Protein AF-A0A239AXX9-F1 (afdb_monomer_lite)

Organism: NCBI:txid134959

Structure (mmCIF, N/CA/C/O backbone):
data_AF-A0A239AXX9-F1
#
_entry.id   AF-A0A239AXX9-F1
#
loop_
_atom_site.group_PDB
_atom_site.id
_atom_site.type_symbol
_atom_site.label_atom_id
_atom_site.label_alt_id
_atom_site.label_comp_id
_atom_site.label_asym_id
_atom_site.label_entity_id
_atom_site.label_seq_id
_atom_site.pdbx_PDB_ins_code
_atom_site.Cartn_x
_atom_site.Cartn_y
_atom_site.Cartn_z
_atom_site.occupancy
_atom_site.B_iso_or_equiv
_atom_site.auth_seq_id
_atom_site.auth_comp_id
_atom_site.auth_asym_id
_atom_site.auth_atom_id
_atom_site.pdbx_PDB_model_num
ATOM 1 N N . MET A 1 1 ? 21.793 -14.935 -49.634 1.00 40.78 1 MET A N 1
ATOM 2 C CA . MET A 1 1 ? 22.753 -13.834 -49.419 1.00 40.78 1 MET A CA 1
ATOM 3 C C . MET A 1 1 ? 22.174 -12.988 -48.304 1.00 40.78 1 MET A C 1
ATOM 5 O O . MET A 1 1 ? 21.166 -12.337 -48.533 1.00 40.78 1 MET A O 1
ATOM 9 N N . SER A 1 2 ? 22.695 -13.122 -47.087 1.00 44.34 2 SER A N 1
ATOM 10 C CA . SER A 1 2 ? 22.228 -12.346 -45.936 1.00 44.34 2 SER A CA 1
ATOM 11 C C . SER A 1 2 ? 22.767 -10.926 -46.081 1.00 44.34 2 SER A C 1
ATOM 13 O O . SER A 1 2 ? 23.982 -10.753 -46.171 1.00 44.34 2 SER A O 1
ATOM 15 N N . HIS A 1 3 ? 21.884 -9.930 -46.175 1.00 43.91 3 HIS A N 1
ATOM 16 C CA . HIS A 1 3 ? 22.293 -8.534 -46.039 1.00 43.91 3 HIS A CA 1
ATOM 17 C C . HIS A 1 3 ? 23.020 -8.372 -44.692 1.00 43.91 3 HIS A C 1
ATOM 19 O O . HIS A 1 3 ? 22.538 -8.924 -43.699 1.00 43.91 3 HIS A O 1
ATOM 25 N N . PRO A 1 4 ? 24.173 -7.681 -44.633 1.00 52.09 4 PRO A N 1
ATOM 26 C CA . PRO A 1 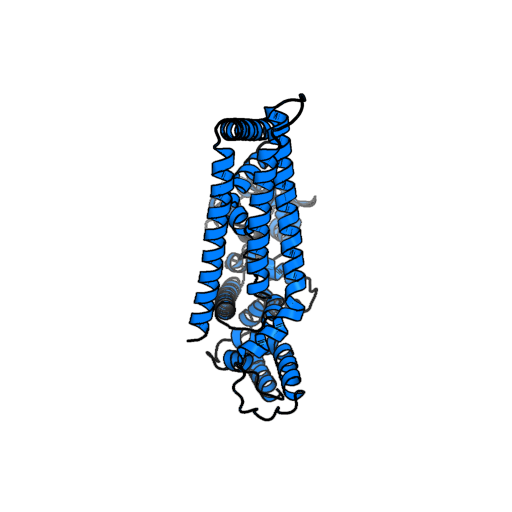4 ? 24.752 -7.308 -43.350 1.00 52.09 4 PRO A CA 1
ATOM 27 C C . PRO A 1 4 ? 23.718 -6.453 -42.615 1.00 52.09 4 PRO A C 1
ATOM 29 O O . PRO A 1 4 ? 23.213 -5.487 -43.186 1.00 52.09 4 PRO A O 1
ATOM 32 N N . ALA A 1 5 ? 23.354 -6.858 -41.398 1.00 64.19 5 ALA A N 1
ATOM 33 C CA . ALA A 1 5 ? 22.474 -6.064 -40.553 1.00 64.19 5 ALA A CA 1
ATOM 34 C C . ALA A 1 5 ? 23.110 -4.681 -40.364 1.00 64.19 5 ALA A C 1
ATOM 36 O O . ALA A 1 5 ? 24.315 -4.591 -40.104 1.00 64.19 5 ALA A O 1
ATOM 37 N N . GLU A 1 6 ? 22.325 -3.621 -40.552 1.00 73.25 6 GLU A N 1
ATOM 38 C CA . GLU A 1 6 ? 22.792 -2.268 -40.266 1.00 73.25 6 GLU A CA 1
ATOM 39 C C . GLU A 1 6 ? 23.240 -2.181 -38.796 1.00 73.25 6 GLU A C 1
ATOM 41 O O . GLU A 1 6 ? 22.622 -2.803 -37.925 1.00 73.25 6 GLU A O 1
ATOM 46 N N . PRO A 1 7 ? 24.350 -1.482 -38.504 1.00 80.69 7 PRO A N 1
ATOM 47 C CA . PRO A 1 7 ? 24.833 -1.342 -37.139 1.00 80.69 7 PRO A CA 1
ATOM 48 C C . PRO A 1 7 ? 23.829 -0.531 -36.309 1.00 80.69 7 PRO A C 1
ATOM 50 O O . PRO A 1 7 ? 23.446 0.566 -36.702 1.00 80.69 7 PRO A O 1
ATOM 53 N N . ILE A 1 8 ? 23.431 -1.074 -35.156 1.00 86.38 8 ILE A N 1
ATOM 54 C CA . ILE A 1 8 ? 22.495 -0.439 -34.216 1.00 86.38 8 ILE A CA 1
ATOM 55 C C . ILE A 1 8 ? 23.146 0.816 -33.621 1.00 86.38 8 ILE A C 1
ATOM 57 O O . ILE A 1 8 ? 24.269 0.754 -33.109 1.00 86.38 8 ILE A O 1
ATOM 61 N N . GLU A 1 9 ? 22.443 1.947 -33.660 1.00 90.06 9 GLU A N 1
ATOM 62 C CA . GLU A 1 9 ? 22.879 3.180 -33.010 1.00 90.06 9 GLU A CA 1
ATOM 63 C C . GLU A 1 9 ? 22.795 3.029 -31.479 1.00 90.06 9 GLU A C 1
ATOM 65 O O . GLU A 1 9 ? 21.802 2.519 -30.954 1.00 90.06 9 GLU A O 1
ATOM 70 N N . PRO A 1 10 ? 23.820 3.450 -30.718 1.00 91.81 10 PRO A N 1
ATOM 71 C CA . PRO A 1 10 ? 23.833 3.251 -29.274 1.00 91.81 10 PRO A CA 1
ATOM 72 C C . PRO A 1 10 ? 22.863 4.189 -28.545 1.00 91.81 10 PRO A C 1
ATOM 74 O O . PRO A 1 10 ? 22.849 5.398 -28.788 1.00 91.81 10 PRO A O 1
ATOM 77 N N . LEU A 1 11 ? 22.136 3.656 -27.560 1.00 92.38 11 LEU A N 1
ATOM 78 C CA . LEU A 1 11 ? 21.430 4.463 -26.564 1.00 92.38 11 LEU A CA 1
ATOM 79 C C . LEU A 1 11 ? 22.397 4.841 -25.446 1.00 92.38 11 LEU A C 1
ATOM 81 O O . LEU A 1 11 ? 23.003 3.970 -24.825 1.00 92.38 11 LEU A O 1
ATOM 85 N N . TRP A 1 12 ? 22.517 6.130 -25.149 1.00 93.00 12 TRP A N 1
ATOM 86 C CA . TRP A 1 12 ? 23.348 6.599 -24.043 1.00 93.00 12 TRP A CA 1
ATOM 87 C C . TRP A 1 12 ? 22.559 6.596 -22.737 1.00 93.00 12 TRP A C 1
ATOM 89 O O . TRP A 1 12 ? 21.556 7.298 -22.608 1.00 93.00 12 TRP A O 1
ATOM 99 N N . PHE A 1 13 ? 23.042 5.853 -21.743 1.00 94.06 13 PHE A N 1
ATOM 100 C CA . PHE A 1 13 ? 22.466 5.828 -20.402 1.00 94.06 13 PHE A CA 1
ATOM 101 C C . PHE A 1 13 ? 23.579 5.940 -19.360 1.00 94.06 13 PHE A C 1
ATOM 103 O O . PHE A 1 13 ? 24.545 5.185 -19.383 1.00 94.06 13 PHE A O 1
ATOM 110 N N . LEU A 1 14 ? 23.468 6.926 -18.462 1.00 94.06 14 LEU A N 1
ATOM 111 C CA . LEU A 1 14 ? 24.484 7.231 -17.439 1.00 94.06 14 LEU A CA 1
ATOM 112 C C . LEU A 1 14 ? 25.905 7.453 -17.993 1.00 94.06 14 LEU A C 1
ATOM 114 O O . LEU A 1 14 ? 26.890 7.176 -17.318 1.00 94.06 14 LEU A O 1
ATOM 118 N N . GLY A 1 15 ? 26.007 7.997 -19.208 1.00 94.25 15 GLY A N 1
ATOM 119 C CA . GLY A 1 15 ? 27.291 8.275 -19.856 1.00 94.25 15 GLY A CA 1
ATOM 120 C C . GLY A 1 15 ? 27.929 7.070 -20.549 1.00 94.25 15 GLY A C 1
ATOM 121 O O . GLY A 1 15 ? 29.006 7.228 -21.110 1.00 94.25 15 GLY A O 1
ATOM 122 N N . GLU A 1 16 ? 27.259 5.916 -20.572 1.00 95.81 16 GLU A N 1
ATOM 123 C CA . GLU A 1 16 ? 27.716 4.710 -21.265 1.00 95.81 16 GLU A CA 1
ATOM 124 C C . GLU A 1 16 ? 26.836 4.424 -22.500 1.00 95.81 16 GLU A C 1
ATOM 126 O O . GLU A 1 16 ? 25.609 4.580 -22.423 1.00 95.81 16 GLU A O 1
ATOM 131 N N . PRO A 1 17 ? 27.423 4.024 -23.644 1.00 95.25 17 PRO A N 1
ATOM 132 C CA . PRO A 1 17 ? 26.675 3.646 -24.837 1.00 95.25 17 PRO A CA 1
ATOM 133 C C . PRO A 1 17 ? 26.225 2.179 -24.779 1.00 95.25 17 PRO A C 1
ATOM 135 O O . PRO A 1 17 ? 27.038 1.272 -24.613 1.00 95.25 17 PRO A O 1
ATOM 138 N N . TYR A 1 18 ? 24.935 1.931 -25.003 1.00 94.19 18 TYR A N 1
ATOM 139 C CA . TYR A 1 18 ? 24.350 0.592 -25.052 1.00 94.19 18 TYR A CA 1
ATOM 140 C C . TYR A 1 18 ? 23.856 0.261 -26.459 1.00 94.19 18 TYR A C 1
ATOM 142 O O . TYR A 1 18 ? 22.971 0.924 -26.998 1.00 94.19 18 TYR A O 1
ATOM 150 N N . THR A 1 19 ? 24.406 -0.802 -27.043 1.00 92.94 19 THR A N 1
ATOM 151 C CA . THR A 1 19 ? 23.962 -1.378 -28.327 1.00 92.94 19 THR A CA 1
ATOM 152 C C . THR A 1 19 ? 23.206 -2.698 -28.148 1.00 92.94 19 THR A C 1
ATOM 154 O O . THR A 1 19 ? 22.541 -3.166 -29.068 1.00 92.94 19 THR A O 1
ATOM 157 N N . GLU A 1 20 ? 23.270 -3.294 -26.954 1.00 92.62 20 GLU A N 1
ATOM 158 C CA . GLU A 1 20 ? 22.653 -4.579 -26.624 1.00 92.62 20 GLU A CA 1
ATOM 159 C C . GLU A 1 20 ? 21.497 -4.413 -25.629 1.00 92.62 20 GLU A C 1
ATOM 161 O O . GLU A 1 20 ? 21.629 -3.740 -24.604 1.00 92.62 20 GLU A O 1
ATOM 166 N N . ARG A 1 21 ? 20.372 -5.093 -25.894 1.00 92.25 21 ARG A N 1
ATOM 167 C CA . ARG A 1 21 ? 19.163 -5.041 -25.048 1.00 92.25 21 ARG A CA 1
ATOM 168 C C . ARG A 1 21 ? 19.394 -5.546 -23.628 1.00 92.25 21 ARG A C 1
ATOM 170 O O . ARG A 1 21 ? 18.974 -4.890 -22.684 1.00 92.25 21 ARG A O 1
ATOM 177 N N . THR A 1 22 ? 20.060 -6.687 -23.477 1.00 93.88 22 THR A N 1
ATOM 178 C CA . THR A 1 22 ? 20.321 -7.326 -22.176 1.00 93.88 22 THR A CA 1
ATOM 179 C C . THR A 1 22 ? 21.221 -6.460 -21.300 1.00 93.88 22 THR A C 1
ATOM 181 O O . THR A 1 22 ? 20.933 -6.245 -20.125 1.00 93.88 22 THR A O 1
ATOM 184 N N . SER A 1 23 ? 22.265 -5.883 -21.896 1.00 94.62 23 SER A N 1
ATOM 185 C CA . SER A 1 23 ? 23.176 -4.954 -21.225 1.00 94.62 23 SER A CA 1
ATOM 186 C C . SER A 1 23 ? 22.442 -3.689 -20.757 1.00 94.62 23 SER A C 1
ATOM 188 O O . SER A 1 23 ? 22.633 -3.256 -19.620 1.00 94.62 23 SER A O 1
ATOM 190 N N . LEU A 1 24 ? 21.533 -3.143 -21.578 1.00 94.62 24 LEU A N 1
ATOM 191 C CA . LEU A 1 24 ? 20.676 -2.028 -21.168 1.00 94.62 24 LEU A CA 1
ATOM 192 C C . LEU A 1 24 ? 19.690 -2.431 -20.059 1.00 94.62 24 LEU A C 1
ATOM 194 O O . LEU A 1 24 ? 19.533 -1.683 -19.098 1.00 94.62 24 LEU A O 1
ATOM 198 N N . ALA A 1 25 ? 19.048 -3.600 -20.152 1.00 94.69 25 ALA A N 1
ATOM 199 C CA . ALA A 1 25 ? 18.109 -4.086 -19.137 1.00 94.69 25 ALA A CA 1
ATOM 200 C C . ALA A 1 25 ? 18.766 -4.154 -17.752 1.00 94.69 25 ALA A C 1
ATOM 202 O O . ALA A 1 25 ? 18.223 -3.626 -16.783 1.00 94.69 25 ALA A O 1
ATOM 203 N N . ALA A 1 26 ? 19.970 -4.729 -17.675 1.00 94.69 26 ALA A N 1
ATOM 204 C CA . ALA A 1 26 ? 20.742 -4.797 -16.439 1.00 94.69 26 ALA A CA 1
ATOM 205 C C . ALA A 1 26 ? 21.080 -3.398 -15.890 1.00 94.69 26 ALA A C 1
ATOM 207 O O . ALA A 1 26 ? 20.943 -3.151 -14.689 1.00 94.69 26 ALA A O 1
ATOM 208 N N . ALA A 1 27 ? 21.469 -2.460 -16.760 1.00 95.25 27 ALA A N 1
ATOM 209 C CA . ALA A 1 27 ? 21.783 -1.090 -16.362 1.00 95.25 27 ALA A CA 1
ATOM 210 C C . ALA A 1 27 ? 20.556 -0.328 -15.833 1.00 95.25 27 ALA A C 1
ATOM 212 O O . ALA A 1 27 ? 20.658 0.357 -14.810 1.00 95.25 27 ALA A O 1
ATOM 213 N N . LEU A 1 28 ? 19.402 -0.469 -16.495 1.00 95.06 28 LEU A N 1
ATOM 214 C CA . LEU A 1 28 ? 18.136 0.143 -16.083 1.00 95.06 28 LEU A CA 1
ATOM 215 C C . LEU A 1 28 ? 17.634 -0.450 -14.758 1.00 95.06 28 LEU A C 1
ATOM 217 O O . LEU A 1 28 ? 17.279 0.303 -13.852 1.00 95.06 28 LEU A O 1
ATOM 221 N N . ALA A 1 29 ? 17.671 -1.778 -14.608 1.00 94.75 29 ALA A N 1
ATOM 222 C CA . ALA A 1 29 ? 17.282 -2.466 -13.375 1.00 94.75 29 ALA A CA 1
ATOM 223 C C . ALA A 1 29 ? 18.153 -2.051 -12.175 1.00 94.75 29 ALA A C 1
ATOM 225 O O . ALA A 1 29 ? 17.642 -1.858 -11.070 1.00 94.75 29 ALA A O 1
ATOM 226 N N . GLY A 1 30 ? 19.459 -1.854 -12.400 1.00 94.69 30 GLY A N 1
ATOM 227 C CA . GLY A 1 30 ? 20.400 -1.376 -11.384 1.00 94.69 30 GLY A CA 1
ATOM 228 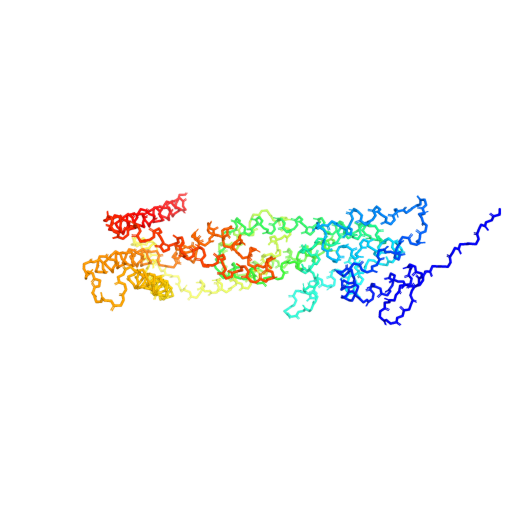C C . GLY A 1 30 ? 20.268 0.112 -11.032 1.00 94.69 30 GLY A C 1
ATOM 229 O O . GLY A 1 30 ? 20.752 0.526 -9.982 1.00 94.69 30 GLY A O 1
ATOM 230 N N . ASN A 1 31 ? 19.610 0.920 -11.872 1.00 95.62 31 ASN A N 1
ATOM 231 C CA . ASN A 1 31 ? 19.488 2.373 -11.702 1.00 95.62 31 ASN A CA 1
ATOM 232 C C . ASN A 1 31 ? 18.034 2.838 -11.872 1.00 95.62 31 ASN A C 1
ATOM 234 O O . ASN A 1 31 ? 17.740 3.711 -12.692 1.00 95.62 31 ASN A O 1
ATOM 238 N N . TRP A 1 32 ? 17.134 2.255 -11.076 1.00 94.81 32 TRP A N 1
ATOM 239 C CA . TRP A 1 32 ? 15.680 2.378 -11.230 1.00 94.81 32 TRP A CA 1
ATOM 240 C C . TRP A 1 32 ? 15.173 3.819 -11.352 1.00 94.81 32 TRP A C 1
ATOM 242 O O . TRP A 1 32 ? 14.466 4.139 -12.302 1.00 94.81 32 TRP A O 1
ATOM 252 N N . ASP A 1 33 ? 15.577 4.713 -10.445 1.00 93.56 33 ASP A N 1
ATOM 253 C CA . ASP A 1 33 ? 15.108 6.106 -10.459 1.00 93.56 33 ASP A CA 1
ATOM 254 C C . ASP A 1 33 ? 15.536 6.835 -11.743 1.00 93.56 33 ASP A C 1
ATOM 256 O O . ASP A 1 33 ? 14.767 7.584 -12.339 1.00 93.56 33 ASP A O 1
ATOM 260 N N . LYS A 1 34 ? 16.753 6.562 -12.230 1.00 95.12 34 LYS A N 1
ATOM 261 C CA . LYS A 1 34 ? 17.265 7.139 -13.481 1.00 95.12 34 LYS A CA 1
ATOM 262 C C . LYS A 1 34 ? 16.607 6.531 -14.712 1.00 95.12 34 LYS A C 1
ATOM 264 O O . LYS A 1 34 ? 16.412 7.233 -15.701 1.00 95.12 34 LYS A O 1
ATOM 269 N N . ALA A 1 35 ? 16.245 5.254 -14.652 1.00 94.38 35 ALA A N 1
ATOM 270 C CA . ALA A 1 35 ? 15.469 4.595 -15.691 1.00 94.38 35 ALA A CA 1
ATOM 271 C C . ALA A 1 35 ? 14.036 5.155 -15.769 1.00 94.38 35 ALA A C 1
ATOM 273 O O . ALA A 1 35 ? 13.537 5.416 -16.863 1.00 94.38 35 ALA A O 1
ATOM 274 N N . ALA A 1 36 ? 13.401 5.411 -14.622 1.00 92.62 36 ALA A N 1
ATOM 275 C CA . ALA A 1 36 ? 12.093 6.056 -14.539 1.00 92.62 36 ALA A CA 1
ATOM 276 C C . ALA A 1 36 ? 12.128 7.501 -15.073 1.00 92.62 36 ALA A C 1
ATOM 278 O O . ALA A 1 36 ? 11.253 7.893 -15.852 1.00 92.62 36 ALA A O 1
ATOM 279 N N . ASP A 1 37 ? 13.170 8.268 -14.729 1.00 91.81 37 ASP A N 1
ATOM 280 C CA . ASP A 1 37 ? 13.411 9.599 -15.297 1.00 91.81 37 ASP A CA 1
ATOM 281 C C . ASP A 1 37 ? 13.551 9.519 -16.827 1.00 91.81 37 ASP A C 1
ATOM 283 O O . ASP A 1 37 ? 12.881 10.260 -17.546 1.00 91.81 37 ASP A O 1
ATOM 287 N N . LEU A 1 38 ? 14.374 8.600 -17.346 1.00 90.12 38 LEU A N 1
ATOM 288 C CA . LEU A 1 38 ? 14.577 8.415 -18.789 1.00 90.12 38 LEU A CA 1
ATOM 289 C C . LEU A 1 38 ? 13.257 8.116 -19.519 1.00 90.12 38 LEU A C 1
ATOM 291 O O . LEU A 1 38 ? 12.967 8.725 -20.552 1.00 90.12 38 LEU A O 1
ATOM 295 N N . LEU A 1 39 ? 12.447 7.209 -18.965 1.00 88.06 39 LEU A N 1
ATOM 296 C CA . LEU A 1 39 ? 11.135 6.844 -19.503 1.00 88.06 39 LEU A CA 1
ATOM 297 C C . LEU A 1 39 ? 10.165 8.024 -19.531 1.00 88.06 39 LEU A C 1
ATOM 299 O O . LEU A 1 39 ? 9.451 8.210 -20.515 1.00 88.06 39 LEU A O 1
ATOM 303 N N . SER A 1 40 ? 10.169 8.841 -18.480 1.00 86.00 40 SER A N 1
ATOM 304 C CA . SER A 1 40 ? 9.283 10.004 -18.363 1.00 86.00 40 SER A CA 1
ATOM 305 C C . SER A 1 40 ? 9.563 11.072 -19.427 1.00 86.00 40 SER A C 1
ATOM 307 O O . SER A 1 40 ? 8.657 11.809 -19.805 1.00 86.00 40 SER A O 1
ATOM 309 N N . HIS A 1 41 ? 10.791 11.130 -19.954 1.00 82.12 41 HIS A N 1
ATOM 310 C CA . HIS A 1 41 ? 11.174 12.049 -21.032 1.00 82.12 41 HIS A CA 1
ATOM 311 C C . HIS A 1 41 ? 10.985 11.456 -22.442 1.00 82.12 41 HIS A C 1
ATOM 313 O O . HIS A 1 41 ? 11.219 12.151 -23.426 1.00 82.12 41 HIS A O 1
ATOM 319 N N . GLY A 1 42 ? 10.552 10.193 -22.562 1.00 75.06 42 GLY A N 1
ATOM 320 C CA . GLY A 1 42 ? 10.205 9.559 -23.841 1.00 75.06 42 GLY A CA 1
ATOM 321 C C . GLY A 1 42 ? 11.387 9.162 -24.739 1.00 75.06 42 GLY A C 1
ATOM 322 O O . GLY A 1 42 ? 11.176 8.862 -25.910 1.00 75.06 42 GLY A O 1
ATOM 323 N N . ILE A 1 43 ? 12.624 9.145 -24.225 1.00 62.50 43 ILE A N 1
ATOM 324 C CA . ILE A 1 43 ? 13.855 9.109 -25.049 1.00 62.50 43 ILE A CA 1
ATOM 325 C C . ILE A 1 43 ? 14.304 7.686 -25.476 1.00 62.50 43 ILE A C 1
ATOM 327 O O . ILE A 1 43 ? 15.313 7.528 -26.151 1.00 62.50 43 ILE A O 1
ATOM 331 N N . ALA A 1 44 ? 13.552 6.620 -25.191 1.00 72.50 44 ALA A N 1
ATOM 332 C CA . ALA A 1 44 ? 13.985 5.252 -25.530 1.00 72.50 44 ALA A CA 1
ATOM 333 C C . ALA A 1 44 ? 13.386 4.667 -26.831 1.00 72.50 44 ALA A C 1
ATOM 335 O O . ALA A 1 44 ? 13.805 3.598 -27.263 1.00 72.50 44 ALA A O 1
ATOM 336 N N . TRP A 1 45 ? 12.406 5.314 -27.468 1.00 79.12 45 TRP A N 1
ATOM 337 C CA . TRP A 1 45 ? 11.536 4.634 -28.446 1.00 79.12 45 TRP A CA 1
ATOM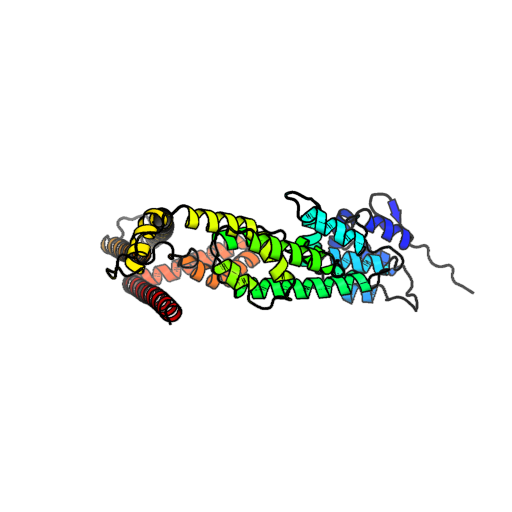 338 C C . TRP A 1 45 ? 12.158 4.392 -29.811 1.00 79.12 45 TRP A C 1
ATOM 340 O O . TRP A 1 45 ? 12.087 3.275 -30.324 1.00 79.12 45 TRP A O 1
ATOM 350 N N . ASP A 1 46 ? 12.810 5.406 -30.372 1.00 83.06 46 ASP A N 1
ATOM 351 C CA . ASP A 1 46 ? 13.471 5.270 -31.671 1.00 83.06 46 ASP A CA 1
ATOM 352 C C . ASP A 1 46 ? 14.630 4.273 -31.607 1.00 83.06 46 ASP A C 1
ATOM 354 O O . ASP A 1 46 ? 14.945 3.622 -32.598 1.00 83.06 46 ASP A O 1
ATOM 358 N N . TRP A 1 47 ? 15.203 4.077 -30.418 1.00 88.56 47 TRP A N 1
ATOM 359 C CA . TRP A 1 47 ? 16.190 3.036 -30.177 1.00 88.56 47 TRP A CA 1
ATOM 360 C C . TRP A 1 47 ? 15.579 1.627 -30.153 1.00 88.56 47 TRP A C 1
ATOM 362 O O . TRP A 1 47 ? 16.102 0.726 -30.807 1.00 88.56 47 TRP A O 1
ATOM 372 N N . LEU A 1 48 ? 14.440 1.415 -29.475 1.00 86.81 48 LEU A N 1
ATOM 373 C CA . LEU A 1 48 ? 13.790 0.092 -29.434 1.00 86.81 48 LEU A CA 1
ATOM 374 C C . LEU A 1 48 ? 13.366 -0.403 -30.827 1.00 86.81 48 LEU A C 1
ATOM 376 O O . LEU A 1 48 ? 13.439 -1.604 -31.090 1.00 86.81 48 LEU A O 1
ATOM 380 N N . ARG A 1 49 ? 12.962 0.505 -31.727 1.00 86.62 49 ARG A N 1
ATOM 381 C CA . ARG A 1 49 ? 12.548 0.175 -33.105 1.00 86.62 49 ARG A CA 1
ATOM 382 C C . ARG A 1 49 ? 13.673 -0.363 -33.990 1.00 86.62 49 ARG A C 1
ATOM 384 O O . ARG A 1 49 ? 13.386 -0.949 -35.028 1.00 86.62 49 ARG A O 1
ATOM 391 N N . GLN A 1 50 ? 14.934 -0.189 -33.594 1.00 88.00 50 GLN A N 1
ATOM 392 C CA . GLN A 1 50 ? 16.084 -0.693 -34.352 1.00 88.00 50 GLN A CA 1
ATOM 393 C C . GLN A 1 50 ? 16.242 -2.215 -34.234 1.00 88.00 50 GLN A C 1
ATOM 395 O O . GLN A 1 50 ? 16.957 -2.828 -35.027 1.00 88.00 50 GLN A O 1
ATOM 400 N N . PHE A 1 51 ? 15.583 -2.844 -33.254 1.00 84.12 51 PHE A N 1
ATOM 401 C CA . PHE A 1 51 ? 15.643 -4.288 -33.071 1.00 84.12 51 PHE A CA 1
ATOM 402 C C . PHE A 1 51 ? 14.577 -4.987 -33.925 1.00 84.12 51 PHE A C 1
ATOM 404 O O . PHE A 1 51 ? 13.399 -4.639 -33.831 1.00 84.12 51 PHE A O 1
ATOM 411 N N . PRO A 1 52 ? 14.960 -5.995 -34.731 1.00 74.50 52 PRO A N 1
ATOM 412 C CA . PRO A 1 52 ? 14.011 -6.725 -35.561 1.00 74.50 52 PRO A CA 1
ATOM 413 C C . PRO A 1 52 ? 12.989 -7.464 -34.695 1.00 74.50 52 PRO A C 1
ATOM 415 O O . PRO A 1 52 ? 13.321 -7.951 -33.608 1.00 74.50 52 PRO A O 1
ATOM 418 N N . SER A 1 53 ? 11.758 -7.585 -35.198 1.00 69.38 53 SER A N 1
ATOM 419 C CA . SER A 1 53 ? 10.748 -8.424 -34.564 1.00 69.38 53 SER A CA 1
ATOM 420 C C . SER A 1 53 ? 11.201 -9.885 -34.580 1.00 69.38 53 SER A C 1
ATOM 422 O O . SER A 1 53 ? 11.589 -10.446 -35.607 1.00 69.38 53 SER A O 1
ATOM 424 N N . ASP A 1 54 ? 11.216 -10.486 -33.395 1.00 72.50 54 ASP A N 1
ATOM 425 C CA . ASP A 1 54 ? 11.537 -11.894 -33.192 1.00 72.50 54 ASP A CA 1
ATOM 426 C C . ASP A 1 54 ? 10.219 -12.670 -33.113 1.00 72.50 54 ASP A C 1
ATOM 428 O O . ASP A 1 54 ? 9.272 -12.194 -32.496 1.00 72.50 54 ASP A O 1
ATOM 432 N N . ARG A 1 55 ? 10.127 -13.854 -33.730 1.00 62.59 55 ARG A N 1
ATOM 433 C CA . ARG A 1 55 ? 8.860 -14.614 -33.807 1.00 62.59 55 ARG A CA 1
ATOM 434 C C . ARG A 1 55 ? 8.286 -14.963 -32.436 1.00 62.59 55 ARG A C 1
ATOM 436 O O . ARG A 1 55 ? 7.073 -15.105 -32.312 1.00 62.59 55 ARG A O 1
ATOM 443 N N . ASP A 1 56 ? 9.155 -15.087 -31.440 1.00 68.56 56 ASP A N 1
ATOM 444 C CA . ASP A 1 56 ? 8.789 -15.444 -30.072 1.00 68.56 56 ASP A CA 1
ATOM 445 C C . ASP A 1 56 ? 8.613 -14.212 -29.166 1.00 68.56 56 ASP A C 1
ATOM 447 O O . ASP A 1 56 ? 8.407 -14.354 -27.959 1.00 68.56 56 ASP A O 1
ATOM 451 N N . ARG A 1 57 ? 8.705 -12.990 -29.715 1.00 70.19 57 ARG A N 1
ATOM 452 C CA . ARG A 1 57 ? 8.594 -11.744 -28.948 1.00 70.19 57 ARG A CA 1
ATOM 453 C C . ARG A 1 57 ? 7.623 -10.760 -29.580 1.00 70.19 57 ARG A C 1
ATOM 455 O O . ARG A 1 57 ? 7.424 -10.696 -30.784 1.00 70.19 57 ARG A O 1
ATOM 462 N N . GLU A 1 58 ? 7.040 -9.955 -28.710 1.00 78.81 58 GLU A N 1
ATOM 463 C CA . GLU A 1 58 ? 6.199 -8.832 -29.092 1.00 78.81 58 GLU A CA 1
ATOM 464 C C . GLU A 1 58 ? 6.983 -7.771 -29.881 1.00 78.81 58 GLU A C 1
ATOM 466 O O . GLU A 1 58 ? 8.133 -7.462 -29.544 1.00 78.81 58 GLU A O 1
ATOM 471 N N . GLU A 1 59 ? 6.347 -7.187 -30.901 1.00 83.94 59 GLU A N 1
ATOM 472 C CA . GLU A 1 59 ? 6.935 -6.094 -31.676 1.00 83.94 59 GLU A CA 1
ATOM 473 C C . GLU A 1 59 ? 7.078 -4.817 -30.820 1.00 83.94 59 GLU A C 1
ATOM 475 O O . GLU A 1 59 ? 6.218 -4.534 -29.981 1.00 83.94 59 GLU A O 1
ATOM 480 N N . PRO A 1 60 ? 8.137 -4.006 -31.012 1.00 82.00 60 PRO A N 1
ATOM 481 C CA . PRO A 1 60 ? 8.341 -2.777 -30.238 1.00 82.00 60 PRO A CA 1
ATOM 482 C C . PRO A 1 60 ? 7.135 -1.823 -30.246 1.00 82.00 60 PRO A C 1
ATOM 484 O O . PRO A 1 60 ? 6.820 -1.218 -29.220 1.00 82.00 60 PRO A O 1
ATOM 487 N N . ASP A 1 61 ? 6.451 -1.697 -31.387 1.00 82.56 61 ASP A N 1
ATOM 488 C CA . ASP A 1 61 ? 5.290 -0.812 -31.526 1.00 82.56 61 ASP A CA 1
ATOM 489 C C . ASP A 1 61 ? 4.061 -1.337 -30.761 1.00 82.56 61 ASP A C 1
ATOM 491 O O . ASP A 1 61 ? 3.309 -0.538 -30.199 1.00 82.56 61 ASP A O 1
ATOM 495 N N . ASP A 1 62 ? 3.898 -2.659 -30.647 1.00 83.69 62 ASP A N 1
ATOM 496 C CA . ASP A 1 62 ? 2.847 -3.268 -29.825 1.00 83.69 62 ASP A CA 1
ATOM 497 C C . ASP A 1 62 ? 3.106 -3.023 -28.332 1.00 83.69 62 ASP A C 1
ATOM 499 O O . ASP A 1 62 ? 2.198 -2.596 -27.612 1.00 83.69 62 ASP A O 1
ATOM 503 N N . LEU A 1 63 ? 4.357 -3.184 -27.873 1.00 84.56 63 LEU A N 1
ATOM 504 C CA . LEU A 1 63 ? 4.742 -2.873 -26.490 1.00 84.56 63 LEU A CA 1
ATOM 505 C C . LEU A 1 63 ? 4.469 -1.397 -26.173 1.00 84.56 63 LEU A C 1
ATOM 507 O O . LEU A 1 63 ? 3.926 -1.064 -25.110 1.00 84.56 63 LEU A O 1
ATOM 511 N N . LEU A 1 64 ? 4.838 -0.513 -27.107 1.00 83.31 64 LEU A N 1
ATOM 512 C CA . LEU A 1 64 ? 4.608 0.919 -26.992 1.00 83.31 64 LEU A CA 1
ATOM 513 C C . LEU A 1 64 ? 3.114 1.212 -26.848 1.00 83.31 64 LEU A C 1
ATOM 515 O O . LEU A 1 64 ? 2.710 1.841 -25.872 1.00 83.31 64 LEU A O 1
ATOM 519 N N . ALA A 1 65 ? 2.293 0.724 -27.777 1.00 82.69 65 ALA A N 1
ATOM 520 C CA . ALA A 1 65 ? 0.858 0.975 -27.788 1.00 82.69 65 ALA A CA 1
ATOM 521 C C . ALA A 1 65 ? 0.145 0.384 -26.562 1.00 82.69 65 ALA A C 1
ATOM 523 O O . ALA A 1 65 ? -0.758 1.011 -26.003 1.00 82.69 65 ALA A O 1
ATOM 524 N N . ARG A 1 66 ? 0.541 -0.816 -26.128 1.00 82.44 66 ARG A N 1
ATOM 525 C CA . ARG A 1 66 ? -0.174 -1.564 -25.090 1.00 82.44 66 ARG A CA 1
ATOM 526 C C . ARG A 1 66 ? 0.210 -1.144 -23.673 1.00 82.44 66 ARG A C 1
ATOM 528 O O . ARG A 1 66 ? -0.667 -1.085 -22.811 1.00 82.44 66 ARG A O 1
ATOM 535 N N . CYS A 1 67 ? 1.488 -0.853 -23.432 1.00 79.44 67 CYS A N 1
ATOM 536 C CA . CYS A 1 67 ? 2.018 -0.624 -22.085 1.00 79.44 67 CYS A CA 1
ATOM 537 C C . CYS A 1 67 ? 2.593 0.786 -21.898 1.00 79.44 67 CYS A C 1
ATOM 539 O O . CYS A 1 67 ? 2.305 1.451 -20.906 1.00 79.44 67 CYS A O 1
ATOM 541 N N . LEU A 1 68 ? 3.395 1.279 -22.838 1.00 77.69 68 LEU A N 1
ATOM 542 C CA . LEU A 1 68 ? 4.221 2.464 -22.579 1.00 77.69 68 LEU A CA 1
ATOM 543 C C . LEU A 1 68 ? 3.488 3.785 -22.875 1.00 77.69 68 LEU A C 1
ATOM 545 O O . LEU A 1 68 ? 3.668 4.765 -22.150 1.00 77.69 68 LEU A O 1
ATOM 549 N N . ALA A 1 69 ? 2.613 3.802 -23.882 1.00 79.50 69 ALA A N 1
ATOM 550 C CA . ALA A 1 69 ? 1.816 4.962 -24.286 1.00 79.50 69 ALA A CA 1
ATOM 551 C C . ALA A 1 69 ? 0.484 5.093 -23.528 1.00 79.50 69 ALA A C 1
ATOM 553 O O . ALA A 1 69 ? -0.197 6.104 -23.659 1.00 79.50 69 ALA A O 1
ATOM 554 N N . THR A 1 70 ? 0.092 4.089 -22.739 1.00 81.25 70 THR A N 1
ATOM 555 C CA . THR A 1 70 ? -1.150 4.151 -21.959 1.00 81.25 70 THR A CA 1
ATOM 556 C C . THR A 1 70 ? -0.934 4.875 -20.633 1.00 81.25 70 THR A C 1
ATOM 558 O O . THR A 1 70 ? 0.055 4.648 -19.932 1.00 81.25 70 THR A O 1
ATOM 561 N N . ASP A 1 71 ? -1.892 5.713 -20.247 1.00 83.56 71 ASP A N 1
ATOM 562 C CA . ASP A 1 71 ? -1.894 6.406 -18.950 1.00 83.56 71 ASP A CA 1
ATOM 563 C C . ASP A 1 71 ? -2.341 5.500 -17.794 1.00 83.56 71 ASP A C 1
ATOM 565 O O . ASP A 1 71 ? -2.362 5.905 -16.635 1.00 83.56 71 ASP A O 1
ATOM 569 N N . ARG A 1 72 ? -2.717 4.252 -18.097 1.00 83.25 72 ARG A N 1
ATOM 570 C CA . ARG A 1 72 ? -3.167 3.281 -17.091 1.00 83.25 72 ARG A CA 1
ATOM 571 C C . ARG A 1 72 ? -2.035 2.741 -16.224 1.00 83.25 72 ARG A C 1
ATOM 573 O O . ARG A 1 72 ? -2.299 2.350 -15.091 1.00 83.25 72 ARG A O 1
ATOM 580 N N . PHE A 1 73 ? -0.816 2.687 -16.756 1.00 86.62 73 PHE A N 1
ATOM 581 C CA . PHE A 1 73 ? 0.343 2.160 -16.043 1.00 86.62 73 PHE A CA 1
ATOM 582 C C . PHE A 1 73 ? 1.149 3.286 -15.407 1.00 86.62 73 PHE A C 1
ATOM 584 O O . PHE A 1 73 ? 1.385 4.324 -16.030 1.00 86.62 73 PHE A O 1
ATOM 591 N N . SER A 1 74 ? 1.617 3.055 -14.178 1.00 91.50 74 SER A N 1
ATOM 592 C CA . SER A 1 74 ? 2.623 3.921 -13.569 1.00 91.50 74 SER A CA 1
ATOM 593 C C . SER A 1 74 ? 3.947 3.820 -14.332 1.00 91.50 74 SER A C 1
ATOM 595 O O . SER A 1 74 ? 4.177 2.879 -15.095 1.00 91.50 74 SER A O 1
ATOM 597 N N . VAL A 1 75 ? 4.842 4.789 -14.127 1.00 92.06 75 VAL A N 1
ATOM 598 C CA . VAL A 1 75 ? 6.191 4.753 -14.718 1.00 92.06 75 VAL A CA 1
ATOM 599 C C . VAL A 1 75 ? 6.941 3.484 -14.297 1.00 92.06 75 VAL A C 1
ATOM 601 O O . VAL A 1 75 ? 7.602 2.868 -15.129 1.00 92.06 75 VAL A O 1
ATOM 604 N N . ASP A 1 76 ? 6.767 3.042 -13.048 1.00 94.25 76 ASP A N 1
ATOM 605 C CA . ASP A 1 76 ? 7.370 1.809 -12.537 1.00 94.25 76 ASP A CA 1
ATOM 606 C C . ASP A 1 76 ? 6.821 0.569 -13.266 1.00 94.25 76 ASP A C 1
ATOM 608 O O . ASP A 1 76 ? 7.601 -0.271 -13.709 1.00 94.25 76 ASP A O 1
ATOM 612 N N . ALA A 1 77 ? 5.505 0.478 -13.488 1.00 93.62 77 ALA A N 1
ATOM 613 C CA . ALA A 1 77 ? 4.909 -0.612 -14.270 1.00 93.62 77 ALA A CA 1
ATOM 614 C C . ALA A 1 77 ? 5.382 -0.608 -15.738 1.00 93.62 77 ALA A C 1
ATOM 616 O O . ALA A 1 77 ? 5.726 -1.652 -16.296 1.00 93.62 77 ALA A O 1
ATOM 617 N N . LYS A 1 78 ? 5.485 0.577 -16.358 1.00 93.19 78 LYS A N 1
ATOM 618 C CA . LYS A 1 78 ? 6.053 0.738 -17.709 1.00 93.19 78 LYS A CA 1
ATOM 619 C C . LYS A 1 78 ? 7.497 0.242 -17.775 1.00 93.19 78 LYS A C 1
ATOM 621 O O . LYS A 1 78 ? 7.860 -0.443 -18.731 1.00 93.19 78 LYS A O 1
ATOM 626 N N . LEU A 1 79 ? 8.301 0.549 -16.757 1.00 94.12 79 LEU A N 1
ATOM 627 C CA . LEU A 1 79 ? 9.681 0.084 -16.664 1.00 94.12 79 LEU A CA 1
ATOM 628 C C . LEU A 1 79 ? 9.759 -1.438 -16.509 1.00 94.12 79 LEU A C 1
ATOM 630 O O . LEU A 1 79 ? 10.561 -2.059 -17.197 1.00 94.12 79 LEU A O 1
ATOM 634 N N . ILE A 1 80 ? 8.899 -2.053 -15.694 1.00 94.81 80 ILE A N 1
ATOM 635 C CA . ILE A 1 80 ? 8.825 -3.519 -15.561 1.00 94.81 80 ILE A CA 1
ATOM 636 C C . ILE A 1 80 ? 8.537 -4.173 -16.919 1.00 94.81 80 ILE A C 1
ATOM 638 O O . ILE A 1 80 ? 9.259 -5.078 -17.338 1.00 94.81 80 ILE A O 1
ATOM 642 N N . HIS A 1 81 ? 7.538 -3.682 -17.657 1.00 92.38 81 HIS A N 1
ATOM 643 C CA . HIS A 1 81 ? 7.236 -4.204 -18.992 1.00 92.38 81 HIS A CA 1
ATOM 644 C C . HIS A 1 81 ? 8.393 -4.019 -19.979 1.00 92.38 81 HIS A C 1
ATOM 646 O O . HIS A 1 81 ? 8.679 -4.929 -20.761 1.00 92.38 81 HIS A O 1
ATOM 652 N N . LEU A 1 82 ? 9.075 -2.869 -19.933 1.00 92.81 82 LEU A N 1
ATOM 653 C CA . LEU A 1 82 ? 10.254 -2.615 -20.757 1.00 92.81 82 LEU A CA 1
ATOM 654 C C . LEU A 1 82 ? 11.393 -3.586 -20.418 1.00 92.81 82 LEU A C 1
ATOM 656 O O . LEU A 1 82 ? 11.974 -4.172 -21.327 1.00 92.81 82 LEU A O 1
ATOM 660 N N . LEU A 1 83 ? 11.692 -3.791 -19.133 1.00 94.00 83 LEU A N 1
ATOM 661 C CA . LEU A 1 83 ? 12.731 -4.721 -18.682 1.00 94.00 83 LEU A CA 1
ATOM 662 C C . LEU A 1 83 ? 12.443 -6.145 -19.160 1.00 94.00 83 LEU A C 1
ATOM 664 O O . LEU A 1 83 ? 13.324 -6.773 -19.739 1.00 94.00 83 LEU A O 1
ATOM 668 N N . ASN A 1 84 ? 11.198 -6.609 -19.016 1.00 92.31 84 ASN A N 1
ATOM 669 C CA . ASN A 1 84 ? 10.780 -7.921 -19.507 1.00 92.31 84 ASN A CA 1
ATOM 670 C C . ASN A 1 84 ? 10.939 -8.063 -21.028 1.00 92.31 84 ASN A C 1
ATOM 672 O O . ASN A 1 84 ? 11.256 -9.139 -21.526 1.00 92.31 84 ASN A O 1
ATOM 676 N N . TRP A 1 85 ? 10.684 -6.996 -21.790 1.00 92.00 85 TRP A N 1
ATOM 677 C CA . TRP A 1 85 ? 10.851 -7.018 -23.243 1.00 92.00 85 TRP A CA 1
ATOM 678 C C . TRP A 1 85 ? 12.330 -7.033 -23.659 1.00 92.00 85 TRP A C 1
ATOM 680 O O . TRP A 1 85 ? 12.718 -7.780 -24.566 1.00 92.00 85 TRP A O 1
ATOM 690 N N . LEU A 1 86 ? 13.160 -6.225 -22.988 1.00 91.94 86 LEU A N 1
ATOM 691 C CA . LEU A 1 86 ? 14.598 -6.144 -23.245 1.00 91.94 86 LEU A CA 1
ATOM 692 C C . LEU A 1 86 ? 15.290 -7.472 -22.924 1.00 91.94 86 LEU A C 1
ATOM 694 O O . LEU A 1 86 ? 16.036 -7.999 -23.756 1.00 91.94 86 LEU A O 1
ATOM 698 N N . ASP A 1 87 ? 15.003 -8.024 -21.747 1.00 93.00 87 ASP A N 1
ATOM 699 C CA . ASP A 1 87 ? 15.560 -9.279 -21.262 1.00 93.00 87 ASP A CA 1
ATOM 700 C C . ASP A 1 87 ? 14.522 -10.075 -20.447 1.00 93.00 87 ASP A C 1
ATOM 702 O O . ASP A 1 87 ? 14.399 -9.874 -19.240 1.00 93.00 87 ASP A O 1
ATOM 706 N N . PRO A 1 88 ? 13.805 -11.030 -21.069 1.00 91.00 88 PRO A N 1
ATOM 707 C CA . PRO A 1 88 ? 12.867 -11.902 -20.357 1.00 91.00 88 PRO A CA 1
ATOM 708 C C . PRO A 1 88 ? 13.529 -12.805 -19.303 1.00 91.00 88 PRO A C 1
ATOM 710 O O . PRO A 1 88 ? 12.839 -13.403 -18.482 1.00 91.00 88 PRO A O 1
ATOM 713 N N . GLY A 1 89 ? 14.856 -12.975 -19.361 1.00 92.38 89 GLY A N 1
ATOM 714 C CA . GLY A 1 89 ? 15.616 -13.804 -18.429 1.00 92.38 89 GLY A CA 1
ATOM 715 C C . GLY A 1 89 ? 16.094 -13.057 -17.185 1.00 92.38 89 GLY A C 1
ATOM 716 O O . GLY A 1 89 ? 16.613 -13.701 -16.269 1.00 92.38 89 GLY A O 1
ATOM 717 N N . ILE A 1 90 ? 15.936 -11.729 -17.132 1.00 93.75 90 ILE A N 1
ATOM 718 C CA . ILE A 1 90 ? 16.358 -10.937 -15.976 1.00 93.75 90 ILE A CA 1
ATOM 719 C C . ILE A 1 90 ? 15.526 -11.328 -14.741 1.00 93.75 90 ILE A C 1
ATOM 721 O O . ILE A 1 90 ? 14.326 -11.584 -14.863 1.00 93.75 90 ILE A O 1
ATOM 725 N N . PRO A 1 91 ? 16.116 -11.399 -13.535 1.00 94.38 91 PRO A N 1
ATOM 726 C CA . PRO A 1 91 ? 15.336 -11.614 -12.322 1.00 94.38 91 PRO A CA 1
ATOM 727 C C . PRO A 1 91 ? 14.289 -10.511 -12.115 1.00 94.38 91 PRO A C 1
ATOM 729 O O . PRO A 1 91 ? 14.509 -9.358 -12.486 1.00 94.38 91 PRO A O 1
ATOM 732 N N . ALA A 1 92 ? 13.166 -10.842 -11.473 1.00 94.75 92 ALA A N 1
ATOM 733 C CA . ALA A 1 92 ? 12.173 -9.853 -11.064 1.00 94.75 92 ALA A CA 1
ATOM 734 C C . ALA A 1 92 ? 12.792 -8.901 -10.027 1.00 94.75 92 ALA A C 1
ATOM 736 O O . ALA A 1 92 ? 12.900 -9.245 -8.854 1.00 94.75 92 ALA A O 1
ATOM 737 N N . THR A 1 93 ? 13.239 -7.720 -10.447 1.00 94.19 93 THR A N 1
ATOM 738 C CA . THR A 1 93 ? 13.855 -6.719 -9.564 1.00 94.19 93 THR A CA 1
ATOM 739 C C . THR A 1 93 ? 13.025 -5.448 -9.510 1.00 94.19 93 THR A C 1
ATOM 741 O O . THR A 1 93 ? 12.557 -4.981 -10.546 1.00 94.19 93 THR A O 1
ATOM 744 N N . TYR A 1 94 ? 12.911 -4.843 -8.330 1.00 94.69 94 TYR A N 1
ATOM 745 C CA . TYR A 1 94 ? 12.284 -3.539 -8.138 1.00 94.69 94 TYR A CA 1
ATOM 746 C C . TYR A 1 94 ? 13.150 -2.670 -7.227 1.00 94.69 94 TYR A C 1
ATOM 748 O O . TYR A 1 94 ? 13.429 -3.045 -6.090 1.00 94.69 94 TYR A O 1
ATOM 756 N N . ARG A 1 95 ? 13.596 -1.511 -7.733 1.00 92.12 95 ARG A N 1
ATOM 757 C CA . ARG A 1 95 ? 14.445 -0.548 -6.997 1.00 92.12 95 ARG A CA 1
ATOM 758 C C . ARG A 1 95 ? 15.685 -1.179 -6.344 1.00 92.12 95 ARG A C 1
ATOM 760 O O . ARG A 1 95 ? 16.034 -0.862 -5.212 1.00 92.12 95 ARG A O 1
ATOM 767 N N . GLY A 1 96 ? 16.342 -2.081 -7.073 1.00 89.12 96 GLY A N 1
ATOM 768 C CA . GLY A 1 96 ? 17.544 -2.787 -6.618 1.00 89.12 96 GLY A CA 1
ATOM 769 C C . GLY A 1 96 ? 17.285 -4.010 -5.731 1.00 89.12 96 GLY A C 1
ATOM 770 O O . GLY A 1 96 ? 18.232 -4.719 -5.405 1.00 89.12 96 GLY A O 1
ATOM 771 N N . GLU A 1 97 ? 16.031 -4.299 -5.377 1.00 91.38 97 GLU A N 1
ATOM 772 C CA . GLU A 1 97 ? 15.661 -5.491 -4.612 1.00 91.38 97 GLU A CA 1
ATOM 773 C C . GLU A 1 97 ? 15.152 -6.595 -5.540 1.00 91.38 97 GLU A C 1
ATOM 775 O O . GLU A 1 97 ? 14.227 -6.389 -6.326 1.00 91.38 97 GLU A O 1
ATOM 780 N N . GLU A 1 98 ? 15.736 -7.789 -5.438 1.00 93.38 98 GLU A N 1
ATOM 781 C CA . GLU A 1 98 ? 15.233 -8.973 -6.135 1.00 93.38 98 GLU A CA 1
ATOM 782 C C . GLU A 1 98 ? 13.977 -9.505 -5.425 1.00 93.38 98 GLU A C 1
ATOM 784 O O . GLU A 1 98 ? 14.007 -9.921 -4.264 1.00 93.38 98 GLU A O 1
ATOM 789 N N . LEU A 1 99 ? 12.855 -9.512 -6.135 1.00 94.38 99 LEU A N 1
ATOM 790 C CA . LEU A 1 99 ? 11.554 -9.930 -5.640 1.00 94.38 99 LEU A CA 1
ATOM 791 C C . LEU A 1 99 ? 11.422 -11.452 -5.728 1.00 94.38 99 LEU A C 1
ATOM 793 O O . LEU A 1 99 ? 10.914 -12.014 -6.693 1.00 94.38 99 LEU A O 1
ATOM 797 N N . LYS A 1 100 ? 11.873 -12.130 -4.676 1.00 93.88 100 LYS A N 1
ATOM 798 C CA . LYS A 1 100 ? 11.584 -13.549 -4.420 1.00 93.88 100 LYS A CA 1
ATOM 799 C C . LYS A 1 100 ? 10.573 -13.674 -3.282 1.00 93.88 100 LYS A C 1
ATOM 801 O O . LYS A 1 100 ? 10.630 -12.848 -2.372 1.00 93.88 100 LYS A O 1
ATOM 806 N N . PRO A 1 101 ? 9.737 -14.728 -3.226 1.00 93.38 101 PRO A N 1
ATOM 807 C CA . PRO A 1 101 ? 8.789 -14.933 -2.125 1.00 93.38 101 PRO A CA 1
ATOM 808 C C . PRO A 1 101 ? 9.422 -14.803 -0.736 1.00 93.38 101 PRO A C 1
ATOM 810 O O . PRO A 1 101 ? 8.937 -14.056 0.108 1.00 93.38 101 PRO A O 1
ATOM 813 N N . ARG A 1 102 ? 10.570 -15.461 -0.526 1.00 92.94 102 ARG A N 1
ATOM 814 C CA . ARG A 1 102 ? 11.318 -15.378 0.735 1.00 92.94 102 ARG A CA 1
ATOM 815 C C . ARG A 1 102 ? 11.821 -13.962 1.020 1.00 92.94 102 ARG A C 1
ATOM 817 O O . ARG A 1 102 ? 11.718 -13.497 2.146 1.00 92.94 102 ARG A O 1
ATOM 824 N N . ARG A 1 103 ? 12.321 -13.257 0.001 1.00 93.94 103 ARG A N 1
ATOM 825 C CA . ARG A 1 103 ? 12.797 -11.877 0.156 1.00 93.94 103 ARG A CA 1
ATOM 826 C C . ARG A 1 103 ? 11.647 -10.920 0.468 1.00 93.94 103 ARG A C 1
ATOM 828 O O . ARG A 1 103 ? 11.813 -10.048 1.311 1.00 93.94 103 ARG A O 1
ATOM 835 N N . LEU A 1 104 ? 10.481 -11.112 -0.151 1.00 95.31 104 LEU A N 1
ATOM 836 C CA . LEU A 1 104 ? 9.261 -10.372 0.172 1.00 95.31 104 LEU A CA 1
ATOM 837 C C . LEU A 1 104 ? 8.811 -10.629 1.612 1.00 95.31 104 LEU A C 1
ATOM 839 O O . LEU A 1 104 ? 8.434 -9.680 2.291 1.00 95.31 104 LEU A O 1
ATOM 843 N N . HIS A 1 105 ? 8.896 -11.871 2.095 1.00 94.56 105 HIS A N 1
ATOM 844 C CA . HIS A 1 105 ? 8.619 -12.191 3.496 1.00 94.56 105 HIS A CA 1
ATOM 845 C C . HIS A 1 105 ? 9.582 -11.471 4.453 1.00 94.56 105 HIS A C 1
ATOM 847 O O . HIS A 1 105 ? 9.146 -10.867 5.436 1.00 94.56 105 HIS A O 1
ATOM 853 N N . ASP A 1 106 ? 10.883 -11.489 4.153 1.00 92.88 106 ASP A N 1
ATOM 854 C CA . ASP A 1 106 ? 11.907 -10.820 4.962 1.00 92.88 106 ASP A CA 1
ATOM 855 C C . ASP A 1 106 ? 11.693 -9.293 4.985 1.00 92.88 106 ASP A C 1
ATOM 857 O O . ASP A 1 106 ? 11.711 -8.684 6.055 1.00 92.88 106 ASP A O 1
ATOM 861 N N . LEU A 1 107 ? 11.415 -8.686 3.822 1.00 94.25 107 LEU A N 1
ATOM 862 C CA . LEU A 1 107 ? 11.086 -7.260 3.687 1.00 94.25 107 LEU A CA 1
ATOM 863 C C . LEU A 1 107 ? 9.803 -6.900 4.442 1.00 94.25 107 LEU A C 1
ATOM 865 O O . LEU A 1 107 ? 9.756 -5.896 5.147 1.00 94.25 107 LEU A O 1
ATOM 869 N N . ALA A 1 108 ? 8.759 -7.721 4.327 1.00 95.44 108 ALA A N 1
ATOM 870 C CA . ALA A 1 108 ? 7.508 -7.519 5.047 1.00 95.44 108 ALA A CA 1
ATOM 871 C C . ALA A 1 108 ? 7.713 -7.599 6.563 1.00 95.44 108 ALA A C 1
ATOM 873 O O . ALA A 1 108 ? 7.151 -6.799 7.308 1.00 95.44 108 ALA A O 1
ATOM 874 N N . THR A 1 109 ? 8.563 -8.520 7.017 1.00 92.06 109 THR A N 1
ATOM 875 C CA . THR A 1 109 ? 8.915 -8.674 8.429 1.00 92.06 109 THR A CA 1
ATOM 876 C C . THR A 1 109 ? 9.694 -7.463 8.949 1.00 92.06 109 THR A C 1
ATOM 878 O O . THR A 1 109 ? 9.343 -6.937 10.007 1.00 92.06 109 THR A O 1
ATOM 881 N N . SER A 1 110 ? 10.703 -6.972 8.216 1.00 92.12 110 SER A N 1
ATOM 882 C CA . SER A 1 110 ? 11.475 -5.788 8.631 1.00 92.12 110 SER A CA 1
ATOM 883 C C . SER A 1 110 ? 10.624 -4.516 8.621 1.00 92.12 110 SER A C 1
ATOM 885 O O . SER A 1 110 ? 10.651 -3.745 9.581 1.00 92.12 110 SER A O 1
ATOM 887 N N . ALA A 1 111 ? 9.768 -4.352 7.608 1.00 93.69 111 ALA A N 1
ATOM 888 C CA . ALA A 1 111 ? 8.903 -3.188 7.429 1.00 93.69 111 ALA A CA 1
ATOM 889 C C . ALA A 1 111 ? 7.812 -3.026 8.503 1.00 93.69 111 ALA A C 1
ATOM 891 O O . ALA A 1 111 ? 7.132 -1.994 8.552 1.00 93.69 111 ALA A O 1
ATOM 892 N N . ARG A 1 112 ? 7.639 -4.019 9.388 1.00 88.25 112 ARG A N 1
ATOM 893 C CA . ARG A 1 112 ? 6.797 -3.885 10.585 1.00 88.25 112 ARG A CA 1
ATOM 894 C C . ARG A 1 112 ? 7.442 -3.030 11.674 1.00 88.25 112 ARG A C 1
ATOM 896 O O . ARG A 1 112 ? 6.720 -2.468 12.497 1.00 88.25 112 ARG A O 1
ATOM 903 N N . ALA A 1 113 ? 8.769 -2.899 11.684 1.00 85.88 113 ALA A N 1
ATOM 904 C CA . ALA A 1 113 ? 9.466 -2.010 12.603 1.00 85.88 113 ALA A CA 1
ATOM 905 C C . ALA A 1 113 ? 9.245 -0.531 12.229 1.00 85.88 113 ALA A C 1
ATOM 907 O O . ALA A 1 113 ? 9.118 -0.161 11.060 1.00 85.88 113 ALA A O 1
ATOM 908 N N . GLN A 1 114 ? 9.196 0.351 13.232 1.00 79.00 114 GLN A N 1
ATOM 909 C CA . GLN A 1 114 ? 9.067 1.789 12.983 1.00 79.00 114 GLN A CA 1
ATOM 910 C C . GLN A 1 114 ? 10.317 2.339 12.283 1.00 79.00 114 GLN A C 1
ATOM 912 O O . GLN A 1 114 ? 11.432 2.128 12.751 1.00 79.00 114 GLN A O 1
ATOM 917 N N . GLY A 1 115 ? 10.114 3.097 11.201 1.00 77.62 115 GLY A N 1
ATOM 918 C CA . GLY A 1 115 ? 11.190 3.776 10.468 1.00 77.62 115 GLY A CA 1
ATOM 919 C C . GLY A 1 115 ? 11.944 2.906 9.459 1.00 77.62 115 GLY A C 1
ATOM 920 O O . GLY A 1 115 ? 12.941 3.369 8.912 1.00 77.62 115 GLY A O 1
ATOM 921 N N . ASP A 1 116 ? 11.487 1.679 9.199 1.00 86.31 116 ASP A N 1
ATOM 922 C CA . ASP A 1 116 ? 12.127 0.800 8.221 1.00 86.31 116 ASP A CA 1
ATOM 923 C C . ASP A 1 116 ? 11.962 1.341 6.781 1.00 86.31 116 ASP A C 1
ATOM 925 O O . ASP A 1 116 ? 10.841 1.667 6.365 1.00 86.31 116 ASP A O 1
ATOM 929 N N . PRO A 1 117 ? 13.055 1.448 6.002 1.00 81.44 117 PRO A N 1
ATOM 930 C CA . PRO A 1 117 ? 13.014 1.987 4.643 1.00 81.44 117 PRO A CA 1
ATOM 931 C C . PRO A 1 117 ? 12.237 1.093 3.662 1.00 81.44 117 PRO A C 1
ATOM 933 O O . PRO A 1 117 ? 11.666 1.599 2.695 1.00 81.44 117 PRO A O 1
ATOM 936 N N . GLY A 1 118 ? 12.145 -0.215 3.925 1.00 88.25 118 GLY A N 1
ATOM 937 C CA . GLY A 1 118 ? 11.393 -1.177 3.118 1.00 88.25 118 GLY A CA 1
ATOM 938 C C . GLY A 1 118 ? 9.886 -0.925 3.128 1.00 88.25 118 GLY A C 1
ATOM 939 O O . GLY A 1 118 ? 9.186 -1.328 2.199 1.00 88.25 118 GLY A O 1
ATOM 940 N N . ARG A 1 119 ? 9.374 -0.170 4.110 1.00 90.94 119 ARG A N 1
ATOM 941 C CA . ARG A 1 119 ? 7.960 0.218 4.159 1.00 90.94 119 ARG A CA 1
ATOM 942 C C . ARG A 1 119 ? 7.531 1.014 2.926 1.00 90.94 119 ARG A C 1
ATOM 944 O O . ARG A 1 119 ? 6.486 0.719 2.355 1.00 90.94 119 ARG A O 1
ATOM 951 N N . GLY A 1 120 ? 8.351 1.967 2.479 1.00 91.50 120 GLY A N 1
ATOM 952 C CA . GLY A 1 120 ? 8.047 2.765 1.287 1.00 91.50 120 GLY A CA 1
ATOM 953 C C . GLY A 1 120 ? 7.992 1.921 0.010 1.00 91.50 120 GLY A C 1
ATOM 954 O O . GLY A 1 120 ? 7.146 2.158 -0.851 1.00 91.50 120 GLY A O 1
ATOM 955 N N . LEU A 1 121 ? 8.847 0.898 -0.081 1.00 94.12 121 LEU A N 1
ATOM 956 C CA . LEU A 1 121 ? 8.856 -0.052 -1.192 1.00 94.12 121 LEU A CA 1
ATOM 957 C C . LEU A 1 121 ? 7.578 -0.899 -1.203 1.00 94.12 121 LEU A C 1
ATOM 959 O O . LEU A 1 121 ? 6.923 -0.994 -2.237 1.00 94.12 121 LEU A O 1
ATOM 963 N N . ILE A 1 122 ? 7.181 -1.468 -0.061 1.00 96.69 122 ILE A N 1
ATOM 964 C CA . ILE A 1 122 ? 5.957 -2.280 0.048 1.00 96.69 122 ILE A CA 1
ATOM 965 C C . ILE A 1 122 ? 4.709 -1.441 -0.249 1.00 96.69 122 ILE A C 1
ATOM 967 O O . ILE A 1 122 ? 3.815 -1.890 -0.969 1.00 96.69 122 ILE A O 1
ATOM 971 N N . ASP A 1 123 ? 4.656 -0.209 0.257 1.00 94.25 123 ASP A N 1
ATOM 972 C CA . ASP A 1 123 ? 3.554 0.710 -0.022 1.00 94.25 123 ASP A CA 1
ATOM 973 C C . ASP A 1 123 ? 3.460 1.043 -1.520 1.00 94.25 123 ASP A C 1
ATOM 975 O O . ASP A 1 123 ? 2.354 1.142 -2.058 1.00 94.25 123 ASP A O 1
ATOM 979 N N . ALA A 1 124 ? 4.595 1.176 -2.215 1.00 93.69 124 ALA A N 1
ATOM 980 C CA . ALA A 1 124 ? 4.628 1.357 -3.665 1.00 93.69 124 ALA A CA 1
ATOM 981 C C . ALA A 1 124 ? 4.153 0.102 -4.415 1.00 93.69 124 ALA A C 1
ATOM 983 O O . ALA A 1 124 ? 3.261 0.217 -5.256 1.00 93.69 124 ALA A O 1
ATOM 984 N N . LEU A 1 125 ? 4.652 -1.089 -4.048 1.00 96.25 125 LEU A N 1
ATOM 985 C CA . LEU A 1 125 ? 4.223 -2.368 -4.632 1.00 96.25 125 LEU A CA 1
ATOM 986 C C . LEU A 1 125 ? 2.702 -2.556 -4.550 1.00 96.25 125 LEU A C 1
ATOM 988 O O . LEU A 1 125 ? 2.081 -2.983 -5.525 1.00 96.25 125 LEU A O 1
ATOM 992 N N . TRP A 1 126 ? 2.103 -2.220 -3.402 1.00 96.56 126 TRP A N 1
ATOM 993 C CA . TRP A 1 126 ? 0.657 -2.308 -3.198 1.00 96.56 126 TRP A CA 1
ATOM 994 C C . TRP A 1 126 ? -0.108 -1.264 -4.013 1.00 96.56 126 TRP A C 1
ATOM 996 O O . TRP A 1 126 ? -1.013 -1.593 -4.781 1.00 96.56 126 TRP A O 1
ATOM 1006 N N . ARG A 1 127 ? 0.252 0.013 -3.842 1.00 94.94 127 ARG A N 1
ATOM 1007 C CA . ARG A 1 127 ? -0.462 1.157 -4.427 1.00 94.94 127 ARG A CA 1
ATOM 1008 C C . ARG A 1 127 ? -0.464 1.115 -5.951 1.00 94.94 127 ARG A C 1
ATOM 1010 O O . ARG A 1 127 ? -1.471 1.465 -6.558 1.00 94.94 127 ARG A O 1
ATOM 1017 N N . GLU A 1 128 ? 0.648 0.699 -6.542 1.00 94.06 128 GLU A N 1
ATOM 1018 C CA . GLU A 1 128 ? 0.841 0.659 -7.993 1.00 94.06 128 GLU A CA 1
ATOM 1019 C C . GLU A 1 128 ? 0.572 -0.727 -8.589 1.00 94.06 128 GLU A C 1
ATOM 1021 O O . GLU A 1 128 ? 0.656 -0.885 -9.800 1.00 94.06 128 GLU A O 1
ATOM 1026 N N . ARG A 1 129 ? 0.191 -1.709 -7.756 1.00 94.50 129 ARG A N 1
ATOM 1027 C CA . ARG A 1 129 ? -0.137 -3.085 -8.166 1.00 94.50 129 ARG A CA 1
A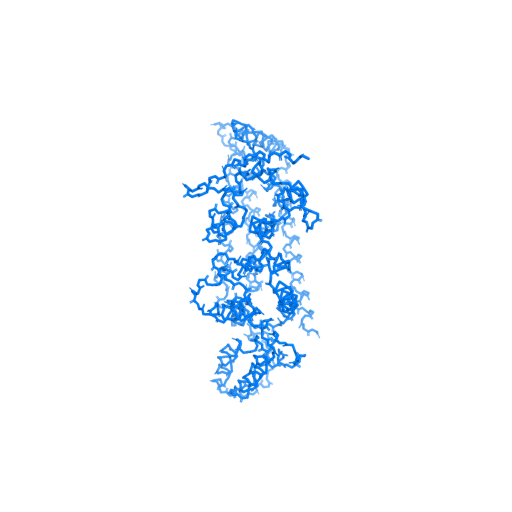TOM 1028 C C . ARG A 1 129 ? 0.962 -3.718 -9.023 1.00 94.50 129 ARG A C 1
ATOM 1030 O O . ARG A 1 129 ? 0.688 -4.287 -10.068 1.00 94.50 129 ARG A O 1
ATOM 1037 N N . LEU A 1 130 ? 2.208 -3.626 -8.562 1.00 95.38 130 LEU A N 1
ATOM 1038 C CA . LEU A 1 130 ? 3.371 -4.001 -9.375 1.00 95.38 130 LEU A CA 1
ATOM 1039 C C . LEU A 1 130 ? 3.648 -5.508 -9.406 1.00 95.38 130 LEU A C 1
ATOM 1041 O O . LEU A 1 130 ? 4.235 -5.986 -10.367 1.00 95.38 130 LEU A O 1
ATOM 1045 N N . LEU A 1 131 ? 3.252 -6.268 -8.376 1.00 95.94 131 LEU A N 1
ATOM 1046 C CA . LEU A 1 131 ? 3.540 -7.710 -8.308 1.00 95.94 131 LEU A CA 1
ATOM 1047 C C . LEU A 1 131 ? 2.976 -8.507 -9.505 1.00 95.94 131 LEU A C 1
ATOM 1049 O O . LEU A 1 131 ? 3.729 -9.315 -10.049 1.00 95.94 131 LEU A O 1
ATOM 1053 N N . PRO A 1 132 ? 1.730 -8.268 -9.962 1.00 94.69 132 PRO A N 1
ATOM 1054 C CA . PRO A 1 132 ? 1.208 -8.870 -11.187 1.00 94.69 132 PRO A CA 1
ATOM 1055 C C . PRO A 1 132 ? 2.029 -8.603 -12.444 1.00 94.69 132 PRO A C 1
ATOM 1057 O O . PRO A 1 132 ? 2.152 -9.471 -13.303 1.00 94.69 132 PRO A O 1
ATOM 1060 N N . GLU A 1 133 ? 2.652 -7.429 -12.546 1.00 94.00 133 GLU A N 1
ATOM 1061 C CA . GLU A 1 133 ? 3.412 -7.049 -13.742 1.00 94.00 133 GLU A CA 1
ATOM 1062 C C . GLU A 1 133 ? 4.691 -7.883 -13.917 1.00 94.00 133 GLU A C 1
ATOM 1064 O O . GLU A 1 133 ? 5.264 -7.938 -15.008 1.00 94.00 133 GLU A O 1
ATOM 1069 N N . PHE A 1 134 ? 5.111 -8.594 -12.864 1.00 94.00 134 PHE A N 1
ATOM 1070 C CA . PHE A 1 134 ? 6.225 -9.533 -12.910 1.00 94.00 134 PHE A CA 1
ATOM 1071 C C . PHE A 1 134 ? 5.839 -10.943 -13.380 1.00 94.00 134 PHE A C 1
ATOM 1073 O O . PHE A 1 134 ? 6.721 -11.793 -13.439 1.00 94.00 134 PHE A O 1
ATOM 1080 N N . GLU A 1 135 ? 4.582 -11.228 -13.750 1.00 93.00 135 GLU A N 1
ATOM 1081 C CA . GLU A 1 135 ? 4.121 -12.581 -14.128 1.00 93.00 135 GLU A CA 1
ATOM 1082 C C . GLU A 1 135 ? 5.015 -13.259 -15.186 1.00 93.00 135 GLU A C 1
ATOM 1084 O O . GLU A 1 135 ? 5.275 -14.460 -15.109 1.00 93.00 135 GLU A O 1
ATOM 1089 N N . ARG A 1 136 ? 5.519 -12.482 -16.155 1.00 89.12 136 ARG A N 1
ATOM 1090 C CA . ARG A 1 136 ? 6.345 -12.975 -17.272 1.00 89.12 136 ARG A CA 1
ATOM 1091 C C . ARG A 1 136 ? 7.828 -13.167 -16.935 1.00 89.12 136 ARG A C 1
ATOM 1093 O O . ARG A 1 136 ? 8.552 -13.728 -17.753 1.00 89.12 136 ARG A O 1
ATOM 1100 N N . PHE A 1 137 ? 8.267 -12.735 -15.754 1.00 92.75 137 PHE A N 1
ATOM 1101 C CA . PHE A 1 137 ? 9.641 -12.907 -15.286 1.00 92.75 137 PHE A CA 1
ATOM 1102 C C . PHE A 1 137 ? 9.850 -14.314 -14.705 1.00 92.75 137 PHE A C 1
ATOM 1104 O O . PHE A 1 137 ? 8.888 -14.997 -14.331 1.00 92.75 137 PHE A O 1
ATOM 1111 N N . PRO A 1 138 ? 11.106 -14.761 -14.539 1.00 90.56 138 PRO A N 1
ATOM 1112 C CA . PRO A 1 138 ? 11.408 -15.981 -13.801 1.00 90.56 138 PRO A CA 1
ATOM 1113 C C . PRO A 1 138 ? 10.800 -15.949 -12.386 1.00 90.56 138 PRO A C 1
ATOM 1115 O O . PRO A 1 138 ? 11.078 -15.044 -11.601 1.00 90.56 138 PRO A O 1
ATOM 1118 N N . ASN A 1 139 ? 10.000 -16.967 -12.050 1.00 85.06 139 ASN A N 1
ATOM 1119 C CA . ASN A 1 139 ? 9.214 -17.086 -10.805 1.00 85.06 139 ASN A CA 1
ATOM 1120 C C . ASN A 1 139 ? 8.054 -16.074 -10.652 1.00 85.06 139 ASN A C 1
ATOM 1122 O O . ASN A 1 139 ? 7.472 -15.958 -9.573 1.00 85.06 139 ASN A O 1
ATOM 1126 N N . GLY A 1 140 ? 7.668 -15.376 -11.725 1.00 89.56 140 GLY A N 1
ATOM 1127 C CA . GLY A 1 140 ? 6.594 -14.379 -11.721 1.00 89.56 140 GLY A CA 1
ATOM 1128 C C . GLY A 1 140 ? 5.225 -14.908 -11.287 1.00 89.56 140 GLY A C 1
ATOM 1129 O O . GLY A 1 140 ? 4.477 -14.216 -10.599 1.00 89.56 140 GLY A O 1
ATOM 1130 N N . SER A 1 141 ? 4.913 -16.168 -11.604 1.00 92.38 141 SER A N 1
ATOM 1131 C CA . SER A 1 141 ? 3.646 -16.800 -11.213 1.00 92.38 141 SER A CA 1
ATOM 1132 C C . SER A 1 141 ? 3.455 -16.884 -9.696 1.00 92.38 141 SER A C 1
ATOM 1134 O O . SER A 1 141 ? 2.332 -16.792 -9.207 1.00 92.38 141 SER A O 1
ATOM 1136 N N . GLU A 1 142 ? 4.538 -17.050 -8.931 1.00 94.31 142 GLU A N 1
ATOM 1137 C CA . GLU A 1 142 ? 4.469 -17.067 -7.465 1.00 94.31 142 GLU A CA 1
ATOM 1138 C C . GLU A 1 142 ? 4.191 -15.664 -6.912 1.00 94.31 142 GLU A C 1
ATOM 1140 O O . GLU A 1 142 ? 3.426 -15.517 -5.957 1.00 94.31 142 GLU A O 1
ATOM 1145 N N . LEU A 1 143 ? 4.747 -14.622 -7.543 1.00 95.94 143 LEU A N 1
ATOM 1146 C CA . LEU A 1 143 ? 4.487 -13.224 -7.187 1.00 95.94 143 LEU A CA 1
ATOM 1147 C C . LEU A 1 143 ? 3.025 -12.840 -7.438 1.00 95.94 143 LEU A C 1
ATOM 1149 O O . LEU A 1 143 ? 2.420 -12.185 -6.587 1.00 95.94 143 LEU A O 1
ATOM 1153 N N . GLN A 1 144 ? 2.436 -13.312 -8.541 1.00 94.88 144 GLN A N 1
ATOM 1154 C CA . GLN A 1 144 ? 1.004 -13.160 -8.813 1.00 94.88 144 GLN A CA 1
ATOM 1155 C C . GLN A 1 144 ? 0.154 -13.817 -7.714 1.00 94.88 144 GLN A C 1
ATOM 1157 O O . GLN A 1 144 ? -0.712 -13.170 -7.131 1.00 94.88 144 GLN A O 1
ATOM 1162 N N . GLN A 1 145 ? 0.448 -15.068 -7.345 1.00 95.31 145 GLN A N 1
ATOM 1163 C CA . GLN A 1 145 ? -0.287 -15.764 -6.277 1.00 95.31 145 GLN A CA 1
ATOM 1164 C C . GLN A 1 145 ? -0.144 -15.078 -4.909 1.00 95.31 145 GLN A C 1
ATOM 1166 O O . GLN A 1 145 ? -1.060 -15.113 -4.086 1.00 95.31 145 GLN A O 1
ATOM 1171 N N . ILE A 1 146 ? 1.014 -14.475 -4.621 1.00 96.94 146 ILE A N 1
ATOM 1172 C CA . ILE A 1 146 ? 1.204 -13.649 -3.420 1.00 96.94 146 ILE A CA 1
ATOM 1173 C C . ILE A 1 146 ? 0.335 -12.392 -3.504 1.00 96.94 146 ILE A C 1
ATOM 1175 O O . ILE A 1 146 ? -0.309 -12.045 -2.517 1.00 96.94 146 ILE A O 1
ATOM 1179 N N . HIS A 1 147 ? 0.274 -11.728 -4.661 1.00 96.75 147 HIS A N 1
ATOM 1180 C CA . HIS A 1 147 ? -0.570 -10.550 -4.854 1.00 96.75 147 HIS A CA 1
ATOM 1181 C C . HIS A 1 147 ? -2.058 -10.850 -4.657 1.00 96.75 147 HIS A C 1
ATOM 1183 O O . HIS A 1 147 ? -2.751 -10.073 -3.996 1.00 96.75 147 HIS A O 1
ATOM 1189 N N . ASP A 1 148 ? -2.540 -11.971 -5.189 1.00 96.56 148 ASP A N 1
ATOM 1190 C CA . ASP A 1 148 ? -3.939 -12.377 -5.057 1.00 96.56 148 ASP A CA 1
ATOM 1191 C C . ASP A 1 148 ? -4.296 -12.601 -3.582 1.00 96.56 148 ASP A C 1
ATOM 1193 O O . ASP A 1 148 ? -5.223 -11.974 -3.062 1.00 96.56 148 ASP A O 1
ATOM 1197 N N . ARG A 1 149 ? -3.471 -13.375 -2.858 1.00 97.12 149 ARG A N 1
ATOM 1198 C CA . ARG A 1 149 ? -3.612 -13.574 -1.403 1.00 97.12 149 ARG A CA 1
ATOM 1199 C C . ARG A 1 149 ? -3.552 -12.257 -0.634 1.00 97.12 149 ARG A C 1
ATOM 1201 O O . ARG A 1 149 ? -4.376 -12.003 0.243 1.00 97.12 149 ARG A O 1
ATOM 1208 N N . TRP A 1 150 ? -2.598 -11.390 -0.965 1.00 97.75 150 TRP A N 1
ATOM 1209 C CA . TRP A 1 150 ? -2.451 -10.084 -0.324 1.00 97.75 150 TRP A CA 1
ATOM 1210 C C . TRP A 1 150 ? -3.691 -9.206 -0.540 1.00 97.75 150 TRP A C 1
ATOM 1212 O O . TRP A 1 150 ? -4.165 -8.552 0.393 1.00 97.75 150 TRP A O 1
ATOM 1222 N N . SER A 1 151 ? -4.276 -9.258 -1.736 1.00 97.81 151 SER A N 1
ATOM 1223 C CA . SER A 1 151 ? -5.495 -8.530 -2.082 1.00 97.81 151 SER A CA 1
ATOM 1224 C C . SER A 1 151 ? -6.728 -9.045 -1.346 1.00 97.81 151 SER A C 1
ATOM 1226 O O . SER A 1 151 ? -7.527 -8.246 -0.846 1.00 97.81 151 SER A O 1
ATOM 1228 N N . GLU A 1 152 ? -6.869 -10.362 -1.212 1.00 96.69 152 GLU A N 1
ATOM 1229 C CA . GLU A 1 152 ? -7.932 -10.985 -0.418 1.00 96.69 152 GLU A CA 1
ATOM 1230 C C . GLU A 1 152 ? -7.840 -10.600 1.063 1.00 96.69 152 GLU A C 1
ATOM 1232 O O . GLU A 1 152 ? -8.847 -10.226 1.678 1.00 96.69 152 GLU A O 1
ATOM 1237 N N . LEU A 1 153 ? -6.626 -10.607 1.621 1.00 97.12 153 LEU A N 1
ATOM 1238 C CA . LEU A 1 153 ? -6.355 -10.163 2.988 1.00 97.12 153 LEU A CA 1
ATOM 1239 C C . LEU A 1 153 ? -6.697 -8.679 3.172 1.00 97.12 153 LEU A C 1
ATOM 1241 O O . LEU A 1 153 ? -7.364 -8.319 4.142 1.00 97.12 153 LEU A O 1
ATOM 1245 N N . HIS A 1 154 ? -6.337 -7.813 2.222 1.00 97.44 154 HIS A N 1
ATOM 1246 C CA . HIS A 1 154 ? -6.734 -6.401 2.247 1.00 97.44 154 HIS A CA 1
ATOM 1247 C C . HIS A 1 154 ? -8.253 -6.222 2.212 1.00 97.44 154 HIS A C 1
ATOM 1249 O O . HIS A 1 154 ? -8.804 -5.399 2.950 1.00 97.44 154 HIS A O 1
ATOM 1255 N N . ALA A 1 155 ? -8.953 -7.000 1.386 1.00 96.50 155 ALA A N 1
ATOM 1256 C CA . ALA A 1 155 ? -10.408 -6.979 1.349 1.00 96.50 155 ALA A CA 1
ATOM 1257 C C . ALA A 1 155 ? -11.009 -7.427 2.693 1.00 96.50 155 ALA A C 1
ATOM 1259 O O . ALA A 1 155 ? -11.973 -6.815 3.157 1.00 96.50 155 ALA A O 1
ATOM 1260 N N . SER A 1 156 ? -10.426 -8.440 3.347 1.00 95.38 156 SER A N 1
ATOM 1261 C CA . SER A 1 156 ? -10.838 -8.870 4.690 1.00 95.38 156 SER A CA 1
ATOM 1262 C C . SER A 1 156 ? -10.603 -7.781 5.738 1.00 95.38 156 SER A C 1
ATOM 1264 O O . SER A 1 156 ? -11.524 -7.429 6.475 1.00 95.38 156 SER A O 1
ATOM 1266 N N . PHE A 1 157 ? -9.425 -7.153 5.729 1.00 95.94 157 PHE A N 1
ATOM 1267 C CA . PHE A 1 157 ? -9.081 -6.044 6.620 1.00 95.94 157 PHE A CA 1
ATOM 1268 C C . PHE A 1 157 ? -10.046 -4.865 6.489 1.00 95.94 157 PHE A C 1
ATOM 1270 O O . PHE A 1 157 ? -10.530 -4.340 7.493 1.00 95.94 157 PHE A O 1
ATOM 1277 N N . ASN A 1 158 ? -10.364 -4.469 5.257 1.00 94.69 158 ASN A N 1
ATOM 1278 C CA . ASN A 1 158 ? -11.284 -3.367 4.994 1.00 94.69 158 ASN A CA 1
ATOM 1279 C C . ASN A 1 158 ? -12.711 -3.693 5.448 1.00 94.69 158 ASN A C 1
ATOM 1281 O O . ASN A 1 158 ? -13.373 -2.830 6.022 1.00 94.69 158 ASN A O 1
ATOM 1285 N N . ARG A 1 159 ? -13.181 -4.933 5.236 1.00 93.19 159 ARG A N 1
ATOM 1286 C CA . ARG A 1 159 ? -14.488 -5.378 5.746 1.00 93.19 159 ARG A CA 1
ATOM 1287 C C . ARG A 1 159 ? -14.527 -5.322 7.268 1.00 93.19 159 ARG A C 1
ATOM 1289 O O . ARG A 1 159 ? -15.429 -4.696 7.814 1.00 93.19 159 ARG A O 1
ATOM 1296 N N . LEU A 1 160 ? -13.532 -5.908 7.934 1.00 91.25 160 LEU A N 1
ATOM 1297 C CA . LEU A 1 160 ? -13.462 -5.946 9.394 1.00 91.25 160 LEU A CA 1
ATOM 1298 C C . LEU A 1 160 ? -13.381 -4.534 9.981 1.00 91.25 160 LEU A C 1
ATOM 1300 O O . LEU A 1 160 ? -14.113 -4.218 10.911 1.00 91.25 160 LEU A O 1
ATOM 1304 N N . SER A 1 161 ? -12.567 -3.655 9.397 1.00 89.38 161 SER A N 1
ATOM 1305 C CA . SER A 1 161 ? -12.439 -2.261 9.842 1.00 89.38 161 SER A CA 1
ATOM 1306 C C . SER A 1 161 ? -13.731 -1.456 9.670 1.00 89.38 161 SER A C 1
ATOM 1308 O O . SER A 1 161 ? -13.975 -0.522 10.429 1.00 89.38 161 SER A O 1
ATOM 1310 N N . ALA A 1 162 ? -14.562 -1.805 8.683 1.00 87.19 162 ALA A N 1
ATOM 1311 C CA . ALA A 1 162 ? -15.844 -1.152 8.435 1.00 87.19 162 ALA A CA 1
ATOM 1312 C C . ALA A 1 162 ? -16.973 -1.654 9.352 1.00 87.19 162 ALA A C 1
ATOM 1314 O O . ALA A 1 162 ? -17.899 -0.895 9.633 1.00 87.19 162 ALA A O 1
ATOM 1315 N N . THR A 1 163 ? -16.927 -2.914 9.800 1.00 87.31 163 THR A N 1
ATOM 1316 C CA . THR A 1 163 ? -17.993 -3.528 10.614 1.00 87.31 163 THR A CA 1
ATOM 1317 C C . THR A 1 163 ? -17.680 -3.575 12.107 1.00 87.31 163 THR A C 1
ATOM 1319 O O . THR A 1 163 ? -18.603 -3.605 12.921 1.00 87.31 163 THR A O 1
ATOM 1322 N N . ALA A 1 164 ? -16.403 -3.597 12.491 1.00 85.69 164 ALA A N 1
ATOM 1323 C CA . ALA A 1 164 ? -16.008 -3.744 13.884 1.00 85.69 164 ALA A CA 1
ATOM 1324 C C . ALA A 1 164 ? -16.322 -2.475 14.690 1.00 85.69 164 ALA A C 1
ATOM 1326 O O . ALA A 1 164 ? -15.833 -1.380 14.404 1.00 85.69 164 ALA A O 1
ATOM 1327 N N . THR A 1 165 ? -17.097 -2.634 15.763 1.00 88.50 165 THR A N 1
ATOM 1328 C CA . THR A 1 165 ? -17.350 -1.554 16.722 1.00 88.50 165 THR A CA 1
ATOM 1329 C C . THR A 1 165 ? -16.214 -1.519 17.738 1.00 88.50 165 THR A C 1
ATOM 1331 O O . THR A 1 165 ? -16.227 -2.237 18.735 1.00 88.50 165 THR A O 1
ATOM 1334 N N . LEU A 1 166 ? -15.198 -0.700 17.463 1.00 91.69 166 LEU A N 1
ATOM 1335 C CA . LEU A 1 166 ? -13.991 -0.603 18.285 1.00 91.69 166 LEU A CA 1
ATOM 1336 C C . LEU A 1 166 ? -13.939 0.717 19.067 1.00 91.69 166 LEU A C 1
ATOM 1338 O O . LEU A 1 166 ? -14.312 1.758 18.520 1.00 91.69 166 LEU A O 1
ATOM 1342 N N . PRO A 1 167 ? -13.417 0.734 20.308 1.00 93.31 167 PRO A N 1
ATOM 1343 C CA . PRO A 1 167 ? -13.114 1.978 21.012 1.00 93.31 167 PRO A CA 1
ATOM 1344 C C . PRO A 1 167 ? -12.088 2.839 20.260 1.00 93.31 167 PRO A C 1
ATOM 1346 O O . PRO A 1 167 ? -11.238 2.326 19.532 1.00 93.31 167 PRO A O 1
ATOM 1349 N N . SER A 1 168 ? -12.093 4.155 20.494 1.00 91.69 168 SER A N 1
ATOM 1350 C CA . SER A 1 168 ? -11.210 5.114 19.800 1.00 91.69 168 SER A CA 1
ATOM 1351 C C . SER A 1 168 ? -9.714 4.789 19.922 1.00 91.69 168 SER A C 1
ATOM 1353 O O . SER A 1 168 ? -8.957 4.965 18.965 1.00 91.69 168 SER A O 1
ATOM 1355 N N . ALA A 1 169 ? -9.281 4.273 21.076 1.00 92.19 169 ALA A N 1
ATOM 1356 C CA . ALA A 1 169 ? -7.903 3.838 21.293 1.00 92.19 169 ALA A CA 1
ATOM 1357 C C . ALA A 1 169 ? -7.521 2.650 20.393 1.00 92.19 169 ALA A C 1
ATOM 1359 O O . ALA A 1 169 ? -6.431 2.643 19.825 1.00 92.19 169 ALA A O 1
ATOM 1360 N N . ALA A 1 170 ? -8.429 1.686 20.214 1.00 93.50 170 ALA A N 1
ATOM 1361 C CA . ALA A 1 170 ? -8.223 0.550 19.322 1.00 93.50 170 ALA A CA 1
ATOM 1362 C C . ALA A 1 170 ? -8.242 0.985 17.848 1.00 93.50 170 ALA A C 1
ATOM 1364 O O . ALA A 1 170 ? -7.368 0.588 17.085 1.00 93.50 170 ALA A O 1
ATOM 1365 N N . GLN A 1 171 ? -9.155 1.883 17.457 1.00 92.50 171 GLN A N 1
ATOM 1366 C CA . GLN A 1 171 ? -9.174 2.452 16.100 1.00 92.50 171 GLN A CA 1
ATOM 1367 C C . GLN A 1 171 ? -7.868 3.189 15.765 1.00 92.50 171 GLN A C 1
ATOM 1369 O O . GLN A 1 171 ? -7.337 3.062 14.661 1.00 92.50 171 GLN A O 1
ATOM 1374 N N . THR A 1 172 ? -7.326 3.936 16.731 1.00 92.69 172 THR A N 1
ATOM 1375 C CA . THR A 1 172 ? -6.045 4.641 16.583 1.00 92.69 172 THR A CA 1
ATOM 1376 C C . THR A 1 172 ? -4.888 3.654 16.443 1.00 92.69 172 THR A C 1
ATOM 1378 O O . THR A 1 172 ? -4.032 3.846 15.584 1.00 92.69 172 THR A O 1
ATOM 1381 N N . ALA A 1 173 ? -4.879 2.583 17.244 1.00 91.50 173 ALA A N 1
ATOM 1382 C CA . ALA A 1 173 ? -3.874 1.530 17.147 1.00 91.50 173 ALA A CA 1
ATOM 1383 C C . ALA A 1 173 ? -3.906 0.845 15.771 1.00 91.50 173 ALA A C 1
ATOM 1385 O O . ALA A 1 173 ? -2.866 0.778 15.126 1.00 91.50 173 ALA A O 1
ATOM 1386 N N . ILE A 1 174 ? -5.087 0.446 15.275 1.00 91.81 174 ILE A N 1
ATOM 1387 C CA . ILE A 1 174 ? -5.240 -0.129 13.926 1.00 91.81 174 ILE A CA 1
ATOM 1388 C C . ILE A 1 174 ? -4.739 0.838 12.851 1.00 91.81 174 ILE A C 1
ATOM 1390 O O . ILE A 1 174 ? -4.001 0.438 11.956 1.00 91.81 174 ILE A O 1
ATOM 1394 N N . SER A 1 175 ? -5.111 2.116 12.942 1.00 89.50 175 SER A N 1
ATOM 1395 C CA . SER A 1 175 ? -4.733 3.124 11.941 1.00 89.50 175 SER A CA 1
ATOM 1396 C C . SER A 1 175 ? -3.222 3.380 11.887 1.00 89.50 175 SER A C 1
ATOM 1398 O O . SER A 1 175 ? -2.717 3.858 10.875 1.00 89.50 175 SER A O 1
ATOM 1400 N N . ALA A 1 176 ? -2.497 3.083 12.969 1.00 89.94 176 ALA A N 1
ATOM 1401 C CA . ALA A 1 176 ? -1.045 3.211 13.036 1.00 89.94 176 ALA A CA 1
ATOM 1402 C C . ALA A 1 176 ? -0.300 1.976 12.496 1.00 89.94 176 ALA A C 1
ATOM 1404 O O . ALA A 1 176 ? 0.919 2.041 12.301 1.00 89.94 176 ALA A O 1
ATOM 1405 N N . LEU A 1 177 ? -1.002 0.863 12.248 1.00 89.94 177 LEU A N 1
ATOM 1406 C CA . LEU A 1 177 ? -0.380 -0.371 11.784 1.00 89.94 177 LEU A CA 1
ATOM 1407 C C . LEU A 1 177 ? 0.231 -0.193 10.387 1.00 89.94 177 LEU A C 1
ATOM 1409 O O . LEU A 1 177 ? -0.379 0.421 9.506 1.00 89.94 177 LEU A O 1
ATOM 1413 N N . PRO A 1 178 ? 1.416 -0.769 10.128 1.00 93.62 178 PRO A N 1
ATOM 1414 C CA . PRO A 1 178 ? 1.932 -0.936 8.776 1.00 93.62 178 PRO A CA 1
ATOM 1415 C C . PRO A 1 178 ? 1.144 -2.048 8.061 1.00 93.62 178 PRO A C 1
ATOM 1417 O O . PRO A 1 178 ? 1.662 -3.137 7.832 1.00 93.62 178 PRO A O 1
ATOM 1420 N N . VAL A 1 179 ? -0.130 -1.778 7.741 1.00 95.12 179 VAL A N 1
ATOM 1421 C CA . VAL A 1 179 ? -1.097 -2.769 7.227 1.00 95.12 179 VAL A CA 1
ATOM 1422 C C . VAL A 1 179 ? -0.550 -3.499 6.003 1.00 95.12 179 VAL A C 1
ATOM 1424 O O . VAL A 1 179 ? -0.566 -4.723 5.976 1.00 95.12 179 VAL A O 1
ATOM 1427 N N . ASN A 1 180 ? 0.007 -2.771 5.035 1.00 96.94 180 ASN A N 1
ATOM 1428 C CA . ASN A 1 180 ? 0.562 -3.356 3.814 1.00 96.94 180 ASN A CA 1
ATOM 1429 C C . ASN A 1 180 ? 1.668 -4.381 4.123 1.00 96.94 180 ASN A C 1
ATOM 1431 O O . ASN A 1 180 ? 1.628 -5.495 3.612 1.00 96.94 180 ASN A O 1
ATOM 1435 N N . ALA A 1 181 ? 2.607 -4.046 5.015 1.00 96.88 181 ALA A N 1
ATOM 1436 C CA . ALA A 1 181 ? 3.678 -4.955 5.418 1.00 96.88 181 ALA A CA 1
ATOM 1437 C C . ALA A 1 181 ? 3.145 -6.162 6.202 1.00 96.88 181 ALA A C 1
ATOM 1439 O O . ALA A 1 181 ? 3.514 -7.295 5.915 1.00 96.88 181 ALA A O 1
ATOM 1440 N N . ALA A 1 182 ? 2.235 -5.946 7.154 1.00 95.94 182 ALA A N 1
ATOM 1441 C CA . ALA A 1 182 ? 1.675 -7.033 7.954 1.00 95.94 182 ALA A CA 1
ATOM 1442 C C . ALA A 1 182 ? 0.853 -8.021 7.104 1.00 95.94 182 ALA A C 1
ATOM 1444 O O . ALA A 1 182 ? 0.969 -9.234 7.276 1.00 95.94 182 ALA A O 1
ATOM 1445 N N . LEU A 1 183 ? 0.062 -7.518 6.152 1.00 97.44 183 LEU A N 1
ATOM 1446 C CA . LEU A 1 183 ? -0.719 -8.361 5.248 1.00 97.44 183 LEU A CA 1
ATOM 1447 C C . LEU A 1 183 ? 0.156 -9.040 4.186 1.00 97.44 183 LEU A C 1
ATOM 1449 O O . LEU A 1 183 ? -0.107 -10.192 3.854 1.00 97.44 183 LEU A O 1
ATOM 1453 N N . LEU A 1 184 ? 1.226 -8.396 3.707 1.00 97.81 184 LEU A N 1
ATOM 1454 C CA . LEU A 1 184 ? 2.202 -9.046 2.826 1.00 97.81 184 LEU A CA 1
ATOM 1455 C C . LEU A 1 184 ? 2.962 -10.167 3.554 1.00 97.81 184 LEU A C 1
ATOM 1457 O O . LEU A 1 184 ? 3.225 -11.218 2.970 1.00 97.81 184 LEU A O 1
ATOM 1461 N N . GLN A 1 185 ? 3.275 -9.981 4.839 1.00 96.25 185 GLN A N 1
ATOM 1462 C CA . GLN A 1 185 ? 3.899 -11.021 5.659 1.00 96.25 185 GLN A CA 1
ATOM 1463 C C . GLN A 1 185 ? 2.998 -12.263 5.742 1.00 96.25 185 GLN A C 1
ATOM 1465 O O . GLN A 1 185 ? 3.478 -13.376 5.556 1.00 96.25 185 GLN A O 1
ATOM 1470 N N . LEU A 1 186 ? 1.688 -12.071 5.942 1.00 96.25 186 LEU A N 1
ATOM 1471 C CA . LEU A 1 186 ? 0.699 -13.154 5.895 1.00 96.25 186 LEU A CA 1
ATOM 1472 C C . LEU A 1 186 ? 0.562 -13.770 4.496 1.00 96.25 186 LEU A C 1
ATOM 1474 O O . LEU A 1 186 ? 0.440 -14.983 4.377 1.00 96.25 186 LEU A O 1
ATOM 1478 N N . ALA A 1 187 ? 0.591 -12.960 3.435 1.00 96.88 187 ALA A N 1
ATOM 1479 C CA . ALA A 1 187 ? 0.442 -13.438 2.058 1.00 96.88 187 ALA A CA 1
ATOM 1480 C C . ALA A 1 187 ? 1.638 -14.271 1.568 1.00 96.88 187 ALA A C 1
ATOM 1482 O O . ALA A 1 187 ? 1.487 -15.113 0.685 1.00 96.88 187 ALA A O 1
ATOM 1483 N N . THR A 1 188 ? 2.829 -14.016 2.112 1.00 95.94 188 THR A N 1
ATOM 1484 C CA . THR A 1 188 ? 4.072 -14.730 1.773 1.00 95.94 188 THR A CA 1
ATOM 1485 C C . THR A 1 188 ? 4.304 -15.968 2.636 1.00 95.94 188 THR A C 1
ATOM 1487 O O . THR A 1 188 ? 5.100 -16.833 2.267 1.00 95.94 188 THR A O 1
ATOM 1490 N N . ASP A 1 189 ? 3.608 -16.071 3.766 1.00 90.62 189 ASP A N 1
ATOM 1491 C CA . ASP A 1 189 ? 3.699 -17.194 4.686 1.00 90.62 189 ASP A CA 1
ATOM 1492 C C . ASP A 1 189 ? 2.826 -18.384 4.239 1.00 90.62 189 ASP A C 1
ATOM 1494 O O . ASP A 1 189 ? 1.780 -18.218 3.609 1.00 90.62 189 ASP A O 1
ATOM 1498 N N . HIS A 1 190 ? 3.268 -19.604 4.551 1.00 77.44 190 HIS A N 1
ATOM 1499 C CA . HIS A 1 190 ? 2.595 -20.850 4.154 1.00 77.44 190 HIS A CA 1
ATOM 1500 C C . HIS A 1 190 ? 1.725 -21.455 5.273 1.00 77.44 190 HIS A C 1
ATOM 1502 O O . HIS A 1 190 ? 1.387 -22.634 5.219 1.00 77.44 190 HIS A O 1
ATOM 1508 N N . GLY A 1 191 ? 1.352 -20.661 6.280 1.00 82.06 191 GLY A N 1
ATOM 1509 C CA . GLY A 1 191 ? 0.465 -21.046 7.381 1.00 82.06 191 GLY A CA 1
ATOM 1510 C C . GLY A 1 191 ? 1.144 -21.055 8.752 1.00 82.06 191 GLY A C 1
ATOM 1511 O O . GLY A 1 191 ? 0.457 -20.913 9.763 1.00 82.06 191 GLY A O 1
ATOM 1512 N N . GLU A 1 192 ? 2.476 -21.137 8.809 1.00 89.12 192 GLU A N 1
ATOM 1513 C CA . GLU A 1 192 ? 3.244 -21.150 10.062 1.00 89.12 192 GLU A CA 1
ATOM 1514 C C . GLU A 1 192 ? 3.018 -19.881 10.898 1.00 89.12 192 GLU A C 1
ATOM 1516 O O . GLU A 1 192 ? 2.824 -19.949 12.118 1.00 89.12 192 GLU A O 1
ATOM 1521 N N . LEU A 1 193 ? 2.987 -18.714 10.250 1.00 88.81 193 LEU A N 1
ATOM 1522 C CA . LEU A 1 193 ? 2.716 -17.438 10.902 1.00 88.81 193 LEU A CA 1
ATOM 1523 C C . LEU A 1 193 ? 1.280 -17.380 11.417 1.00 88.81 193 LEU A C 1
ATOM 1525 O O . LEU A 1 193 ? 1.058 -16.904 12.527 1.00 88.81 193 LEU A O 1
ATOM 1529 N N . ILE A 1 194 ? 0.307 -17.877 10.653 1.00 90.12 194 ILE A N 1
ATOM 1530 C CA . ILE A 1 194 ? -1.102 -17.886 11.071 1.00 90.12 194 ILE A CA 1
ATOM 1531 C C . ILE A 1 194 ? -1.279 -18.784 12.300 1.00 90.12 194 ILE A C 1
ATOM 1533 O O . ILE A 1 194 ? -1.900 -18.367 13.280 1.00 90.12 194 ILE A O 1
ATOM 1537 N N . GLU A 1 195 ? -0.685 -19.977 12.305 1.00 91.69 195 GLU A N 1
ATOM 1538 C CA . GLU A 1 195 ? -0.701 -20.878 13.463 1.00 91.69 195 GLU A CA 1
ATOM 1539 C C . GLU A 1 195 ? -0.005 -20.263 14.683 1.00 91.69 195 GLU A C 1
ATOM 1541 O O . GLU A 1 195 ? -0.472 -20.388 15.821 1.00 91.69 195 GLU A O 1
ATOM 1546 N N . HIS A 1 196 ? 1.126 -19.586 14.471 1.00 91.75 196 HIS A N 1
ATOM 1547 C CA . HIS A 1 196 ? 1.826 -18.876 15.533 1.00 91.75 196 HIS A CA 1
ATOM 1548 C C . HIS A 1 196 ? 0.975 -17.738 16.110 1.00 91.75 196 HIS A C 1
ATOM 1550 O O . HIS A 1 196 ? 0.775 -17.690 17.324 1.00 91.75 196 HIS A O 1
ATOM 1556 N N . LEU A 1 197 ? 0.429 -16.865 15.261 1.00 92.19 197 LEU A N 1
ATOM 1557 C CA . LEU A 1 197 ? -0.428 -15.754 15.674 1.00 92.19 197 LEU A CA 1
ATOM 1558 C C . LEU A 1 197 ? -1.690 -16.255 16.375 1.00 92.19 197 LEU A C 1
ATOM 1560 O O . LEU A 1 197 ? -2.097 -15.669 17.372 1.00 92.19 197 LEU A O 1
ATOM 1564 N N . THR A 1 198 ? -2.266 -17.371 15.928 1.00 92.81 198 THR A N 1
ATOM 1565 C CA . THR A 1 198 ? -3.434 -17.983 16.574 1.00 92.81 198 THR A CA 1
ATOM 1566 C C . THR A 1 198 ? -3.094 -18.378 18.008 1.00 92.81 198 THR A C 1
ATOM 1568 O O . THR A 1 198 ? -3.742 -17.896 18.939 1.00 92.81 198 THR A O 1
ATOM 1571 N N . ARG A 1 199 ? -2.003 -19.132 18.213 1.00 93.00 199 ARG A N 1
ATOM 1572 C CA . ARG A 1 199 ? -1.528 -19.510 19.557 1.00 93.00 199 ARG A CA 1
ATOM 1573 C C . ARG A 1 199 ? -1.215 -18.298 20.434 1.00 93.00 199 ARG A C 1
ATOM 1575 O O . ARG A 1 199 ? -1.573 -18.285 21.610 1.00 93.00 199 ARG A O 1
ATOM 1582 N N . VAL A 1 200 ? -0.559 -17.278 19.876 1.00 92.25 200 VAL A N 1
ATOM 1583 C CA . VAL A 1 200 ? -0.253 -16.034 20.600 1.00 92.25 200 VAL A CA 1
ATOM 1584 C C . VAL A 1 200 ? -1.539 -15.308 20.984 1.00 92.25 200 VAL A C 1
ATOM 1586 O O . VAL A 1 200 ? -1.672 -14.893 22.130 1.00 92.25 200 VAL A O 1
ATOM 1589 N N . SER A 1 201 ? -2.509 -15.193 20.076 1.00 92.56 201 SER A N 1
ATOM 1590 C CA . SER A 1 201 ? -3.783 -14.520 20.337 1.00 92.56 201 SER A CA 1
ATOM 1591 C C . SER A 1 201 ? -4.580 -15.208 21.452 1.00 92.56 201 SER A C 1
ATOM 1593 O O . SER A 1 201 ? -5.121 -14.532 22.327 1.00 92.56 201 SER A O 1
ATOM 1595 N N . GLU A 1 202 ? -4.596 -16.544 21.483 1.00 91.88 202 GLU A N 1
ATOM 1596 C CA . GLU A 1 202 ? -5.253 -17.331 22.529 1.00 91.88 202 GLU A CA 1
ATOM 1597 C C . GLU A 1 202 ? -4.556 -17.167 23.882 1.00 91.88 202 GLU A C 1
ATOM 1599 O O . GLU A 1 202 ? -5.219 -16.912 24.890 1.00 91.88 202 GLU A O 1
ATOM 1604 N N . ALA A 1 203 ? -3.221 -17.239 23.906 1.00 91.12 203 ALA A N 1
ATOM 1605 C CA . ALA A 1 203 ? -2.434 -17.018 25.116 1.00 91.12 203 ALA A CA 1
ATOM 1606 C C . ALA A 1 203 ? -2.614 -15.591 25.662 1.00 91.12 203 ALA A C 1
ATOM 1608 O O . ALA A 1 203 ? -2.839 -15.404 26.858 1.00 91.12 203 ALA A O 1
ATOM 1609 N N . CYS A 1 204 ? -2.585 -14.586 24.783 1.00 90.94 204 CYS A N 1
ATOM 1610 C CA . CYS A 1 204 ? -2.851 -13.190 25.112 1.00 90.94 204 CYS A CA 1
ATOM 1611 C C . CYS A 1 204 ? -4.242 -13.024 25.735 1.00 90.94 204 CYS A C 1
ATOM 1613 O O . CYS A 1 204 ? -4.361 -12.464 26.823 1.00 90.94 204 CYS A O 1
ATOM 1615 N N . ARG A 1 205 ? -5.288 -13.575 25.113 1.00 91.44 205 ARG A N 1
ATOM 1616 C CA . ARG A 1 205 ? -6.656 -13.530 25.657 1.00 91.44 205 ARG A CA 1
ATOM 1617 C C . ARG A 1 205 ? -6.764 -14.178 27.033 1.00 91.44 205 ARG A C 1
ATOM 1619 O O . ARG A 1 205 ? -7.352 -13.587 27.932 1.00 91.44 205 ARG A O 1
ATOM 1626 N N . ALA A 1 206 ? -6.159 -15.351 27.219 1.00 91.56 206 ALA A N 1
ATOM 1627 C CA . ALA A 1 206 ? -6.153 -16.048 28.505 1.00 91.56 206 ALA A CA 1
ATOM 1628 C C . ALA A 1 206 ? -5.384 -15.291 29.606 1.00 91.56 206 ALA A C 1
ATOM 1630 O O . ALA A 1 206 ? -5.634 -15.519 30.788 1.00 91.56 206 ALA A O 1
ATOM 1631 N N . SER A 1 207 ? -4.461 -14.399 29.229 1.00 92.19 207 SER A N 1
ATOM 1632 C CA . SER A 1 207 ? -3.656 -13.600 30.161 1.00 92.19 207 SER A CA 1
ATOM 1633 C C . SER A 1 207 ? -4.315 -12.296 30.626 1.00 92.19 207 SER A C 1
ATOM 1635 O O . SER A 1 207 ? -3.788 -11.646 31.530 1.00 92.19 207 SER A O 1
ATOM 1637 N N . LEU A 1 208 ? -5.442 -11.889 30.026 1.00 91.88 208 LEU A N 1
ATOM 1638 C CA . LEU A 1 208 ? -6.129 -10.662 30.428 1.00 91.88 208 LEU A CA 1
ATOM 1639 C C . LEU A 1 208 ? -6.677 -10.793 31.862 1.00 91.88 208 LEU A C 1
ATOM 1641 O O . LEU A 1 208 ? -7.332 -11.789 32.173 1.00 91.88 208 LEU A O 1
ATOM 1645 N N . PRO A 1 209 ? -6.457 -9.791 32.737 1.00 88.25 209 PRO A N 1
ATOM 1646 C CA . PRO A 1 209 ? -6.904 -9.854 34.129 1.00 88.25 209 PRO A CA 1
ATOM 1647 C C . PRO A 1 209 ? -8.433 -9.823 34.264 1.00 88.25 209 PRO A C 1
ATOM 1649 O O . PRO A 1 209 ? -8.982 -10.408 35.193 1.00 88.25 209 PRO A O 1
ATOM 1652 N N . GLU A 1 210 ? -9.118 -9.170 33.324 1.00 89.25 210 GLU A N 1
ATOM 1653 C CA . GLU A 1 210 ? -10.575 -9.125 33.215 1.00 89.25 210 GLU A CA 1
ATOM 1654 C C . GLU A 1 210 ? -10.996 -9.263 31.749 1.00 89.25 210 GLU A C 1
ATOM 1656 O O . GLU A 1 210 ? -10.231 -8.947 30.833 1.00 89.25 210 GLU A O 1
ATOM 1661 N N . ARG A 1 211 ? -12.228 -9.735 31.521 1.00 89.25 211 ARG A N 1
ATOM 1662 C CA . ARG A 1 211 ? -12.793 -9.841 30.171 1.00 89.25 211 ARG A CA 1
ATOM 1663 C C . ARG A 1 211 ? -13.108 -8.452 29.623 1.00 89.25 211 ARG A C 1
ATOM 1665 O O . ARG A 1 211 ? -13.720 -7.640 30.306 1.00 89.25 211 ARG A O 1
ATOM 1672 N N . VAL A 1 212 ? -12.721 -8.217 28.373 1.00 92.75 212 VAL A N 1
ATOM 1673 C CA . VAL A 1 212 ? -12.954 -6.958 27.661 1.00 92.75 212 VAL A CA 1
ATOM 1674 C C . VAL A 1 212 ? -13.939 -7.217 26.525 1.00 92.75 212 VAL A C 1
ATOM 1676 O O . VAL A 1 212 ? -13.577 -7.827 25.520 1.00 92.75 212 VAL A O 1
ATOM 1679 N N . ASP A 1 213 ? -15.183 -6.759 26.679 1.00 91.50 213 ASP A N 1
ATOM 1680 C CA . ASP A 1 213 ? -16.310 -7.154 25.816 1.00 91.50 213 ASP A CA 1
ATOM 1681 C C . ASP A 1 213 ? -16.068 -6.896 24.323 1.00 91.50 213 ASP A C 1
ATOM 1683 O O . ASP A 1 213 ? -16.327 -7.765 23.493 1.00 91.50 213 ASP A O 1
ATOM 1687 N N . TRP A 1 214 ? -15.522 -5.730 23.961 1.00 92.88 214 TRP A N 1
ATOM 1688 C CA . TRP A 1 214 ? -15.249 -5.400 22.556 1.00 92.88 214 TRP A CA 1
ATOM 1689 C C . TRP A 1 214 ? -14.149 -6.288 21.952 1.00 92.88 214 TRP A C 1
ATOM 1691 O O . TRP A 1 214 ? -14.198 -6.616 20.766 1.00 92.88 214 TRP A O 1
ATOM 1701 N N . PHE A 1 215 ? -13.170 -6.702 22.761 1.00 94.12 215 PHE A N 1
ATOM 1702 C CA . PHE A 1 215 ? -12.064 -7.559 22.333 1.00 94.12 215 PHE A CA 1
ATOM 1703 C C . PHE A 1 215 ? -12.524 -9.014 22.191 1.00 94.12 215 PHE A C 1
ATOM 1705 O O . PHE A 1 215 ? -12.188 -9.685 21.217 1.00 94.12 215 PHE A O 1
ATOM 1712 N N . GLU A 1 216 ? -13.369 -9.481 23.112 1.00 92.25 216 GLU A N 1
ATOM 1713 C CA . GLU A 1 216 ? -13.993 -10.804 23.042 1.00 92.25 216 GLU A CA 1
ATOM 1714 C C . GLU A 1 216 ? -14.999 -10.909 21.891 1.00 92.25 216 GLU A C 1
ATOM 1716 O O . GLU A 1 216 ? -15.005 -11.916 21.182 1.00 92.25 216 GLU A O 1
ATOM 1721 N N . SER A 1 217 ? -15.790 -9.860 21.641 1.00 91.62 217 SER A N 1
ATOM 1722 C CA . SER A 1 217 ? -16.678 -9.787 20.475 1.00 91.62 217 SER A CA 1
ATOM 1723 C C . SER A 1 217 ? -15.877 -9.942 19.186 1.00 91.62 217 SER A C 1
ATOM 1725 O O . SER A 1 217 ? -16.196 -10.811 18.373 1.00 91.62 217 SER A O 1
ATOM 1727 N N . LEU A 1 218 ? -14.785 -9.177 19.045 1.00 92.00 218 LEU A N 1
ATOM 1728 C CA . LEU A 1 218 ? -13.888 -9.263 17.895 1.00 92.00 218 LEU A CA 1
ATOM 1729 C C . LEU A 1 218 ? -13.303 -10.672 17.726 1.00 92.00 218 LEU A C 1
ATOM 1731 O O . LEU A 1 218 ? -13.170 -11.131 16.597 1.00 92.00 218 LEU A O 1
ATOM 1735 N N . ALA A 1 219 ? -12.986 -11.361 18.825 1.00 91.12 219 ALA A N 1
ATOM 1736 C CA . ALA A 1 219 ? -12.407 -12.702 18.807 1.00 91.12 219 ALA A CA 1
ATOM 1737 C C . ALA A 1 219 ? -13.418 -13.846 18.615 1.00 91.12 219 ALA A C 1
ATOM 1739 O O . ALA A 1 219 ? -13.025 -14.972 18.304 1.00 91.12 219 ALA A O 1
ATOM 1740 N N . SER A 1 220 ? -14.706 -13.598 18.854 1.00 85.25 220 SER A N 1
ATOM 1741 C CA . SER A 1 220 ? -15.756 -14.620 18.781 1.00 85.25 220 SER A CA 1
ATOM 1742 C C . SER A 1 220 ? -16.272 -14.867 17.361 1.00 85.25 220 SER A C 1
ATOM 1744 O O . SER A 1 220 ? -16.690 -15.983 17.045 1.00 85.25 220 SER A O 1
ATOM 1746 N N . GLU A 1 221 ? -16.208 -13.856 16.496 1.00 78.19 221 GLU A N 1
ATOM 1747 C CA . GLU A 1 221 ? -16.658 -13.931 15.108 1.00 78.19 221 GLU A CA 1
ATOM 1748 C C . GLU A 1 221 ? -15.609 -14.609 14.219 1.00 78.19 221 GLU A C 1
ATOM 1750 O O . GLU A 1 221 ? -14.441 -14.253 14.285 1.00 78.19 221 GLU A O 1
ATOM 1755 N N . ASN A 1 222 ? -16.027 -15.557 13.368 1.00 80.81 222 ASN A N 1
ATOM 1756 C CA . ASN A 1 222 ? -15.227 -16.196 12.308 1.00 80.81 222 ASN A CA 1
ATOM 1757 C C . ASN A 1 222 ? -13.723 -16.371 12.648 1.00 80.81 222 ASN A C 1
ATOM 1759 O O . ASN A 1 222 ? -12.866 -15.604 12.194 1.00 80.81 222 ASN A O 1
ATOM 1763 N N . ARG A 1 223 ? -13.431 -17.378 13.485 1.00 75.69 223 ARG A N 1
ATOM 1764 C CA . ARG A 1 223 ? -12.108 -17.627 14.093 1.00 75.69 223 ARG A CA 1
ATOM 1765 C C . ARG A 1 223 ? -10.997 -17.942 13.093 1.00 75.69 223 ARG A C 1
ATOM 1767 O O . ARG A 1 223 ? -9.838 -17.720 13.419 1.00 75.69 223 ARG A O 1
ATOM 1774 N N . ASP A 1 224 ? -11.354 -18.400 11.898 1.00 83.25 224 ASP A N 1
ATOM 1775 C CA . ASP A 1 224 ? -10.395 -18.845 10.883 1.00 83.25 224 ASP A CA 1
ATOM 1776 C C . ASP A 1 224 ? -9.904 -17.696 9.981 1.00 83.25 224 ASP A C 1
ATOM 1778 O O . ASP A 1 224 ? -9.141 -17.914 9.045 1.00 83.25 224 ASP A O 1
ATOM 1782 N N . ASP A 1 225 ? -10.339 -16.456 10.236 1.00 91.88 225 ASP A N 1
ATOM 1783 C CA . ASP A 1 225 ? -9.923 -15.276 9.476 1.00 91.88 225 ASP A CA 1
ATOM 1784 C C . ASP A 1 225 ? -8.527 -14.789 9.921 1.00 91.88 225 ASP A C 1
ATOM 1786 O O . ASP A 1 225 ? -8.392 -14.219 11.013 1.00 91.88 225 ASP A O 1
ATOM 1790 N N . PRO A 1 226 ? -7.478 -14.941 9.089 1.00 94.12 226 PRO A N 1
ATOM 1791 C CA . PRO A 1 226 ? -6.103 -14.623 9.480 1.00 94.12 226 PRO A CA 1
ATOM 1792 C C . PRO A 1 226 ? -5.907 -13.138 9.804 1.00 94.12 226 PRO A C 1
ATOM 1794 O O . PRO A 1 226 ? -5.094 -12.783 10.659 1.00 94.12 226 PRO A O 1
ATOM 1797 N N . VAL A 1 227 ? -6.684 -12.253 9.172 1.00 95.62 227 VAL A N 1
ATOM 1798 C CA . VAL A 1 227 ? -6.613 -10.812 9.435 1.00 95.62 227 VAL A CA 1
ATOM 1799 C C . VAL A 1 227 ? -7.157 -10.481 10.817 1.00 95.62 227 VAL A C 1
ATOM 1801 O O . VAL A 1 227 ? -6.602 -9.635 11.518 1.00 95.62 227 VAL A O 1
ATOM 1804 N N . ARG A 1 228 ? -8.216 -11.170 11.245 1.00 94.31 228 ARG A N 1
ATOM 1805 C CA . ARG A 1 228 ? -8.774 -11.002 12.587 1.00 94.31 228 ARG A CA 1
ATOM 1806 C C . ARG A 1 228 ? -7.768 -11.435 13.648 1.00 94.31 228 ARG A C 1
ATOM 1808 O O . ARG A 1 228 ? -7.562 -10.695 14.606 1.00 94.31 228 ARG A O 1
ATOM 1815 N N . VAL A 1 229 ? -7.110 -12.580 13.458 1.00 94.25 229 VAL A N 1
ATOM 1816 C CA . VAL A 1 229 ? -6.067 -13.068 14.377 1.00 94.25 229 VAL A CA 1
ATOM 1817 C C . VAL A 1 229 ? -4.914 -12.063 14.481 1.00 94.25 229 VAL A C 1
ATOM 1819 O O . VAL A 1 229 ? -4.514 -11.706 15.589 1.00 94.25 229 VAL A O 1
ATOM 1822 N N . LEU A 1 230 ? -4.441 -11.531 13.348 1.00 94.81 230 LEU A N 1
ATOM 1823 C CA . LEU A 1 230 ? -3.434 -10.466 13.325 1.00 94.81 230 LEU A CA 1
ATOM 1824 C C . LEU A 1 230 ? -3.887 -9.238 14.133 1.00 94.81 230 LEU A C 1
ATOM 1826 O O . LEU A 1 230 ? -3.153 -8.769 15.001 1.00 94.81 230 LEU A O 1
ATOM 1830 N N . ILE A 1 231 ? -5.100 -8.732 13.887 1.00 95.38 231 ILE A N 1
ATOM 1831 C CA . ILE A 1 231 ? -5.631 -7.554 14.588 1.00 95.38 231 ILE A CA 1
ATOM 1832 C C . ILE A 1 231 ? -5.770 -7.814 16.093 1.00 95.38 231 ILE A C 1
ATOM 1834 O O . ILE A 1 231 ? -5.486 -6.920 16.886 1.00 95.38 231 ILE A O 1
ATOM 1838 N N . LEU A 1 232 ? -6.165 -9.019 16.513 1.00 94.69 232 LEU A N 1
ATOM 1839 C CA . LEU A 1 232 ? -6.241 -9.378 17.932 1.00 94.69 232 LEU A CA 1
ATOM 1840 C C . LEU A 1 232 ? -4.872 -9.303 18.612 1.00 94.69 232 LEU A C 1
ATOM 1842 O O . LEU A 1 232 ? -4.768 -8.736 19.701 1.00 94.69 232 LEU A O 1
ATOM 1846 N N . CYS A 1 233 ? -3.825 -9.824 17.970 1.00 94.31 233 CYS A N 1
ATOM 1847 C CA . CYS A 1 233 ? -2.458 -9.704 18.475 1.00 94.31 233 CYS A CA 1
ATOM 1848 C C . CYS A 1 233 ? -2.030 -8.233 18.599 1.00 94.31 233 CYS A C 1
ATOM 1850 O O . CYS A 1 233 ? -1.485 -7.837 19.627 1.00 94.31 233 CYS A O 1
ATOM 1852 N N . GLU A 1 234 ? -2.327 -7.411 17.590 1.00 93.69 234 GLU A N 1
ATOM 1853 C CA . GLU A 1 234 ? -1.965 -5.987 17.576 1.00 93.69 234 GLU A CA 1
ATOM 1854 C C . GLU A 1 234 ? -2.753 -5.147 18.594 1.00 93.69 234 GLU A C 1
ATOM 1856 O O . GLU A 1 234 ? -2.238 -4.184 19.164 1.00 93.69 234 GLU A O 1
ATOM 1861 N N . LEU A 1 235 ? -4.009 -5.507 18.860 1.00 95.81 235 LEU A N 1
ATOM 1862 C CA . LEU A 1 235 ? -4.873 -4.802 19.807 1.00 95.81 235 LEU A CA 1
ATOM 1863 C C . LEU A 1 235 ? -4.725 -5.273 21.250 1.00 95.81 235 LEU A C 1
ATOM 1865 O O . LEU A 1 235 ? -5.224 -4.598 22.156 1.00 95.81 235 LEU A O 1
ATOM 1869 N N . PHE A 1 236 ? -4.020 -6.377 21.494 1.00 95.75 236 PHE A N 1
ATOM 1870 C CA . PHE A 1 236 ? -3.817 -6.903 22.838 1.00 95.75 236 PHE A CA 1
ATOM 1871 C C . PHE A 1 236 ? -3.270 -5.859 23.836 1.00 95.75 236 PHE A C 1
ATOM 1873 O O . PHE A 1 236 ? -3.846 -5.734 24.919 1.00 95.75 236 PHE A O 1
ATOM 1880 N N . PRO A 1 237 ? -2.258 -5.023 23.511 1.00 94.88 237 PRO A N 1
ATOM 1881 C CA . PRO A 1 237 ? -1.783 -3.989 24.435 1.00 94.88 237 PRO A CA 1
ATOM 1882 C C . PRO A 1 237 ? -2.853 -2.949 24.801 1.00 94.88 237 PRO A C 1
ATOM 1884 O O . PRO A 1 237 ? -2.817 -2.377 25.893 1.00 94.88 237 PRO A O 1
ATOM 1887 N N . VAL A 1 238 ? -3.802 -2.682 23.898 1.00 95.81 238 VAL A N 1
ATOM 1888 C CA . VAL A 1 238 ? -4.931 -1.776 24.154 1.00 95.81 238 VAL A CA 1
ATOM 1889 C C . VAL A 1 238 ? -5.950 -2.456 25.063 1.00 95.81 238 VAL A C 1
ATOM 1891 O O . VAL A 1 238 ? -6.363 -1.854 26.053 1.00 95.81 238 VAL A O 1
ATOM 1894 N N . ALA A 1 239 ? -6.297 -3.714 24.778 1.00 95.44 239 ALA A N 1
ATOM 1895 C CA . ALA A 1 239 ? -7.207 -4.512 25.599 1.00 95.44 239 ALA A CA 1
ATOM 1896 C C . ALA A 1 239 ? -6.669 -4.719 27.024 1.00 95.44 239 ALA A C 1
ATOM 1898 O O . ALA A 1 239 ? -7.404 -4.527 27.987 1.00 95.44 239 ALA A O 1
ATOM 1899 N N . SER A 1 240 ? -5.373 -5.002 27.184 1.00 95.12 240 SER A N 1
ATOM 1900 C CA . SER A 1 240 ? -4.734 -5.150 28.499 1.00 95.12 240 SER A CA 1
ATOM 1901 C C . SER A 1 240 ? -4.839 -3.872 29.335 1.00 95.12 240 SER A C 1
ATOM 1903 O O . SER A 1 240 ? -5.204 -3.922 30.508 1.00 95.12 240 SER A O 1
ATOM 1905 N N . LYS A 1 241 ? -4.580 -2.703 28.730 1.00 93.56 241 LYS A N 1
ATOM 1906 C CA . LYS A 1 241 ? -4.733 -1.406 29.412 1.00 93.56 241 LYS A CA 1
ATOM 1907 C C . LYS A 1 241 ? -6.183 -1.120 29.798 1.00 93.56 241 LYS A C 1
ATOM 1909 O O . LYS A 1 241 ? -6.413 -0.445 30.799 1.00 93.56 241 LYS A O 1
ATOM 1914 N N . ASP A 1 242 ? -7.140 -1.579 28.999 1.00 92.12 242 ASP A N 1
ATOM 1915 C CA . ASP A 1 242 ? -8.567 -1.425 29.279 1.00 92.12 242 ASP A CA 1
ATOM 1916 C C . ASP A 1 242 ? -9.013 -2.345 30.426 1.00 92.12 242 ASP A C 1
ATOM 1918 O O . ASP A 1 242 ? -9.662 -1.889 31.366 1.00 92.12 242 ASP A O 1
ATOM 1922 N N . ALA A 1 243 ? -8.568 -3.605 30.429 1.00 91.94 243 ALA A N 1
ATOM 1923 C CA . ALA A 1 243 ? -8.814 -4.558 31.512 1.00 91.94 243 ALA A CA 1
ATOM 1924 C C . ALA A 1 243 ? -8.246 -4.064 32.858 1.00 91.94 243 ALA A C 1
ATOM 1926 O O . ALA A 1 243 ? -8.922 -4.108 33.883 1.00 91.94 243 ALA A O 1
ATOM 1927 N N . GLU A 1 244 ? -7.031 -3.503 32.864 1.00 90.12 244 GLU A N 1
ATOM 1928 C CA . GLU A 1 244 ? -6.435 -2.917 34.073 1.00 90.12 244 GLU A CA 1
ATOM 1929 C C . GLU A 1 244 ? -7.219 -1.719 34.629 1.00 90.12 244 GLU A C 1
ATOM 1931 O O . GLU A 1 244 ? -7.207 -1.476 35.839 1.00 90.12 244 GLU A O 1
ATOM 1936 N N . ARG A 1 245 ? -7.862 -0.926 33.763 1.00 86.81 245 ARG A N 1
ATOM 1937 C CA . ARG A 1 245 ? -8.666 0.226 34.196 1.00 86.81 245 ARG A CA 1
ATOM 1938 C C . ARG A 1 245 ? -9.937 -0.221 34.906 1.00 86.81 245 ARG A C 1
ATOM 1940 O O . ARG A 1 245 ? -10.303 0.413 35.892 1.00 86.81 245 ARG A O 1
ATOM 1947 N N . HIS A 1 246 ? -10.561 -1.298 34.437 1.00 75.88 246 HIS A N 1
ATOM 1948 C CA . HIS A 1 246 ? -11.769 -1.853 35.044 1.00 75.88 246 HIS A CA 1
ATOM 1949 C C . HIS A 1 246 ? -11.469 -2.544 36.384 1.00 75.88 246 HIS A C 1
ATOM 1951 O O . HIS A 1 246 ? -12.122 -2.222 37.376 1.00 75.88 246 HIS A O 1
ATOM 1957 N N . GLY A 1 247 ? -10.380 -3.316 36.483 1.00 68.69 247 GLY A N 1
ATOM 1958 C CA . GLY A 1 247 ? -9.993 -3.986 37.735 1.00 68.69 247 GLY A CA 1
ATOM 1959 C C . GLY A 1 247 ? -9.509 -3.066 38.870 1.00 68.69 247 GLY A C 1
ATOM 1960 O O . GLY A 1 247 ? -9.416 -3.492 40.021 1.00 68.69 247 GLY A O 1
ATOM 1961 N N . ARG A 1 248 ? -9.197 -1.789 38.590 1.00 64.75 248 ARG A N 1
ATOM 1962 C CA . ARG A 1 248 ? -8.823 -0.786 39.615 1.00 64.75 248 ARG A CA 1
ATOM 1963 C C . ARG A 1 248 ? -10.020 -0.065 40.237 1.00 64.75 248 ARG A C 1
ATOM 1965 O O . ARG A 1 248 ? -9.838 0.662 41.214 1.00 64.75 248 ARG A O 1
ATOM 1972 N N . VAL A 1 249 ? -11.226 -0.249 39.702 1.00 57.91 249 VAL A N 1
ATOM 1973 C CA . VAL A 1 249 ? -12.449 0.272 40.315 1.00 57.91 249 VAL A CA 1
ATOM 1974 C C . VAL A 1 249 ? -12.955 -0.798 41.290 1.00 57.91 249 VAL A C 1
ATOM 1976 O O . VAL A 1 249 ? -13.360 -1.866 40.837 1.00 57.91 249 VAL A O 1
ATOM 1979 N N . PRO A 1 250 ? -12.925 -0.581 42.623 1.00 55.97 250 PRO A N 1
ATOM 1980 C CA . PRO A 1 250 ? -13.514 -1.542 43.552 1.00 55.97 250 PRO A CA 1
ATOM 1981 C C . PRO A 1 250 ? -14.984 -1.747 43.172 1.00 55.97 250 PRO A C 1
ATOM 1983 O O . PRO A 1 250 ? -15.626 -0.759 42.805 1.00 55.97 250 PRO A O 1
ATOM 1986 N N . PRO A 1 251 ? -15.525 -2.979 43.255 1.00 50.03 251 PRO A N 1
ATOM 1987 C CA . PRO A 1 251 ? -16.886 -3.272 42.829 1.00 50.03 251 PRO A CA 1
ATOM 1988 C C . PRO A 1 251 ? -17.835 -2.327 43.558 1.00 50.03 251 PRO A C 1
ATOM 1990 O O . PRO A 1 251 ? -18.074 -2.452 44.764 1.00 50.03 251 PRO A O 1
ATOM 1993 N N . SER A 1 252 ? -18.333 -1.325 42.838 1.00 47.53 252 SER A N 1
ATOM 1994 C CA . SER A 1 252 ? -19.354 -0.436 43.350 1.00 47.53 252 SER A CA 1
ATOM 1995 C C . SER A 1 252 ? -20.559 -1.319 43.626 1.00 47.53 252 SER A C 1
ATOM 1997 O O . SER A 1 252 ? -21.066 -2.008 42.740 1.00 47.53 252 SER A O 1
ATOM 1999 N N . LYS A 1 253 ? -20.978 -1.361 44.899 1.00 44.78 253 LYS A N 1
ATOM 2000 C CA . LYS A 1 253 ? -22.238 -1.998 45.289 1.00 44.78 253 LYS A CA 1
ATOM 2001 C C . LYS A 1 253 ? -23.300 -1.552 44.282 1.00 44.78 253 LYS A C 1
ATOM 2003 O O . LYS A 1 253 ? -23.384 -0.344 44.055 1.00 44.78 253 LYS A O 1
ATOM 2008 N N . PRO A 1 254 ? -24.089 -2.471 43.701 1.00 44.22 254 PRO A N 1
ATOM 2009 C CA . PRO A 1 254 ? -25.162 -2.093 42.802 1.00 44.22 254 PRO A CA 1
ATOM 2010 C C . PRO A 1 254 ? -26.133 -1.233 43.608 1.00 44.22 254 PRO A C 1
ATOM 2012 O O . PRO A 1 254 ? -26.912 -1.731 44.420 1.00 44.22 254 PRO A O 1
ATOM 2015 N N . THR A 1 255 ? -26.031 0.085 43.459 1.00 47.72 255 THR A N 1
ATOM 2016 C CA . THR A 1 255 ? -27.021 1.012 43.978 1.00 47.72 255 THR A CA 1
ATOM 2017 C C . THR A 1 255 ? -28.266 0.764 43.154 1.00 47.72 255 THR A C 1
ATOM 2019 O O . THR A 1 255 ? -28.353 1.161 41.997 1.00 47.72 255 THR A O 1
ATOM 2022 N N . ALA A 1 256 ? -29.212 0.045 43.754 1.00 47.91 256 ALA A N 1
ATOM 2023 C CA . ALA A 1 256 ? -30.533 -0.268 43.223 1.00 47.91 256 ALA A CA 1
ATOM 2024 C C . ALA A 1 256 ? -31.444 0.976 43.137 1.00 47.91 256 ALA A C 1
ATOM 2026 O O . ALA A 1 256 ? -32.641 0.908 43.401 1.00 47.91 256 ALA A O 1
ATOM 2027 N N . GLN A 1 257 ? -30.875 2.123 42.778 1.00 48.09 257 GLN A N 1
ATOM 2028 C CA . GLN A 1 257 ? -31.589 3.346 42.474 1.00 48.09 257 GLN A CA 1
ATOM 2029 C C . GLN A 1 257 ? -31.270 3.644 41.014 1.00 48.09 257 GLN A C 1
ATOM 2031 O O . GLN A 1 257 ? -30.106 3.830 40.670 1.00 48.09 257 GLN A O 1
ATOM 2036 N N . GLY A 1 258 ? -32.294 3.562 40.163 1.00 48.34 258 GLY A N 1
ATOM 2037 C CA . GLY A 1 258 ? -32.204 3.703 38.713 1.00 48.34 258 GLY A CA 1
ATOM 2038 C C . GLY A 1 258 ? -31.769 5.095 38.275 1.00 48.34 258 GLY A C 1
ATOM 2039 O O . GLY A 1 258 ? -32.563 5.843 37.711 1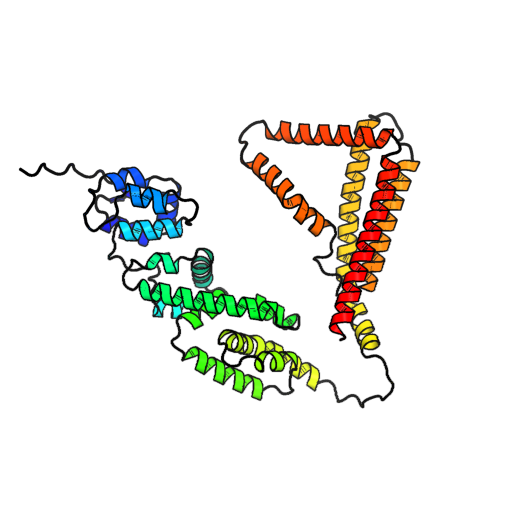.00 48.34 258 GLY A O 1
ATOM 2040 N N . ASP A 1 259 ? -30.503 5.416 38.497 1.00 47.75 259 ASP A N 1
ATOM 2041 C CA . ASP A 1 259 ? -29.829 6.442 37.732 1.00 47.75 259 ASP A CA 1
ATOM 2042 C C . ASP A 1 259 ? -29.571 5.835 36.362 1.00 47.75 259 ASP A C 1
ATOM 2044 O O . ASP A 1 259 ? -28.725 4.955 36.188 1.00 47.75 259 ASP A O 1
ATOM 2048 N N . ASP A 1 260 ? -30.392 6.268 35.405 1.00 53.16 260 ASP A N 1
ATOM 2049 C CA . ASP A 1 260 ? -30.227 5.987 33.988 1.00 53.16 260 ASP A CA 1
ATOM 2050 C C . ASP A 1 260 ? -28.725 6.077 33.652 1.00 53.16 260 ASP A C 1
ATOM 2052 O O . ASP A 1 260 ? -28.138 7.155 33.830 1.00 53.16 260 ASP A O 1
ATOM 2056 N N . PRO A 1 261 ? -28.078 4.982 33.200 1.00 55.03 261 PRO A N 1
ATOM 2057 C CA . PRO A 1 261 ? -26.656 4.957 32.850 1.00 55.03 261 PRO A CA 1
ATOM 2058 C C . PRO A 1 261 ? -26.244 6.127 31.938 1.00 55.03 261 PRO A C 1
ATOM 2060 O O . PRO A 1 261 ? -25.085 6.555 31.919 1.00 55.03 261 PRO A O 1
ATOM 2063 N N . TRP A 1 262 ? -27.212 6.708 31.221 1.00 52.59 262 TRP A N 1
ATOM 2064 C CA . TRP A 1 262 ? -27.060 7.914 30.419 1.00 52.59 262 TRP A CA 1
ATOM 2065 C C . TRP A 1 262 ? -26.828 9.218 31.181 1.00 52.59 262 TRP A C 1
ATOM 2067 O O . TRP A 1 262 ? -26.120 10.082 30.659 1.00 52.59 262 TRP A O 1
ATOM 2077 N N . GLN A 1 263 ? -27.392 9.407 32.374 1.00 55.38 263 GLN A N 1
ATOM 2078 C CA . GLN A 1 263 ? -27.160 10.610 33.184 1.00 55.38 263 GLN A CA 1
ATOM 2079 C C . GLN A 1 263 ? -25.697 10.662 33.632 1.00 55.38 263 GLN A C 1
ATOM 2081 O O . GLN A 1 263 ? -25.026 11.681 33.455 1.00 55.38 263 GLN A O 1
ATOM 2086 N N . VAL A 1 264 ? -25.168 9.523 34.084 1.00 55.81 264 VAL A N 1
ATOM 2087 C CA . VAL A 1 264 ? -23.772 9.390 34.514 1.00 55.81 264 VAL A CA 1
ATOM 2088 C C . VAL A 1 264 ? -22.819 9.588 33.328 1.00 55.81 264 VAL A C 1
ATOM 2090 O O . VAL A 1 264 ? -21.896 10.393 33.419 1.00 55.81 264 VAL A O 1
ATOM 2093 N N . LYS A 1 265 ? -23.091 8.980 32.161 1.00 57.59 265 LYS A N 1
ATOM 2094 C CA . LYS A 1 265 ? -22.264 9.155 30.948 1.00 57.59 265 LYS A CA 1
ATOM 2095 C C . LYS A 1 265 ? -22.316 10.586 30.379 1.00 57.59 265 LYS A C 1
ATOM 2097 O O . LYS A 1 265 ? -21.306 11.087 29.881 1.00 57.59 265 LYS A O 1
ATOM 2102 N N . ARG A 1 266 ? -23.453 11.291 30.500 1.00 53.84 266 ARG A N 1
ATOM 2103 C CA . ARG A 1 266 ? -23.593 12.705 30.087 1.00 53.84 266 ARG A CA 1
ATOM 2104 C C . ARG A 1 266 ? -22.741 13.662 30.910 1.00 53.84 266 ARG A C 1
ATOM 2106 O O . ARG A 1 266 ? -22.225 14.626 30.343 1.00 53.84 266 ARG A O 1
ATOM 2113 N N . HIS A 1 267 ? -22.620 13.441 32.216 1.00 53.41 267 HIS A N 1
ATOM 2114 C CA . HIS A 1 267 ? -21.867 14.346 33.083 1.00 53.41 267 HIS A CA 1
ATOM 2115 C C . HIS A 1 267 ? -20.352 14.206 32.894 1.00 53.41 267 HIS A C 1
ATOM 2117 O O . HIS A 1 267 ? -19.653 15.219 32.888 1.00 53.41 267 HIS A O 1
ATOM 2123 N N . THR A 1 268 ? -19.850 12.999 32.623 1.00 54.38 268 THR A N 1
ATOM 2124 C CA . THR A 1 268 ? -18.408 12.764 32.437 1.00 54.38 268 THR A CA 1
ATOM 2125 C C . THR A 1 268 ? -17.895 13.244 31.074 1.00 54.38 268 THR A C 1
ATOM 2127 O O . THR A 1 268 ? -16.794 13.781 30.987 1.00 54.38 268 THR A O 1
ATOM 2130 N N . ILE A 1 269 ? -18.692 13.119 30.004 1.00 54.44 269 ILE A N 1
ATOM 2131 C CA . ILE A 1 269 ? -18.270 13.504 28.641 1.00 54.44 269 ILE A CA 1
ATOM 2132 C C . ILE A 1 269 ? -18.356 15.026 28.417 1.00 54.44 269 ILE A C 1
ATOM 2134 O O . ILE A 1 269 ? -17.521 15.602 27.716 1.00 54.44 269 ILE A O 1
ATOM 2138 N N . ARG A 1 270 ? -19.314 15.718 29.051 1.00 52.38 270 ARG A N 1
ATOM 2139 C CA . ARG A 1 270 ? -19.493 17.174 28.884 1.00 52.38 270 ARG A CA 1
ATOM 2140 C C . ARG A 1 270 ? -18.351 18.020 29.450 1.00 52.38 270 ARG A C 1
ATOM 2142 O O . ARG A 1 270 ? -18.137 19.121 28.950 1.00 52.38 270 ARG A O 1
ATOM 2149 N N . GLY A 1 271 ? -17.627 17.526 30.456 1.00 50.31 271 GLY A N 1
ATOM 2150 C CA . GLY A 1 271 ? -16.596 18.304 31.152 1.00 50.31 271 GLY A CA 1
ATOM 2151 C C . GLY A 1 271 ? -15.289 18.483 30.373 1.00 50.31 271 GLY A C 1
ATOM 2152 O O . GLY A 1 271 ? -14.661 19.528 30.492 1.00 50.31 271 GLY A O 1
ATOM 2153 N N . PHE A 1 272 ? -14.892 17.498 29.557 1.00 48.94 272 PHE A N 1
ATOM 2154 C CA . PHE A 1 272 ? -13.582 17.499 28.881 1.00 48.94 272 PHE A CA 1
ATOM 2155 C C . PHE A 1 272 ? -13.651 17.591 27.350 1.00 48.94 272 PHE A C 1
ATOM 2157 O O . PHE A 1 272 ? -12.715 18.099 26.735 1.00 48.94 272 PHE A O 1
ATOM 2164 N N . ALA A 1 273 ? -14.746 17.159 26.715 1.00 53.25 273 ALA A N 1
ATOM 2165 C CA . ALA A 1 273 ? -14.854 17.155 25.250 1.00 53.25 273 ALA A CA 1
ATOM 2166 C C . ALA A 1 273 ? -15.419 18.456 24.647 1.00 53.25 273 ALA A C 1
ATOM 2168 O O . ALA A 1 273 ? -15.382 18.646 23.434 1.00 53.25 273 ALA A O 1
ATOM 2169 N N . THR A 1 274 ? -15.938 19.366 25.471 1.00 59.06 274 THR A N 1
ATOM 2170 C CA . THR A 1 274 ? -16.571 20.613 25.011 1.00 59.06 274 THR A CA 1
ATOM 2171 C C . THR A 1 274 ? -15.560 21.685 24.614 1.00 59.06 274 THR A C 1
ATOM 2173 O O . THR A 1 274 ? -15.819 22.437 23.683 1.00 59.06 274 THR A O 1
ATOM 2176 N N . LEU A 1 275 ? -14.384 21.735 25.245 1.00 65.69 275 LEU A N 1
ATOM 2177 C CA . LEU A 1 275 ? -13.364 22.755 24.967 1.00 65.69 275 LEU A CA 1
ATOM 2178 C C . LEU A 1 275 ? -12.846 22.724 23.516 1.00 65.69 275 LEU A C 1
ATOM 2180 O O . LEU A 1 275 ? -12.901 23.762 22.857 1.00 65.69 275 LEU A O 1
ATOM 2184 N N . PRO A 1 276 ? -12.409 21.575 22.961 1.00 66.56 276 PRO A N 1
ATOM 2185 C CA . PRO A 1 276 ? -11.988 21.510 21.563 1.00 66.56 276 PRO A CA 1
ATOM 2186 C C . PRO A 1 276 ? -13.124 21.844 20.591 1.00 66.56 276 PRO A C 1
ATOM 2188 O O . PRO A 1 276 ? -12.908 22.565 19.622 1.00 66.56 276 PRO A O 1
ATOM 2191 N N . ALA A 1 277 ? -14.344 21.370 20.861 1.00 66.31 277 ALA A N 1
ATOM 2192 C CA . ALA A 1 277 ? -15.503 21.631 20.009 1.00 66.31 277 ALA A CA 1
ATOM 2193 C C . ALA A 1 277 ? -15.904 23.120 20.011 1.00 66.31 277 ALA A C 1
ATOM 2195 O O . ALA A 1 277 ? -16.225 23.678 18.962 1.00 66.31 277 ALA A O 1
ATOM 2196 N N . LEU A 1 278 ? -15.812 23.791 21.164 1.00 71.62 278 LEU A N 1
ATOM 2197 C CA . LEU A 1 278 ? -16.019 25.235 21.291 1.00 71.62 278 LEU A CA 1
ATOM 2198 C C . LEU A 1 278 ? -14.911 26.040 20.601 1.00 71.62 278 LEU A C 1
ATOM 2200 O O . LEU A 1 278 ? -15.212 27.047 19.965 1.00 71.62 278 LEU A O 1
ATOM 2204 N N . LEU A 1 279 ? -13.652 25.590 20.665 1.00 75.19 279 LEU A N 1
ATOM 2205 C CA . LEU A 1 279 ? -12.542 26.214 19.934 1.00 75.19 279 LEU A CA 1
ATOM 2206 C C . LEU A 1 279 ? -12.730 26.102 18.417 1.00 75.19 279 LEU A C 1
ATOM 2208 O O . LEU A 1 279 ? -12.549 27.086 17.703 1.00 75.19 279 LEU A O 1
ATOM 2212 N N . TRP A 1 280 ? -13.147 24.936 17.920 1.00 68.81 280 TRP A N 1
ATOM 2213 C CA . TRP A 1 280 ? -13.445 24.743 16.499 1.00 68.81 280 TRP A CA 1
ATOM 2214 C C . TRP A 1 280 ? -14.653 25.554 16.035 1.00 68.81 280 TRP A C 1
ATOM 2216 O O . TRP A 1 280 ? -14.613 26.129 14.948 1.00 68.81 280 TRP A O 1
ATOM 2226 N N . LEU A 1 281 ? -15.701 25.648 16.858 1.00 76.56 281 LEU A N 1
ATOM 2227 C CA . LEU A 1 281 ? -16.838 26.527 16.596 1.00 76.56 281 LEU A CA 1
ATOM 2228 C C . LEU A 1 281 ? -16.395 27.991 16.526 1.00 76.56 281 LEU A C 1
ATOM 2230 O O . LEU A 1 281 ? -16.752 28.679 15.576 1.00 76.56 281 LEU A O 1
ATOM 2234 N N . ALA A 1 282 ? -15.599 28.455 17.492 1.00 76.19 282 ALA A N 1
ATOM 2235 C CA . ALA A 1 282 ? -15.091 29.823 17.523 1.00 76.19 282 ALA A CA 1
ATOM 2236 C C . ALA A 1 282 ? -14.213 30.131 16.301 1.00 76.19 282 ALA A C 1
ATOM 2238 O O . ALA A 1 282 ? -14.368 31.186 15.689 1.00 76.19 282 ALA A O 1
ATOM 2239 N N . LEU A 1 283 ? -13.346 29.197 15.898 1.00 75.81 283 LEU A N 1
ATOM 2240 C CA . LEU A 1 283 ? -12.506 29.339 14.709 1.00 75.81 283 LEU A CA 1
ATOM 2241 C C . LEU A 1 283 ? -13.342 29.367 13.422 1.00 75.81 283 LEU A C 1
ATOM 2243 O O . LEU A 1 283 ? -13.154 30.245 12.584 1.00 75.81 283 LEU A O 1
ATOM 2247 N N . GLY A 1 284 ? -14.280 28.428 13.268 1.00 70.69 284 GLY A N 1
ATOM 2248 C CA . GLY A 1 284 ? -15.152 28.351 12.096 1.00 70.69 284 GLY A CA 1
ATOM 2249 C C . GLY A 1 284 ? -16.066 29.568 11.971 1.00 70.69 284 GLY A C 1
ATOM 2250 O O . GLY A 1 284 ? -16.195 30.131 10.885 1.00 70.69 284 GLY A O 1
ATOM 2251 N N . ALA A 1 285 ? -16.637 30.017 13.091 1.00 76.69 285 ALA A N 1
ATOM 2252 C CA . ALA A 1 285 ? -17.411 31.247 13.160 1.00 76.69 285 ALA A CA 1
ATOM 2253 C C . ALA A 1 285 ? -16.536 32.466 12.827 1.00 76.69 285 ALA A C 1
ATOM 2255 O O . ALA A 1 285 ? -16.910 33.278 11.989 1.00 76.69 285 ALA A O 1
ATOM 2256 N N . GLY A 1 286 ? -15.338 32.576 13.401 1.00 75.44 286 GLY A N 1
ATOM 2257 C CA . GLY A 1 286 ? -14.425 33.684 13.116 1.00 75.44 286 GLY A CA 1
ATOM 2258 C C . GLY A 1 286 ? -14.039 33.775 11.637 1.00 75.44 286 GLY A C 1
ATOM 2259 O O . GLY A 1 286 ? -14.115 34.851 11.048 1.00 75.44 286 GLY A O 1
ATOM 2260 N N . LEU A 1 287 ? -13.685 32.648 11.012 1.00 72.56 287 LEU A N 1
ATOM 2261 C CA . LEU A 1 287 ? -13.311 32.597 9.595 1.00 72.56 287 LEU A CA 1
ATOM 2262 C C . LEU A 1 287 ? -14.476 32.950 8.672 1.00 72.56 287 LEU A C 1
ATOM 2264 O O . LEU A 1 287 ? -14.301 33.706 7.718 1.00 72.56 287 LEU A O 1
ATOM 2268 N N . LEU A 1 288 ? -15.664 32.415 8.949 1.00 70.88 288 LEU A N 1
ATOM 2269 C CA . LEU A 1 288 ? -16.833 32.669 8.119 1.00 70.88 288 LEU A CA 1
ATOM 2270 C C . LEU A 1 288 ? -17.354 34.103 8.316 1.00 70.88 288 LEU A C 1
ATOM 2272 O O . LEU A 1 288 ? -17.720 34.733 7.328 1.00 70.88 288 LEU A O 1
ATOM 2276 N N . HIS A 1 289 ? -17.267 34.664 9.529 1.00 77.06 289 HIS A N 1
ATOM 2277 C CA . HIS A 1 289 ? -17.504 36.089 9.769 1.00 77.06 289 HIS A CA 1
ATOM 2278 C C . HIS A 1 289 ? -16.504 36.957 9.000 1.00 77.06 289 HIS A C 1
ATOM 2280 O O . HIS A 1 289 ? -16.913 37.863 8.289 1.00 77.06 289 HIS A O 1
ATOM 2286 N N . ALA A 1 290 ? -15.203 36.658 9.070 1.00 72.56 290 ALA A N 1
ATOM 2287 C CA . ALA A 1 290 ? -14.180 37.421 8.355 1.00 72.56 290 ALA A CA 1
ATOM 2288 C C . ALA A 1 290 ? -14.388 37.381 6.832 1.00 72.56 290 ALA A C 1
ATOM 2290 O O . ALA A 1 290 ? -14.319 38.420 6.175 1.00 72.56 290 ALA A O 1
ATOM 2291 N N . ALA A 1 291 ? -14.695 36.205 6.274 1.00 70.88 291 ALA A N 1
ATOM 2292 C CA . ALA A 1 291 ? -15.007 36.051 4.856 1.00 70.88 291 ALA A CA 1
ATOM 2293 C C . ALA A 1 291 ? -16.270 36.834 4.463 1.00 70.88 291 ALA A C 1
ATOM 2295 O O . ALA A 1 291 ? -16.294 37.505 3.428 1.00 70.88 291 ALA A O 1
ATOM 2296 N N . TRP A 1 292 ? -17.308 36.786 5.301 1.00 69.75 292 TRP A N 1
ATOM 2297 C CA . TRP A 1 292 ? -18.560 37.493 5.057 1.00 69.75 292 TRP A CA 1
ATOM 2298 C C . TRP A 1 292 ? -18.394 39.010 5.156 1.00 69.75 292 TRP A C 1
ATOM 2300 O O . TRP A 1 292 ? -18.820 39.724 4.252 1.00 69.75 292 TRP A O 1
ATOM 2310 N N . SER A 1 293 ? -17.703 39.505 6.183 1.00 73.25 293 SER A N 1
ATOM 2311 C CA . SER A 1 293 ? -17.395 40.924 6.377 1.00 73.25 293 SER A CA 1
ATOM 2312 C C . SER A 1 293 ? -16.519 41.468 5.252 1.00 73.25 293 SER A C 1
ATOM 2314 O O . SER A 1 293 ? -16.818 42.530 4.713 1.00 73.25 293 SER A O 1
ATOM 2316 N N . ALA A 1 294 ? -15.501 40.717 4.814 1.00 71.75 294 ALA A N 1
ATOM 2317 C CA . ALA A 1 294 ? -14.684 41.088 3.659 1.00 71.75 294 ALA A CA 1
ATOM 2318 C C . ALA A 1 294 ? -15.522 41.175 2.374 1.00 71.75 294 ALA A C 1
ATOM 2320 O O . ALA A 1 294 ? -15.402 42.144 1.624 1.00 71.75 294 ALA A O 1
ATOM 2321 N N . THR A 1 295 ? -16.412 40.204 2.147 1.00 70.75 295 THR A N 1
ATOM 2322 C CA . THR A 1 295 ? -17.317 40.202 0.987 1.00 70.75 295 THR A CA 1
ATOM 2323 C C . THR A 1 295 ? -18.296 41.374 1.057 1.00 70.75 295 THR A C 1
ATOM 2325 O O . THR A 1 295 ? -18.442 42.109 0.087 1.00 70.75 295 THR A O 1
ATOM 2328 N N . GLY A 1 296 ? -18.916 41.612 2.214 1.00 70.62 296 GLY A N 1
ATOM 2329 C CA . GLY A 1 296 ? -19.829 42.729 2.437 1.00 70.62 296 GLY A CA 1
ATOM 2330 C C . GLY A 1 296 ? -19.154 44.086 2.235 1.00 70.62 296 GLY A C 1
ATOM 2331 O O . GLY A 1 296 ? -19.673 44.920 1.498 1.00 70.62 296 GLY A O 1
ATOM 2332 N N . SER A 1 297 ? -17.965 44.294 2.813 1.00 69.12 297 SER A N 1
ATOM 2333 C CA . SER A 1 297 ? -17.183 45.525 2.632 1.00 69.12 297 SER A CA 1
ATOM 2334 C C . SER A 1 297 ? -16.756 45.740 1.180 1.00 69.12 297 SER A C 1
ATOM 2336 O O . SER A 1 297 ? -16.844 46.862 0.683 1.00 69.12 297 SER A O 1
ATOM 2338 N N . LEU A 1 298 ? -16.342 44.680 0.478 1.00 69.06 298 LEU A N 1
ATOM 2339 C CA . LEU A 1 298 ? -15.999 44.750 -0.942 1.00 69.06 298 LEU A CA 1
ATOM 2340 C C . LEU A 1 298 ? -17.219 45.143 -1.785 1.00 69.06 298 LEU A C 1
ATOM 2342 O O . LEU A 1 298 ? -17.128 46.037 -2.622 1.00 69.06 298 LEU A O 1
ATOM 2346 N N . LEU A 1 299 ? -18.371 44.518 -1.535 1.00 65.62 299 LEU A N 1
ATOM 2347 C CA . LEU A 1 299 ? -19.611 44.806 -2.253 1.00 65.62 299 LEU A CA 1
ATOM 2348 C C . LEU A 1 299 ? -20.116 46.227 -1.995 1.00 65.62 299 LEU A C 1
ATOM 2350 O O . LEU A 1 299 ? -20.500 46.917 -2.937 1.00 65.62 299 LEU A O 1
ATOM 2354 N N . VAL A 1 300 ? -20.058 46.696 -0.748 1.00 66.19 300 VAL A N 1
ATOM 2355 C CA . VAL A 1 300 ? -20.393 48.081 -0.393 1.00 66.19 300 VAL A CA 1
ATOM 2356 C C . VAL A 1 300 ? -19.442 49.066 -1.081 1.00 66.19 300 VAL A C 1
ATOM 2358 O O . VAL A 1 300 ? -19.902 50.032 -1.689 1.00 66.19 300 VAL A O 1
ATOM 2361 N N . GLY A 1 301 ? -18.131 48.811 -1.041 1.00 66.69 301 GLY A N 1
ATOM 2362 C CA . GLY A 1 301 ? -17.125 49.681 -1.656 1.00 66.69 301 GLY A CA 1
ATOM 2363 C C . GLY A 1 301 ? -17.258 49.780 -3.178 1.00 66.69 301 GLY A C 1
ATOM 2364 O O . GLY A 1 301 ? -17.116 50.865 -3.742 1.00 66.69 301 GLY A O 1
ATOM 2365 N N . LEU A 1 302 ? -17.589 48.668 -3.839 1.00 65.81 302 LEU A N 1
ATOM 2366 C CA . LEU A 1 302 ? -17.822 48.622 -5.283 1.00 65.81 302 LEU A CA 1
ATOM 2367 C C . LEU A 1 302 ? -19.131 49.300 -5.699 1.00 65.81 302 LEU A C 1
ATOM 2369 O O . LEU A 1 302 ? -19.203 49.845 -6.798 1.00 65.81 302 LEU A O 1
ATOM 2373 N N . HIS A 1 303 ? -20.156 49.272 -4.844 1.00 63.28 303 HIS A N 1
ATOM 2374 C CA . HIS A 1 303 ? -21.487 49.759 -5.200 1.00 63.28 303 HIS A CA 1
ATOM 2375 C C . HIS A 1 303 ? -21.699 51.250 -4.899 1.00 63.28 303 HIS A C 1
ATOM 2377 O O . HIS A 1 303 ? -22.346 51.945 -5.680 1.00 63.28 303 HIS A O 1
ATOM 2383 N N . PHE A 1 304 ? -21.132 51.763 -3.804 1.00 63.94 304 PHE A N 1
ATOM 2384 C CA . PHE A 1 304 ? -21.362 53.146 -3.363 1.00 63.94 304 PHE A CA 1
ATOM 2385 C C . PHE A 1 304 ? -20.204 54.107 -3.684 1.00 63.94 304 PHE A C 1
ATOM 2387 O O . PHE A 1 304 ? -20.361 55.325 -3.574 1.00 63.94 304 PHE A O 1
ATOM 2394 N N . GLY A 1 305 ? -19.049 53.596 -4.131 1.00 61.41 305 GLY A N 1
ATOM 2395 C CA . GLY A 1 305 ? -17.842 54.405 -4.325 1.00 61.41 305 GLY A CA 1
ATOM 2396 C C . GLY A 1 305 ? -17.369 55.070 -3.022 1.00 61.41 305 GLY A C 1
ATOM 2397 O O . GLY A 1 305 ? -17.948 54.888 -1.955 1.00 61.41 305 GLY A O 1
ATOM 2398 N N . SER A 1 306 ? -16.310 55.885 -3.076 1.00 56.62 306 SER A N 1
ATOM 2399 C CA . SER A 1 306 ? -15.726 56.543 -1.888 1.00 56.62 306 SER A CA 1
ATOM 2400 C C . SER A 1 306 ? -16.626 57.596 -1.213 1.00 56.62 306 SER A C 1
ATOM 2402 O O . SER A 1 306 ? -16.178 58.310 -0.315 1.00 56.62 306 SER A O 1
ATOM 2404 N N . ARG A 1 307 ? -17.895 57.719 -1.620 1.00 47.72 307 ARG A N 1
ATOM 2405 C CA . ARG A 1 307 ? -18.853 58.672 -1.058 1.00 47.72 307 ARG A CA 1
ATOM 2406 C C . ARG A 1 307 ? -19.798 57.973 -0.081 1.00 47.72 307 ARG A C 1
ATOM 2408 O O . ARG A 1 307 ? -20.898 57.579 -0.431 1.00 47.72 307 ARG A O 1
ATOM 2415 N N . SER A 1 308 ? -19.309 57.897 1.158 1.00 52.94 308 SER A N 1
ATOM 2416 C CA . SER A 1 308 ? -20.036 58.052 2.430 1.00 52.94 308 SER A CA 1
ATOM 2417 C C . SER A 1 308 ? -21.363 57.298 2.640 1.00 52.94 308 SER A C 1
ATOM 2419 O O . SER A 1 308 ? -22.401 57.689 2.119 1.00 52.94 308 SER A O 1
ATOM 2421 N N . VAL A 1 309 ? -21.289 56.365 3.602 1.00 55.41 309 VAL A N 1
ATOM 2422 C CA . VAL A 1 309 ? -22.362 55.738 4.400 1.00 55.41 309 VAL A CA 1
ATOM 2423 C C . VAL A 1 309 ? -23.229 54.741 3.626 1.00 55.41 309 VAL A C 1
ATOM 2425 O O . VAL A 1 309 ? -24.248 55.085 3.036 1.00 55.41 309 VAL A O 1
ATOM 2428 N N . ALA A 1 310 ? -22.845 53.461 3.689 1.00 53.84 310 ALA A N 1
ATOM 2429 C CA . ALA A 1 310 ? -23.807 52.384 3.478 1.00 53.84 310 ALA A CA 1
ATOM 2430 C C . ALA A 1 310 ? -24.984 52.578 4.448 1.00 53.84 310 ALA A C 1
ATOM 2432 O O . ALA A 1 310 ? -24.743 52.977 5.589 1.00 53.84 310 ALA A O 1
ATOM 2433 N N . PRO A 1 311 ? -26.236 52.304 4.051 1.00 58.28 311 PRO A N 1
ATOM 2434 C CA . PRO A 1 311 ? -27.346 52.350 4.988 1.00 58.28 311 PRO A CA 1
ATOM 2435 C C . PRO A 1 311 ? -27.090 51.347 6.128 1.00 58.28 311 PRO A C 1
ATOM 2437 O O . PRO A 1 311 ? -27.176 50.136 5.915 1.00 58.28 311 PRO A O 1
ATOM 2440 N N . GLU A 1 312 ? -26.810 51.872 7.330 1.00 59.62 312 GLU A N 1
ATOM 2441 C CA . GLU A 1 312 ? -26.665 51.147 8.610 1.00 59.62 312 GLU A CA 1
ATOM 2442 C C . GLU A 1 312 ? -27.604 49.930 8.779 1.00 59.62 312 GLU A C 1
ATOM 2444 O O . GLU A 1 312 ? -27.116 48.875 9.197 1.00 59.62 312 GLU A O 1
ATOM 2449 N N . PRO A 1 313 ? -28.902 49.971 8.390 1.00 65.19 313 PRO A N 1
ATOM 2450 C CA . PRO A 1 313 ? -29.802 48.833 8.600 1.00 65.19 313 PRO A CA 1
ATOM 2451 C C . PRO A 1 313 ? -29.413 47.538 7.868 1.00 65.19 313 PRO A C 1
ATOM 2453 O O . PRO A 1 313 ? -29.817 46.456 8.294 1.00 65.19 313 PRO A O 1
ATOM 2456 N N . ILE A 1 314 ? -28.654 47.600 6.767 1.00 66.12 314 ILE A N 1
ATOM 2457 C CA . ILE A 1 314 ? -28.291 46.383 6.022 1.00 66.12 314 ILE A CA 1
ATOM 2458 C C . ILE A 1 314 ? -27.182 45.618 6.751 1.00 66.12 314 ILE A C 1
ATOM 2460 O O . ILE A 1 314 ? -27.296 44.403 6.910 1.00 66.12 314 ILE A O 1
ATOM 2464 N N . SER A 1 315 ? -26.143 46.306 7.236 1.00 68.44 315 SER A N 1
ATOM 2465 C CA . SER A 1 315 ? -25.072 45.677 8.022 1.00 68.44 315 SER A CA 1
ATOM 2466 C C . SER A 1 315 ? -25.607 45.044 9.306 1.00 68.44 315 SER A C 1
ATOM 2468 O O . SER A 1 315 ? -25.301 43.886 9.580 1.00 68.44 315 SER A O 1
ATOM 2470 N N . GLU A 1 316 ? -26.496 45.739 10.021 1.00 71.00 316 GLU A N 1
ATOM 2471 C CA . GLU A 1 316 ? -27.093 45.235 11.265 1.00 71.00 316 GLU A CA 1
ATOM 2472 C C . GLU A 1 316 ? -27.896 43.944 11.052 1.00 71.00 316 GLU A C 1
ATOM 2474 O O . GLU A 1 316 ? -27.826 43.003 11.849 1.00 71.00 316 GLU A O 1
ATOM 2479 N N . MET A 1 317 ? -28.642 43.860 9.948 1.00 70.81 317 MET A N 1
ATOM 2480 C CA . MET A 1 317 ? -29.410 42.665 9.603 1.00 70.81 317 MET A CA 1
ATOM 2481 C C . MET A 1 317 ? -28.497 41.469 9.295 1.00 70.81 317 MET A C 1
ATOM 2483 O O . MET A 1 317 ? -28.805 40.346 9.703 1.00 70.81 317 MET A O 1
ATOM 2487 N N . PHE A 1 318 ? -27.373 41.688 8.607 1.00 70.31 318 PHE A N 1
ATOM 2488 C CA . PHE A 1 318 ? -26.403 40.625 8.335 1.00 70.31 318 PHE A CA 1
ATOM 2489 C C . PHE A 1 318 ? -25.687 40.161 9.605 1.00 70.31 318 PHE A C 1
ATOM 2491 O O . PHE A 1 318 ? -25.580 38.953 9.816 1.00 70.31 318 PHE A O 1
ATOM 2498 N N . ASP A 1 319 ? -25.288 41.081 10.483 1.00 74.56 319 ASP A N 1
ATOM 2499 C CA . ASP A 1 319 ? -24.689 40.745 11.780 1.00 74.56 319 ASP A CA 1
ATOM 2500 C C . ASP A 1 319 ? -25.668 39.975 12.674 1.00 74.56 319 ASP A C 1
ATOM 2502 O O . ASP A 1 319 ? -25.291 39.023 13.366 1.00 74.56 319 ASP A O 1
ATOM 2506 N N . THR A 1 320 ? -26.957 40.315 12.603 1.00 74.31 320 THR A N 1
ATOM 2507 C CA . THR A 1 320 ? -28.023 39.595 13.310 1.00 74.31 320 THR A CA 1
ATOM 2508 C C . THR A 1 320 ? -28.203 38.183 12.752 1.00 74.31 320 THR A C 1
ATOM 2510 O O . THR A 1 320 ? -28.213 37.211 13.509 1.00 74.31 320 THR A O 1
ATOM 2513 N N . ALA A 1 321 ? -28.306 38.040 11.427 1.00 74.25 321 ALA A N 1
ATOM 2514 C CA . ALA A 1 321 ? -28.431 36.745 10.759 1.00 74.25 321 ALA A CA 1
ATOM 2515 C C . ALA A 1 321 ? -27.236 35.828 11.065 1.00 74.25 321 ALA A C 1
ATOM 2517 O O . ALA A 1 321 ? -27.413 34.647 11.370 1.00 74.25 321 ALA A O 1
ATOM 2518 N N . TRP A 1 322 ? -26.030 36.394 11.040 1.00 77.25 322 TRP A N 1
ATOM 2519 C CA . TRP A 1 322 ? -24.789 35.734 11.422 1.00 77.25 322 TRP A CA 1
ATOM 2520 C C . TRP A 1 322 ? -24.822 35.255 12.878 1.00 77.25 322 TRP A C 1
ATOM 2522 O O . TRP A 1 322 ? -24.601 34.075 13.161 1.00 77.25 322 TRP A O 1
ATOM 2532 N N . SER A 1 323 ? -25.177 36.151 13.800 1.00 74.31 323 SER A N 1
ATOM 2533 C CA . SER A 1 323 ? -25.263 35.845 15.231 1.00 74.31 323 SER A CA 1
ATOM 2534 C C . SER A 1 323 ? -26.242 34.707 15.517 1.00 74.31 323 SER A C 1
ATOM 2536 O O . SER A 1 323 ? -25.940 33.816 16.310 1.00 74.31 323 SER A O 1
ATOM 2538 N N . ILE A 1 324 ? -27.387 34.678 14.826 1.00 76.19 324 ILE A N 1
ATOM 2539 C CA . ILE A 1 324 ? -28.372 33.592 14.943 1.00 76.19 324 ILE A CA 1
ATOM 2540 C C . ILE A 1 324 ? -27.765 32.249 14.516 1.00 76.19 324 ILE A C 1
ATOM 2542 O O . ILE A 1 324 ? -27.945 31.253 15.216 1.00 76.19 324 ILE A O 1
ATOM 2546 N N . GLN A 1 325 ? -27.025 32.204 13.406 1.00 78.31 325 GLN A N 1
ATOM 2547 C CA . GLN A 1 325 ? -26.389 30.968 12.933 1.00 78.31 325 GLN A CA 1
ATOM 2548 C C . GLN A 1 325 ? -25.336 30.460 13.927 1.00 78.31 325 GLN A C 1
ATOM 2550 O O . GLN A 1 325 ? -25.338 29.279 14.275 1.00 78.31 325 GLN A O 1
ATOM 2555 N N . VAL A 1 326 ? -24.495 31.354 14.459 1.00 76.44 326 VAL A N 1
ATOM 2556 C CA . VAL A 1 326 ? -23.491 31.003 15.479 1.00 76.44 326 VAL A CA 1
ATOM 2557 C C . VAL A 1 326 ? -24.152 30.481 16.754 1.00 76.44 326 VAL A C 1
ATOM 2559 O O . VAL A 1 326 ? -23.705 29.476 17.305 1.00 76.44 326 VAL A O 1
ATOM 2562 N N . LEU A 1 327 ? -25.235 31.114 17.213 1.00 76.31 327 LEU A N 1
ATOM 2563 C CA . LEU A 1 327 ? -25.973 30.666 18.397 1.00 76.31 327 LEU A CA 1
ATOM 2564 C C . LEU A 1 327 ? -26.600 29.283 18.196 1.00 76.31 327 LEU A C 1
ATOM 2566 O O . LEU A 1 327 ? -26.559 28.453 19.103 1.00 76.31 327 LEU A O 1
ATOM 2570 N N . VAL A 1 328 ? -27.153 29.014 17.012 1.00 76.81 328 VAL A N 1
ATOM 2571 C CA . VAL A 1 328 ? -27.756 27.719 16.668 1.00 76.81 328 VAL A CA 1
ATOM 2572 C C . VAL A 1 328 ? -26.701 26.614 16.614 1.00 76.81 328 VAL A C 1
ATOM 2574 O O . VAL A 1 328 ? -26.911 25.546 17.192 1.00 76.81 328 VAL A O 1
ATOM 2577 N N . GLU A 1 329 ? -25.555 26.865 15.982 1.00 78.12 329 GLU A N 1
ATOM 2578 C CA . GLU A 1 329 ? -24.439 25.912 15.951 1.00 78.12 329 GLU A CA 1
ATOM 2579 C C . GLU A 1 329 ? -23.817 25.721 17.335 1.00 78.12 329 GLU A C 1
ATOM 2581 O O . GLU A 1 329 ? -23.479 24.602 17.712 1.00 78.12 329 GLU A O 1
ATOM 2586 N N . GLY A 1 330 ? -23.736 26.780 18.142 1.00 76.75 330 GLY A N 1
ATOM 2587 C CA . GLY A 1 330 ? -23.316 26.701 19.538 1.00 76.75 330 GLY A CA 1
ATOM 2588 C C . GLY A 1 330 ? -24.249 25.836 20.374 1.00 76.75 330 GLY A C 1
ATOM 2589 O O . GLY A 1 330 ? -23.792 24.941 21.087 1.00 76.75 330 GLY A O 1
ATOM 2590 N N . ALA A 1 331 ? -25.560 26.032 20.238 1.00 77.38 331 ALA A N 1
ATOM 2591 C CA . ALA A 1 331 ? -26.558 25.206 20.906 1.00 77.38 331 ALA A CA 1
ATOM 2592 C C . ALA A 1 331 ? -26.471 23.738 20.458 1.00 77.38 331 ALA A C 1
ATOM 2594 O O . ALA A 1 331 ? -26.572 22.837 21.294 1.00 77.38 331 ALA A O 1
ATOM 2595 N N . LEU A 1 332 ? -26.245 23.485 19.164 1.00 78.38 332 LEU A N 1
ATOM 2596 C CA . LEU A 1 332 ? -26.041 22.139 18.634 1.00 78.38 332 LEU A CA 1
ATOM 2597 C C . LEU A 1 332 ? -24.757 21.509 19.193 1.00 78.38 332 LEU A C 1
ATOM 2599 O O . LEU A 1 332 ? -24.802 20.387 19.686 1.00 78.38 332 LEU A O 1
ATOM 2603 N N . CYS A 1 333 ? -23.644 22.242 19.188 1.00 76.75 333 CYS A N 1
ATOM 2604 C CA . CYS A 1 333 ? -22.348 21.816 19.714 1.00 76.75 333 CYS A CA 1
ATOM 2605 C C . CYS A 1 333 ? -22.423 21.464 21.207 1.00 76.75 333 CYS A C 1
ATOM 2607 O O . CYS A 1 333 ? -22.038 20.367 21.604 1.00 76.75 333 CYS A O 1
ATOM 2609 N N . VAL A 1 334 ? -23.031 22.322 22.034 1.00 74.12 334 VAL A N 1
ATOM 2610 C CA . VAL A 1 334 ? -23.253 22.048 23.468 1.00 74.12 334 VAL A CA 1
ATOM 2611 C C . VAL A 1 334 ? -24.138 20.814 23.679 1.00 74.12 334 VAL A C 1
ATOM 2613 O O . VAL A 1 334 ? -23.982 20.074 24.659 1.00 74.12 334 VAL A O 1
ATOM 2616 N N . ARG A 1 335 ? -25.087 20.576 22.769 1.00 77.19 335 ARG A N 1
ATOM 2617 C CA . ARG A 1 335 ? -26.015 19.448 22.862 1.00 77.19 335 ARG A CA 1
ATOM 2618 C C . ARG A 1 335 ? -25.389 18.126 22.415 1.00 77.19 335 ARG A C 1
ATOM 2620 O O . ARG A 1 335 ? -25.688 17.118 23.050 1.00 77.19 335 ARG A O 1
ATOM 2627 N N . LEU A 1 336 ? -24.550 18.142 21.380 1.00 74.62 336 LEU A N 1
ATOM 2628 C CA . LEU A 1 336 ? -23.875 16.966 20.818 1.00 74.62 336 LEU A CA 1
ATOM 2629 C C . LEU A 1 336 ? -22.562 16.624 21.549 1.00 74.62 336 LEU A C 1
ATOM 2631 O O . LEU A 1 336 ? -22.204 15.456 21.646 1.00 74.62 336 LEU A O 1
ATOM 2635 N N . GLY A 1 337 ? -21.868 17.605 22.132 1.00 77.94 337 GLY A N 1
ATOM 2636 C CA . GLY A 1 337 ? -20.647 17.381 22.909 1.00 77.94 337 GLY A CA 1
ATOM 2637 C C . GLY A 1 337 ? -19.527 16.746 22.079 1.00 77.94 337 GLY A C 1
ATOM 2638 O O . GLY A 1 337 ? -19.161 17.270 21.033 1.00 77.94 337 GLY A O 1
ATOM 2639 N N . ALA A 1 338 ? -18.983 15.618 22.552 1.00 65.38 338 ALA A N 1
ATOM 2640 C CA . ALA A 1 338 ? -17.916 14.879 21.867 1.00 65.38 338 ALA A CA 1
ATOM 2641 C C . ALA A 1 338 ? -18.337 14.323 20.495 1.00 65.38 338 ALA A C 1
ATOM 2643 O O . ALA A 1 338 ? -17.483 14.113 19.640 1.00 65.38 338 ALA A O 1
ATOM 2644 N N . ASP A 1 339 ? -19.643 14.126 20.287 1.00 69.19 339 ASP A N 1
ATOM 2645 C CA . ASP A 1 339 ? -20.207 13.620 19.032 1.00 69.19 339 ASP A CA 1
ATOM 2646 C C . ASP A 1 339 ? -20.409 14.739 17.997 1.00 69.19 339 ASP A C 1
ATOM 2648 O O . ASP A 1 339 ? -20.928 14.499 16.905 1.00 69.19 339 ASP A O 1
ATOM 2652 N N . TYR A 1 340 ? -20.016 15.978 18.325 1.00 69.62 340 TYR A N 1
ATOM 2653 C CA . TYR A 1 340 ? -19.891 17.060 17.355 1.00 69.62 340 TYR A CA 1
ATOM 2654 C C . TYR A 1 340 ? -18.673 16.783 16.459 1.00 69.62 340 TYR A C 1
ATOM 2656 O O . TYR A 1 340 ? -17.571 17.290 16.662 1.00 69.62 340 TYR A O 1
ATOM 2664 N N . ASP A 1 341 ? -18.876 15.882 15.505 1.00 61.09 341 ASP A N 1
ATOM 2665 C CA . ASP A 1 341 ? -17.847 15.334 14.634 1.00 61.09 341 ASP A CA 1
ATOM 2666 C C . ASP A 1 341 ? -17.270 16.403 13.680 1.00 61.09 341 ASP A C 1
ATOM 2668 O O . ASP A 1 341 ? -17.971 17.269 13.146 1.00 61.09 341 ASP A O 1
ATOM 2672 N N . LYS A 1 342 ? -15.962 16.305 13.421 1.00 57.66 342 LYS A N 1
ATOM 2673 C CA . LYS A 1 342 ? -15.206 17.091 12.435 1.00 57.66 342 LYS A CA 1
ATOM 2674 C C . LYS A 1 342 ? -15.731 16.941 11.007 1.00 57.66 342 LYS A C 1
ATOM 2676 O O . LYS A 1 342 ? -15.278 17.679 10.144 1.00 57.66 342 LYS A O 1
ATOM 2681 N N . ASP A 1 343 ? -16.632 16.001 10.731 1.00 54.22 343 ASP A N 1
ATOM 2682 C CA . ASP A 1 343 ? -17.314 15.857 9.440 1.00 54.22 343 ASP A CA 1
ATOM 2683 C C . ASP A 1 343 ? -18.615 16.669 9.327 1.00 54.22 343 ASP A C 1
ATOM 2685 O O . ASP A 1 343 ? -19.186 16.787 8.241 1.00 54.22 343 ASP A O 1
ATOM 2689 N N . TRP A 1 344 ? -19.060 17.298 10.419 1.00 59.81 344 TRP A N 1
ATOM 2690 C CA . TRP A 1 344 ? -20.329 18.030 10.487 1.00 59.81 344 TRP A CA 1
ATOM 2691 C C . TRP A 1 344 ? -20.194 19.522 10.199 1.00 59.81 344 TRP A C 1
ATOM 2693 O O . TRP A 1 344 ? -21.210 20.218 10.114 1.00 59.81 344 TRP A O 1
ATOM 2703 N N . TRP A 1 345 ? -18.967 20.014 10.010 1.00 61.25 345 TRP A N 1
ATOM 2704 C CA . TRP A 1 345 ? -18.723 21.392 9.602 1.00 61.25 345 TRP A CA 1
ATOM 2705 C C . TRP A 1 345 ? -19.360 21.678 8.243 1.00 61.25 345 TRP A C 1
ATOM 2707 O O . TRP A 1 345 ? -19.141 20.975 7.250 1.00 61.25 345 TRP A O 1
ATOM 2717 N N . ALA A 1 346 ? -20.141 22.758 8.200 1.00 54.78 346 ALA A N 1
ATOM 2718 C CA . ALA A 1 346 ? -20.890 23.157 7.019 1.00 54.78 346 ALA A CA 1
ATOM 2719 C C . ALA A 1 346 ? -20.003 23.322 5.772 1.00 54.78 346 ALA A C 1
ATOM 2721 O O . ALA A 1 346 ? -20.388 23.002 4.646 1.00 54.78 346 ALA A O 1
ATOM 2722 N N . LEU A 1 347 ? -18.765 23.743 6.004 1.00 55.38 347 LEU A N 1
ATOM 2723 C CA . LEU A 1 347 ? -17.758 23.964 4.988 1.00 55.38 347 LEU A CA 1
ATOM 2724 C C . LEU A 1 347 ? -17.180 22.653 4.398 1.00 55.38 347 LEU A C 1
ATOM 2726 O O . LEU A 1 347 ? -16.738 22.729 3.259 1.00 55.38 347 LEU A O 1
ATOM 2730 N N . ARG A 1 348 ? -17.256 21.442 5.007 1.00 58.44 348 ARG A N 1
ATOM 2731 C CA . ARG A 1 348 ? -16.876 20.180 4.290 1.00 58.44 348 ARG A CA 1
ATOM 2732 C C . ARG A 1 348 ? -17.890 19.798 3.243 1.00 58.44 348 ARG A C 1
ATOM 2734 O O . ARG A 1 348 ? -17.529 19.375 2.156 1.00 58.44 348 ARG A O 1
ATOM 2741 N N . GLY A 1 349 ? -19.171 19.890 3.593 1.00 56.84 349 GLY A N 1
ATOM 2742 C CA . GLY A 1 349 ? -20.257 19.570 2.670 1.00 56.84 349 GLY A CA 1
ATOM 2743 C C . GLY A 1 349 ? -20.246 20.518 1.473 1.00 56.84 349 GLY A C 1
ATOM 2744 O O . GLY A 1 349 ? -20.421 20.083 0.336 1.00 56.84 349 GLY A O 1
ATOM 2745 N N . ILE A 1 350 ? -19.962 21.796 1.738 1.00 54.91 350 ILE A N 1
ATOM 2746 C CA . ILE A 1 350 ? -19.772 22.824 0.717 1.00 54.91 350 ILE A CA 1
ATOM 2747 C C . ILE A 1 350 ? -18.486 22.565 -0.077 1.00 54.91 350 ILE A C 1
ATOM 2749 O O . ILE A 1 350 ? -18.566 22.454 -1.291 1.00 54.91 350 ILE A O 1
ATOM 2753 N N . THR A 1 351 ? -17.328 22.358 0.558 1.00 53.75 351 THR A N 1
ATOM 2754 C CA . THR A 1 351 ? -16.064 22.089 -0.161 1.00 53.75 351 THR A CA 1
ATOM 2755 C C . THR A 1 351 ? -16.091 20.782 -0.944 1.00 53.75 351 THR A C 1
ATOM 2757 O O . THR A 1 351 ? -15.551 20.748 -2.035 1.00 53.75 351 THR A O 1
ATOM 2760 N N . ARG A 1 352 ? -16.769 19.725 -0.480 1.00 58.16 352 ARG A N 1
ATOM 2761 C CA . ARG A 1 352 ? -16.933 18.459 -1.219 1.00 58.16 352 ARG A CA 1
ATOM 2762 C C . ARG A 1 352 ? -17.852 18.608 -2.434 1.00 58.16 352 ARG A C 1
ATOM 2764 O O . ARG A 1 352 ? -17.612 17.954 -3.442 1.00 58.16 352 ARG A O 1
ATOM 2771 N N . ARG A 1 353 ? -18.890 19.449 -2.353 1.00 58.19 353 ARG A N 1
ATOM 2772 C CA . ARG A 1 353 ? -19.787 19.747 -3.487 1.00 58.19 353 ARG A CA 1
ATOM 2773 C C . ARG A 1 353 ? -19.209 20.772 -4.455 1.00 58.19 353 ARG A C 1
ATOM 2775 O O . ARG A 1 353 ? -19.487 20.681 -5.641 1.00 58.19 353 ARG A O 1
ATOM 2782 N N . LEU A 1 354 ? -18.415 21.713 -3.954 1.00 51.03 354 LEU A N 1
ATOM 2783 C CA . LEU A 1 354 ? -17.676 22.684 -4.755 1.00 51.03 354 LEU A CA 1
ATOM 2784 C C . LEU A 1 354 ? -16.351 22.119 -5.265 1.00 51.03 354 LEU A C 1
ATOM 2786 O O . LEU A 1 354 ? -15.745 22.745 -6.119 1.00 51.03 354 LEU A O 1
ATOM 2790 N N . ARG A 1 355 ? -15.910 20.947 -4.787 1.00 55.28 355 ARG A N 1
ATOM 2791 C CA . ARG A 1 355 ? -14.653 20.305 -5.193 1.00 55.28 355 ARG A CA 1
ATOM 2792 C C . ARG A 1 355 ? -14.521 20.169 -6.710 1.00 55.28 355 ARG A C 1
ATOM 2794 O O . ARG A 1 355 ? -13.515 20.632 -7.207 1.00 55.28 355 ARG A O 1
ATOM 2801 N N . PRO A 1 356 ? -15.530 19.688 -7.463 1.00 57.72 356 PRO A N 1
ATOM 2802 C CA . PRO A 1 356 ? -15.434 19.624 -8.922 1.00 57.72 356 PRO A CA 1
ATOM 2803 C C . PRO A 1 356 ? -15.268 21.006 -9.561 1.00 57.72 356 PRO A C 1
ATOM 2805 O O . PRO A 1 356 ? -14.598 21.147 -10.571 1.00 57.72 356 PRO A O 1
ATOM 2808 N N . THR A 1 357 ? -15.871 22.040 -8.971 1.00 52.75 357 THR A N 1
ATOM 2809 C CA . THR A 1 357 ? -15.775 23.423 -9.452 1.00 52.75 357 THR A CA 1
ATOM 2810 C C . THR A 1 357 ? -14.421 24.044 -9.109 1.00 52.75 357 THR A C 1
ATOM 2812 O O . THR A 1 357 ? -13.869 24.772 -9.923 1.00 52.75 357 THR A O 1
ATOM 2815 N N . LEU A 1 358 ? -13.887 23.734 -7.924 1.00 51.28 358 LEU A N 1
ATOM 2816 C CA . LEU A 1 358 ? -12.567 24.151 -7.456 1.00 51.28 358 LEU A CA 1
ATOM 2817 C C . LEU A 1 358 ? -11.455 23.448 -8.239 1.00 51.28 358 LEU A C 1
ATOM 2819 O O . LEU A 1 358 ? -10.509 24.109 -8.653 1.00 51.28 358 LEU A O 1
ATOM 2823 N N . ASP A 1 359 ? -11.612 22.151 -8.491 1.00 55.78 359 ASP A N 1
ATOM 2824 C CA . ASP A 1 359 ? -10.720 21.335 -9.310 1.00 55.78 359 ASP A CA 1
ATOM 2825 C C . ASP A 1 359 ? -10.761 21.830 -10.764 1.00 55.78 359 ASP A C 1
ATOM 2827 O O . ASP A 1 359 ? -9.709 22.094 -11.324 1.00 55.78 359 ASP A O 1
ATOM 2831 N N . PHE A 1 360 ? -11.944 22.124 -11.325 1.00 56.88 360 PHE A N 1
ATOM 2832 C CA . PHE A 1 360 ? -12.081 22.745 -12.650 1.00 56.88 360 PHE A CA 1
ATOM 2833 C C . PHE A 1 360 ? -11.405 24.122 -12.731 1.00 56.88 360 PHE A C 1
ATOM 2835 O O . PHE A 1 360 ? -10.748 24.432 -13.720 1.00 56.88 360 PHE A O 1
ATOM 2842 N N . THR A 1 361 ? -11.516 24.963 -11.695 1.00 50.44 361 THR A N 1
ATOM 2843 C CA . THR A 1 361 ? -10.777 26.236 -11.660 1.00 50.44 361 THR A CA 1
ATOM 2844 C C . THR A 1 361 ? -9.275 26.041 -11.486 1.00 50.44 361 THR A C 1
ATOM 2846 O O . THR A 1 361 ? -8.511 26.796 -12.074 1.00 50.44 361 THR A O 1
ATOM 2849 N N . ALA A 1 362 ? -8.838 25.050 -10.709 1.00 49.84 362 ALA A N 1
ATOM 2850 C CA . ALA A 1 362 ? -7.426 24.752 -10.495 1.00 49.84 362 ALA A CA 1
ATOM 2851 C C . ALA A 1 362 ? -6.776 24.170 -11.757 1.00 49.84 362 ALA A C 1
ATOM 2853 O O . ALA A 1 362 ? -5.671 24.575 -12.097 1.00 49.84 362 ALA A O 1
ATOM 2854 N N . GLU A 1 363 ? -7.495 23.311 -12.478 1.00 51.44 363 GLU A N 1
ATOM 2855 C CA . GLU A 1 363 ? -7.114 22.735 -13.769 1.00 51.44 363 GLU A CA 1
ATOM 2856 C C . GLU A 1 363 ? -7.018 23.829 -14.842 1.00 51.44 363 GLU A C 1
ATOM 2858 O O . GLU A 1 363 ? -6.008 23.946 -15.528 1.00 51.44 363 GLU A O 1
ATOM 2863 N N . MET A 1 364 ? -7.989 24.750 -14.887 1.00 48.41 364 MET A N 1
ATOM 2864 C CA . MET A 1 364 ? -7.945 25.918 -15.778 1.00 48.41 364 MET A CA 1
ATOM 2865 C C . MET A 1 364 ? -6.785 26.883 -15.444 1.00 48.41 364 MET A C 1
ATOM 2867 O O . MET A 1 364 ? -6.251 27.552 -16.330 1.00 48.41 364 MET A O 1
ATOM 2871 N N . ILE A 1 365 ? -6.374 26.954 -14.171 1.00 47.75 365 ILE A N 1
ATOM 2872 C CA . ILE A 1 365 ? -5.220 27.745 -13.711 1.00 47.75 365 ILE A CA 1
ATOM 2873 C C . ILE A 1 365 ? -3.893 27.040 -14.028 1.00 47.75 365 ILE A C 1
ATOM 2875 O O . ILE A 1 365 ? -2.921 27.726 -14.349 1.00 47.75 365 ILE A O 1
ATOM 2879 N N . SER A 1 366 ? -3.830 25.708 -13.953 1.00 52.19 366 SER A N 1
ATOM 2880 C CA . SER A 1 366 ? -2.604 24.944 -14.212 1.00 52.19 366 SER A CA 1
ATOM 2881 C C . SER A 1 366 ? -2.292 24.780 -15.698 1.00 52.19 366 SER A C 1
ATOM 2883 O O . SER A 1 366 ? -1.117 24.767 -16.051 1.00 52.19 366 SER A O 1
ATOM 2885 N N . ASP A 1 367 ? -3.309 24.711 -16.563 1.00 49.06 367 ASP A N 1
ATOM 2886 C CA . ASP A 1 367 ? -3.120 24.476 -18.005 1.00 49.06 367 ASP A CA 1
ATOM 2887 C C . ASP A 1 367 ? -2.750 25.736 -18.805 1.00 49.06 367 ASP A C 1
ATOM 2889 O O . ASP A 1 367 ? -2.343 25.659 -19.964 1.00 49.06 367 ASP A O 1
ATOM 2893 N N . THR A 1 368 ? -2.856 26.926 -18.204 1.00 44.53 368 THR A N 1
ATOM 2894 C CA . THR A 1 368 ? -2.696 28.185 -18.942 1.00 44.53 368 THR A CA 1
ATOM 2895 C C . THR A 1 368 ? -1.397 28.902 -18.571 1.00 44.53 368 THR A C 1
ATOM 2897 O O . THR A 1 368 ? -1.381 29.882 -17.821 1.00 44.53 368 THR A O 1
ATOM 2900 N N . SER A 1 369 ? -0.273 28.450 -19.133 1.00 46.09 369 SER A N 1
ATOM 2901 C CA . SER A 1 369 ? 0.999 29.176 -19.065 1.00 46.09 369 SER A CA 1
ATOM 2902 C C . SER A 1 369 ? 0.959 30.432 -19.953 1.00 46.09 369 SER A C 1
ATOM 2904 O O . SER A 1 369 ? 1.353 30.401 -21.117 1.00 46.09 369 SER A O 1
ATOM 2906 N N . GLY A 1 370 ? 0.481 31.552 -19.399 1.00 47.19 370 GLY A N 1
ATOM 2907 C CA . GLY A 1 370 ? 0.657 32.893 -19.972 1.00 47.19 370 GLY A CA 1
ATOM 2908 C C . GLY A 1 370 ? -0.609 33.756 -20.003 1.00 47.19 370 GLY A C 1
ATOM 2909 O O . GLY A 1 370 ? -1.546 33.478 -20.740 1.00 47.19 370 GLY A O 1
ATOM 2910 N N . GLY A 1 371 ? -0.622 34.847 -19.225 1.00 43.12 371 GLY A N 1
ATOM 2911 C CA . GLY A 1 371 ? -1.489 36.032 -19.390 1.00 43.12 371 GLY A CA 1
ATOM 2912 C C . GLY A 1 371 ? -3.001 35.901 -19.121 1.00 43.12 371 GLY A C 1
ATOM 2913 O O . GLY A 1 371 ? -3.600 36.837 -18.591 1.00 43.12 371 GLY A O 1
ATOM 2914 N N . CYS A 1 372 ? -3.632 34.766 -19.426 1.00 40.88 372 CYS A N 1
ATOM 2915 C CA . CYS A 1 372 ? -5.091 34.603 -19.381 1.00 40.88 372 CYS A CA 1
ATOM 2916 C C . CYS A 1 372 ? -5.672 34.303 -17.987 1.00 40.88 372 CYS A C 1
ATOM 2918 O O . CYS A 1 372 ? -6.845 34.600 -17.754 1.00 40.88 372 CYS A O 1
ATOM 2920 N N . CYS A 1 373 ? -4.881 33.812 -17.025 1.00 44.16 373 CYS A N 1
ATOM 2921 C CA . CYS A 1 373 ? -5.360 33.567 -15.654 1.00 44.16 373 CYS A CA 1
ATOM 2922 C C . CYS A 1 373 ? -5.862 34.850 -14.969 1.00 44.16 373 CYS A C 1
ATOM 2924 O O . CYS A 1 373 ? -6.860 34.826 -14.252 1.00 44.16 373 CYS A O 1
ATOM 2926 N N . CYS A 1 374 ? -5.242 35.999 -15.257 1.00 45.66 374 CYS A N 1
ATOM 2927 C CA . CYS A 1 374 ? -5.699 37.292 -14.744 1.00 45.66 374 CYS A CA 1
ATOM 2928 C C . CYS A 1 374 ? -7.060 37.702 -15.329 1.00 45.66 374 CYS A C 1
ATOM 2930 O O . CYS A 1 374 ? -7.860 38.320 -14.630 1.00 45.66 374 CYS A O 1
ATOM 2932 N N . LEU A 1 375 ? -7.353 37.331 -16.581 1.00 46.84 375 LEU A N 1
ATOM 2933 C CA . LEU A 1 375 ? -8.622 37.635 -17.247 1.00 46.84 375 LEU A CA 1
ATOM 2934 C C . LEU A 1 375 ? -9.757 36.723 -16.774 1.00 46.84 375 LEU A C 1
ATOM 2936 O O . LEU A 1 375 ? -10.862 37.213 -16.568 1.00 46.84 375 LEU A O 1
ATOM 2940 N N . ALA A 1 376 ? -9.493 35.434 -16.541 1.00 51.34 376 ALA A N 1
ATOM 2941 C CA . ALA A 1 376 ? -10.487 34.511 -15.992 1.00 51.34 376 ALA A CA 1
ATOM 2942 C C . ALA A 1 376 ? -10.871 34.889 -14.551 1.00 51.34 376 ALA A C 1
ATOM 2944 O O . ALA A 1 376 ? -12.056 34.984 -14.227 1.00 51.34 376 ALA A O 1
ATOM 2945 N N . VAL A 1 377 ? -9.882 35.209 -13.706 1.00 54.94 377 VAL A N 1
ATOM 2946 C CA . VAL A 1 377 ? -10.126 35.707 -12.343 1.00 54.94 377 VAL A CA 1
ATOM 2947 C C . VAL A 1 377 ? -10.859 37.050 -12.377 1.00 54.94 377 VAL A C 1
ATOM 2949 O O . VAL A 1 377 ? -11.828 37.230 -11.640 1.00 54.94 377 VAL A O 1
ATOM 2952 N N . ALA A 1 378 ? -10.477 37.973 -13.267 1.00 54.06 378 ALA A N 1
ATOM 2953 C CA . ALA A 1 378 ? -11.180 39.244 -13.433 1.00 54.06 378 ALA A CA 1
ATOM 2954 C C . ALA A 1 378 ? -12.625 39.050 -13.918 1.00 54.06 378 ALA A C 1
ATOM 2956 O O . ALA A 1 378 ? -13.521 39.686 -13.376 1.00 54.06 378 ALA A O 1
ATOM 2957 N N . ALA A 1 379 ? -12.887 38.153 -14.871 1.00 53.91 379 ALA A N 1
ATOM 2958 C CA . ALA A 1 379 ? -14.227 37.892 -15.396 1.00 53.91 379 ALA A CA 1
ATOM 2959 C C . ALA A 1 379 ? -15.147 37.243 -14.352 1.00 53.91 379 ALA A C 1
ATOM 2961 O O . ALA A 1 379 ? -16.287 37.677 -14.193 1.00 53.91 379 ALA A O 1
ATOM 2962 N N . VAL A 1 380 ? -14.647 36.264 -13.587 1.00 59.69 380 VAL A N 1
ATOM 2963 C CA . VAL A 1 380 ? -15.390 35.664 -12.466 1.00 59.69 380 VAL A CA 1
ATOM 2964 C C . VAL A 1 380 ? -15.674 36.711 -11.396 1.00 59.69 380 VAL A C 1
ATOM 2966 O O . VAL A 1 380 ? -16.800 36.785 -10.912 1.00 59.69 380 VAL A O 1
ATOM 2969 N N . THR A 1 381 ? -14.697 37.565 -11.081 1.00 56.88 381 THR A N 1
ATOM 2970 C CA . THR A 1 381 ? -14.865 38.657 -10.112 1.00 56.88 381 THR A CA 1
ATOM 2971 C C . THR A 1 381 ? -15.888 39.679 -10.610 1.00 56.88 381 THR A C 1
ATOM 2973 O O . THR A 1 381 ? -16.806 40.019 -9.875 1.00 56.88 381 THR A O 1
ATOM 2976 N N . ILE A 1 382 ? -15.812 40.115 -11.871 1.00 56.12 382 ILE A N 1
ATOM 2977 C CA . ILE A 1 382 ? -16.754 41.062 -12.490 1.00 56.12 382 ILE A CA 1
ATOM 2978 C C . ILE A 1 382 ? -18.171 40.478 -12.534 1.00 56.12 382 ILE A C 1
ATOM 2980 O O . ILE A 1 382 ? -19.127 41.175 -12.203 1.00 56.12 382 ILE A O 1
ATOM 2984 N N . MET A 1 383 ? -18.322 39.197 -12.881 1.00 59.44 383 MET A N 1
ATOM 2985 C CA . MET A 1 383 ? -19.613 38.507 -12.871 1.00 59.44 383 MET A CA 1
ATOM 2986 C C . MET A 1 383 ? -20.181 38.400 -11.449 1.00 59.44 383 MET A C 1
ATOM 2988 O O . MET A 1 383 ? -21.358 38.688 -11.240 1.00 59.44 383 MET A O 1
ATOM 2992 N N . TRP A 1 384 ? -19.349 38.063 -10.458 1.00 62.56 384 TRP A N 1
ATOM 2993 C CA . TRP A 1 384 ? -19.740 38.043 -9.045 1.00 62.56 384 TRP A CA 1
ATOM 2994 C C . TRP A 1 384 ? -20.183 39.420 -8.555 1.00 62.56 384 TRP A C 1
ATOM 2996 O O . TRP A 1 384 ? -21.201 39.542 -7.872 1.00 62.56 384 TRP A O 1
ATOM 3006 N N . VAL A 1 385 ? -19.452 40.464 -8.945 1.00 57.28 385 VAL A N 1
ATOM 3007 C CA . VAL A 1 385 ? -19.762 41.857 -8.622 1.00 57.28 385 VAL A CA 1
ATOM 3008 C C . VAL A 1 385 ? -21.071 42.281 -9.282 1.00 57.28 385 VAL A C 1
ATOM 3010 O O . VAL A 1 385 ? -21.915 42.848 -8.596 1.00 57.28 385 VAL A O 1
ATOM 3013 N N . LEU A 1 386 ? -21.310 41.947 -10.554 1.00 51.44 386 LEU A N 1
ATOM 3014 C CA . LEU A 1 386 ? -22.562 42.245 -11.264 1.00 51.44 386 LEU A CA 1
ATOM 3015 C C . LEU A 1 386 ? -23.771 41.541 -10.633 1.00 51.44 386 LEU A C 1
ATOM 3017 O O . LEU A 1 386 ? -24.784 42.186 -10.357 1.00 51.44 386 LEU A O 1
ATOM 3021 N N . VAL A 1 387 ? -23.665 40.243 -10.330 1.00 57.91 387 VAL A N 1
ATOM 3022 C CA . VAL A 1 387 ? -24.740 39.479 -9.670 1.00 57.91 387 VAL A CA 1
ATOM 3023 C C . VAL A 1 387 ? -25.038 40.059 -8.286 1.00 57.91 387 VAL A C 1
ATOM 3025 O O . VAL A 1 387 ? -26.194 40.326 -7.960 1.00 57.91 387 VAL A O 1
ATOM 3028 N N . SER A 1 388 ? -24.002 40.353 -7.503 1.00 55.78 388 SER A N 1
ATOM 3029 C CA . SER A 1 388 ? -24.153 40.913 -6.156 1.00 55.78 388 SER A CA 1
ATOM 3030 C C . SER A 1 388 ? -24.716 42.339 -6.167 1.00 55.78 388 SER A C 1
ATOM 3032 O O . SER A 1 388 ? -25.547 42.688 -5.332 1.00 55.78 388 SER A O 1
ATOM 3034 N N . THR A 1 389 ? -24.336 43.144 -7.162 1.00 53.16 389 THR A N 1
ATOM 3035 C CA . THR A 1 389 ? -24.856 44.500 -7.404 1.00 53.16 389 THR A CA 1
ATOM 3036 C C . THR A 1 389 ? -26.359 44.479 -7.725 1.00 53.16 389 THR A C 1
ATOM 3038 O O . THR A 1 389 ? -27.124 45.323 -7.253 1.00 53.16 389 THR A O 1
ATOM 3041 N N . THR A 1 390 ? -26.815 43.468 -8.468 1.00 55.75 390 THR A N 1
ATOM 3042 C CA . THR A 1 390 ? -28.237 43.285 -8.818 1.00 55.75 390 THR A CA 1
ATOM 3043 C C . THR A 1 390 ? -29.070 42.806 -7.613 1.00 55.75 390 THR A C 1
ATOM 3045 O O . THR A 1 390 ? -30.246 43.144 -7.464 1.00 55.75 390 THR A O 1
ATOM 3048 N N . VAL A 1 391 ? -28.445 42.050 -6.706 1.00 56.38 391 VAL A N 1
ATOM 3049 C CA . VAL A 1 391 ? -29.051 41.529 -5.469 1.00 56.38 391 VAL A CA 1
ATOM 3050 C C . VAL A 1 391 ? -29.193 42.604 -4.380 1.00 56.38 391 VAL A C 1
ATOM 3052 O O . VAL A 1 391 ? -30.179 42.611 -3.640 1.00 56.38 391 VAL A O 1
ATOM 3055 N N . LEU A 1 392 ? -28.237 43.530 -4.276 1.00 54.81 392 LEU A N 1
ATOM 3056 C CA . LEU A 1 392 ? -28.222 44.579 -3.246 1.00 54.81 392 LEU A CA 1
ATOM 3057 C C . LEU A 1 392 ? -29.227 45.714 -3.500 1.00 54.81 392 LEU A C 1
ATOM 3059 O O . LEU A 1 392 ? -29.707 46.323 -2.548 1.00 54.81 392 LEU A O 1
ATOM 3063 N N . THR A 1 393 ? -29.601 45.967 -4.755 1.00 58.50 393 THR A N 1
ATOM 3064 C CA . THR A 1 393 ? -30.512 47.065 -5.136 1.00 58.50 393 THR A CA 1
ATOM 3065 C C . THR A 1 393 ? -32.005 46.727 -5.025 1.00 58.50 393 THR A C 1
ATOM 3067 O O . THR A 1 393 ? -32.833 47.632 -5.040 1.00 58.50 393 THR A O 1
ATOM 3070 N N . SER A 1 394 ? -32.381 45.450 -4.889 1.00 57.06 394 SER A N 1
ATOM 3071 C CA . SER A 1 394 ? -33.759 44.976 -5.119 1.00 57.06 394 SER A CA 1
ATOM 3072 C C . SER A 1 394 ? -34.506 44.465 -3.874 1.00 57.06 394 SER A C 1
ATOM 3074 O O . SER A 1 394 ? -35.538 43.812 -4.000 1.00 57.06 394 SER A O 1
ATOM 3076 N N . GLY A 1 395 ? -33.996 44.692 -2.655 1.00 62.75 395 GLY A N 1
ATOM 3077 C CA . GLY A 1 395 ? -34.525 44.048 -1.435 1.00 62.75 395 GLY A CA 1
ATOM 3078 C C . GLY A 1 395 ? -34.250 42.534 -1.369 1.00 62.75 395 GLY A C 1
ATOM 3079 O O . GLY A 1 395 ? -34.452 41.897 -0.334 1.00 62.75 395 GLY A O 1
ATOM 3080 N N . LEU A 1 396 ? -33.701 41.966 -2.447 1.00 66.88 396 LEU A N 1
ATOM 3081 C CA . LEU A 1 396 ? -33.315 40.569 -2.574 1.00 66.88 396 LEU A CA 1
ATOM 3082 C C . LEU A 1 396 ? -32.208 40.196 -1.580 1.00 66.88 396 LEU A C 1
ATOM 3084 O O . LEU A 1 396 ? -32.242 39.099 -1.039 1.00 66.88 396 LEU A O 1
ATOM 3088 N N . ALA A 1 397 ? -31.285 41.109 -1.257 1.00 65.88 397 ALA A N 1
ATOM 3089 C CA . ALA A 1 397 ? -30.276 40.892 -0.216 1.00 65.88 397 ALA A CA 1
ATOM 3090 C C . ALA A 1 397 ? -30.891 40.565 1.159 1.00 65.88 397 ALA A C 1
ATOM 3092 O O . ALA A 1 397 ? -30.425 39.649 1.836 1.00 65.88 397 ALA A O 1
ATOM 3093 N N . ALA A 1 398 ? -31.976 41.247 1.543 1.00 66.62 398 ALA A N 1
ATOM 3094 C CA . ALA A 1 398 ? -32.699 40.945 2.778 1.00 66.62 398 ALA A CA 1
ATOM 3095 C C . ALA A 1 398 ? -33.394 39.584 2.705 1.00 66.62 398 ALA A C 1
ATOM 3097 O O . ALA A 1 398 ? -33.280 38.777 3.627 1.00 66.62 398 ALA A O 1
ATOM 3098 N N . MET A 1 399 ? -34.041 39.281 1.577 1.00 71.31 399 MET A N 1
ATOM 3099 C CA . MET A 1 399 ? -34.666 37.973 1.367 1.00 71.31 399 MET A CA 1
ATOM 3100 C C . MET A 1 399 ? -33.640 36.834 1.391 1.00 71.31 399 MET A C 1
ATOM 3102 O O . MET A 1 399 ? -33.920 35.789 1.970 1.00 71.31 399 MET A O 1
ATOM 3106 N N . LEU A 1 400 ? -32.447 37.030 0.825 1.00 72.06 400 LEU A N 1
ATOM 3107 C CA . LEU A 1 400 ? -31.364 36.047 0.847 1.00 72.06 400 LEU A CA 1
ATOM 3108 C C . LEU A 1 400 ? -30.764 35.874 2.242 1.00 72.06 400 LEU A C 1
ATOM 3110 O O . LEU A 1 400 ? -30.461 34.744 2.616 1.00 72.06 400 LEU A O 1
ATOM 3114 N N . ALA A 1 401 ? -30.633 36.945 3.031 1.00 67.19 401 ALA A N 1
ATOM 3115 C CA . ALA A 1 401 ? -30.199 36.848 4.423 1.00 67.19 401 ALA A CA 1
ATOM 3116 C C . ALA A 1 401 ? -31.183 35.999 5.246 1.00 67.19 401 ALA A C 1
ATOM 3118 O O . ALA A 1 401 ? -30.777 35.040 5.909 1.00 67.19 401 ALA A O 1
ATOM 3119 N N . VAL A 1 402 ? -32.487 36.282 5.132 1.00 72.62 402 VAL A N 1
ATOM 3120 C CA . VAL A 1 402 ? -33.538 35.494 5.796 1.00 72.62 402 VAL A CA 1
ATOM 3121 C C . VAL A 1 402 ? -33.558 34.053 5.281 1.00 72.62 402 VAL A C 1
ATOM 3123 O O . VAL A 1 402 ? -33.565 33.116 6.079 1.00 72.62 402 VAL A O 1
ATOM 3126 N N . ALA A 1 403 ? -33.513 33.847 3.963 1.00 74.06 403 ALA A N 1
ATOM 3127 C CA . ALA A 1 403 ? -33.490 32.515 3.366 1.00 74.06 403 ALA A CA 1
ATOM 3128 C C . ALA A 1 403 ? -32.262 31.709 3.814 1.00 74.06 403 ALA A C 1
ATOM 3130 O O . ALA A 1 403 ? -32.395 30.532 4.138 1.00 74.06 403 ALA A O 1
ATOM 3131 N N . GLY A 1 404 ? -31.088 32.339 3.904 1.00 75.44 404 GLY A N 1
ATOM 3132 C CA . GLY A 1 404 ? -29.862 31.718 4.403 1.00 75.44 404 GLY A CA 1
ATOM 3133 C C . GLY A 1 404 ? -30.004 31.229 5.844 1.00 75.44 404 GLY A C 1
ATOM 3134 O O . GLY A 1 404 ? -29.670 30.080 6.136 1.00 75.44 404 GLY A O 1
ATOM 3135 N N . VAL A 1 405 ? -30.580 32.052 6.729 1.00 72.31 405 VAL A N 1
ATOM 3136 C CA . VAL A 1 405 ? -30.883 31.653 8.115 1.00 72.31 405 VAL A CA 1
ATOM 3137 C C . VAL A 1 405 ? -31.871 30.485 8.150 1.00 72.31 405 VAL A C 1
ATOM 3139 O O . VAL A 1 405 ? -31.631 29.511 8.860 1.00 72.31 405 VAL A O 1
ATOM 3142 N N . LEU A 1 406 ? -32.949 30.528 7.361 1.00 73.88 406 LEU A N 1
ATOM 3143 C CA . LEU A 1 406 ? -33.951 29.454 7.320 1.00 73.88 406 LEU A CA 1
ATOM 3144 C C . LEU A 1 406 ? -33.374 28.131 6.800 1.00 73.88 406 LEU A C 1
ATOM 3146 O O . LEU A 1 406 ? -33.623 27.077 7.387 1.00 73.88 406 LEU A O 1
ATOM 3150 N N . VAL A 1 407 ? -32.568 28.177 5.737 1.00 77.69 407 VAL A N 1
ATOM 3151 C CA . VAL A 1 407 ? -31.872 27.002 5.191 1.00 77.69 407 VAL A CA 1
ATOM 3152 C C . VAL A 1 407 ? -30.910 26.424 6.225 1.00 77.69 407 VAL A C 1
ATOM 3154 O O . VAL A 1 407 ? -30.882 25.208 6.425 1.00 77.69 407 VAL A O 1
ATOM 3157 N N . HIS A 1 408 ? -30.159 27.281 6.920 1.00 75.44 408 HIS A N 1
ATOM 3158 C CA . HIS A 1 408 ? -29.249 26.856 7.975 1.00 75.44 408 HIS A CA 1
ATOM 3159 C C . HIS A 1 408 ? -29.996 26.196 9.144 1.00 75.44 408 HIS A C 1
ATOM 3161 O O . HIS A 1 408 ? -29.627 25.104 9.572 1.00 75.44 408 HIS A O 1
ATOM 3167 N N . LEU A 1 409 ? -31.091 26.799 9.615 1.00 75.56 409 LEU A N 1
ATOM 3168 C CA . LEU A 1 409 ? -31.943 26.234 10.664 1.00 75.56 409 LEU A CA 1
ATOM 3169 C C . LEU A 1 409 ? -32.508 24.867 10.266 1.00 75.56 409 LEU A C 1
ATOM 3171 O O . LEU A 1 409 ? -32.406 23.915 11.041 1.00 75.56 409 LEU A O 1
ATOM 3175 N N . TYR A 1 410 ? -33.059 24.749 9.055 1.00 77.94 410 TYR A N 1
ATOM 3176 C CA . TYR A 1 410 ? -33.596 23.489 8.537 1.00 77.94 410 TYR A CA 1
ATOM 3177 C C . TYR A 1 410 ? -32.518 22.402 8.473 1.00 77.94 410 TYR A C 1
ATOM 3179 O O . TYR A 1 410 ? -32.727 21.267 8.908 1.00 77.94 410 TYR A O 1
ATOM 3187 N N . TRP A 1 411 ? -31.331 22.753 7.982 1.00 80.12 411 TRP A N 1
ATOM 3188 C CA . TRP A 1 411 ? -30.213 21.824 7.909 1.00 80.12 411 TRP A CA 1
ATOM 3189 C C . TRP A 1 411 ? -29.719 21.388 9.292 1.00 80.12 411 TRP A C 1
ATOM 3191 O O . TRP A 1 411 ? -29.508 20.192 9.520 1.00 80.12 411 TRP A O 1
ATOM 3201 N N . THR A 1 412 ? -29.573 22.321 10.231 1.00 76.81 412 THR A N 1
ATOM 3202 C CA . THR A 1 412 ? -29.186 22.037 11.618 1.00 76.81 412 THR A CA 1
ATOM 3203 C C . THR A 1 412 ? -30.223 21.159 12.317 1.00 76.81 412 THR A C 1
ATOM 3205 O O . THR A 1 412 ? -29.852 20.167 12.949 1.00 76.81 412 THR A O 1
ATOM 3208 N N . ALA A 1 413 ? -31.516 21.416 12.112 1.00 77.44 413 ALA A N 1
ATOM 3209 C CA . ALA A 1 413 ? -32.588 20.555 12.605 1.00 77.44 413 ALA A CA 1
ATOM 3210 C C . ALA A 1 413 ? -32.518 19.140 12.002 1.00 77.44 413 ALA A C 1
ATOM 3212 O O . ALA A 1 413 ? -32.630 18.154 12.728 1.00 77.44 413 ALA A O 1
ATOM 3213 N N . GLY A 1 414 ? -32.260 19.014 10.696 1.00 81.19 414 GLY A N 1
ATOM 3214 C CA . GLY A 1 414 ? -32.091 17.718 10.032 1.00 81.19 414 GLY A CA 1
ATOM 3215 C C . GLY A 1 414 ? -30.857 16.944 10.512 1.00 81.19 414 GLY A C 1
ATOM 3216 O O . GLY A 1 414 ? -30.899 15.721 10.653 1.00 81.19 414 GLY A O 1
ATOM 3217 N N . ARG A 1 415 ? -29.754 17.641 10.807 1.00 82.62 415 ARG A N 1
ATOM 3218 C CA . ARG A 1 415 ? -28.557 17.063 11.441 1.00 82.62 415 ARG A CA 1
ATOM 3219 C C . ARG A 1 415 ? -28.880 16.531 12.833 1.00 82.62 415 ARG A C 1
ATOM 3221 O O . ARG A 1 415 ? -28.614 15.362 13.104 1.00 82.62 415 ARG A O 1
ATOM 3228 N N . TRP A 1 416 ? -29.532 17.343 13.660 1.00 82.44 416 TRP A N 1
ATOM 3229 C CA . TRP A 1 416 ? -29.979 16.924 14.984 1.00 82.44 416 TRP A CA 1
ATOM 3230 C C . TRP A 1 416 ? -30.926 15.717 14.922 1.00 82.44 416 TRP A C 1
ATOM 3232 O O . TRP A 1 416 ? -30.742 14.753 15.660 1.00 82.44 416 TRP A O 1
ATOM 3242 N N . TYR A 1 417 ? -31.893 15.722 14.002 1.00 83.19 417 TYR A N 1
ATOM 3243 C CA . TYR A 1 417 ? -32.842 14.622 13.833 1.00 83.19 417 TYR A CA 1
ATOM 3244 C C . TYR A 1 417 ? -32.158 13.317 13.412 1.00 83.19 417 TYR A C 1
ATOM 3246 O O . TYR A 1 417 ? -32.442 12.268 13.983 1.00 83.19 417 TYR A O 1
ATOM 3254 N N . ARG A 1 418 ? -31.231 13.367 12.445 1.00 78.88 418 ARG A N 1
ATOM 3255 C CA . ARG A 1 418 ? -30.470 12.183 12.012 1.00 78.88 418 ARG A CA 1
ATOM 3256 C C . ARG A 1 418 ? -29.591 11.627 13.119 1.00 78.88 418 ARG A C 1
ATOM 3258 O O . ARG A 1 418 ? -29.577 10.416 13.304 1.00 78.88 418 ARG A O 1
ATOM 3265 N N . TRP A 1 419 ? -28.909 12.499 13.863 1.00 82.81 419 TRP A N 1
ATOM 3266 C CA . TRP A 1 419 ? -28.170 12.087 15.054 1.00 82.81 419 TRP A CA 1
ATOM 3267 C C . TRP A 1 419 ? -29.105 11.373 16.032 1.00 82.81 419 TRP A C 1
ATOM 3269 O O . TRP A 1 419 ? -28.844 10.236 16.410 1.00 82.81 419 TRP A O 1
ATOM 3279 N N . HIS A 1 420 ? -30.243 11.992 16.357 1.00 80.06 420 HIS A N 1
ATOM 3280 C CA . HIS A 1 420 ? -31.217 11.456 17.307 1.00 80.06 420 HIS A CA 1
ATOM 3281 C C . HIS A 1 420 ? -31.792 10.103 16.871 1.00 80.06 420 HIS A C 1
ATOM 3283 O O . HIS A 1 420 ? -31.946 9.211 17.700 1.00 80.06 420 HIS A O 1
ATOM 3289 N N . GLN A 1 421 ? -32.080 9.922 15.579 1.00 79.06 421 GLN A N 1
ATOM 3290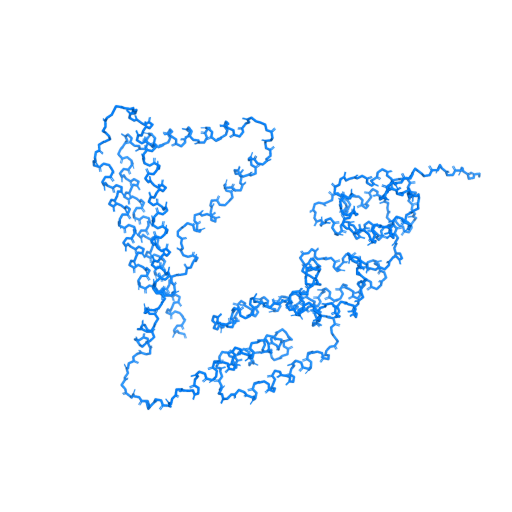 C CA . GLN A 1 421 ? -32.568 8.648 15.040 1.00 79.06 421 GLN A CA 1
ATOM 3291 C C . GLN A 1 421 ? -31.487 7.569 14.994 1.00 79.06 421 GLN A C 1
ATOM 3293 O O . GLN A 1 421 ? -31.752 6.437 15.385 1.00 79.06 421 GLN A O 1
ATOM 3298 N N . GLY A 1 422 ? -30.263 7.910 14.580 1.00 74.69 422 GLY A N 1
ATOM 3299 C CA . GLY A 1 422 ? -29.133 6.979 14.626 1.00 74.69 422 GLY A CA 1
ATOM 3300 C C . GLY A 1 422 ? -28.879 6.475 16.047 1.00 74.69 422 GLY A C 1
ATOM 3301 O O . GLY A 1 422 ? -28.689 5.282 16.251 1.00 74.69 422 GLY A O 1
ATOM 3302 N N . HIS A 1 423 ? -29.004 7.366 17.034 1.00 68.56 423 HIS A N 1
ATOM 3303 C CA . HIS A 1 423 ? -28.846 7.018 18.444 1.00 68.56 423 HIS A CA 1
ATOM 3304 C C . HIS A 1 423 ? -30.007 6.180 18.983 1.00 68.56 423 HIS A C 1
ATOM 3306 O O . HIS A 1 423 ? -29.775 5.259 19.757 1.00 68.56 423 HIS A O 1
ATOM 3312 N N . LYS A 1 424 ? -31.250 6.446 18.561 1.00 72.19 424 LYS A N 1
ATOM 3313 C CA . LYS A 1 424 ? -32.399 5.597 18.912 1.00 72.19 424 LYS A CA 1
ATOM 3314 C C . LYS A 1 424 ? -32.293 4.194 18.322 1.00 72.19 424 LYS A C 1
ATOM 3316 O O . LYS A 1 424 ? -32.628 3.235 19.002 1.00 72.19 424 LYS A O 1
ATOM 3321 N N . ASN A 1 425 ? -31.814 4.071 17.089 1.00 62.38 425 ASN A N 1
ATOM 3322 C CA . ASN A 1 425 ? -31.665 2.776 16.430 1.00 62.38 425 ASN A CA 1
ATOM 3323 C C . ASN A 1 425 ? -30.494 1.964 16.989 1.00 62.38 425 ASN A C 1
ATOM 3325 O O . ASN A 1 425 ? -30.538 0.751 16.913 1.00 62.38 425 ASN A O 1
ATOM 3329 N N . SER A 1 426 ? -29.479 2.604 17.578 1.00 59.12 426 SER A N 1
ATOM 3330 C CA . SER A 1 426 ? -28.438 1.902 18.344 1.00 59.12 426 SER A CA 1
ATOM 3331 C C . SER A 1 426 ? -28.877 1.483 19.757 1.00 59.12 426 SER A C 1
ATOM 3333 O O . SER A 1 426 ? -28.096 0.865 20.473 1.00 59.12 426 SER A O 1
ATOM 3335 N N . MET A 1 427 ? -30.080 1.879 20.196 1.00 51.03 427 MET A N 1
ATOM 3336 C CA . MET A 1 427 ? -30.662 1.500 21.494 1.00 51.03 427 MET A CA 1
ATOM 3337 C C . MET A 1 427 ? -31.631 0.310 21.396 1.00 51.03 427 MET A C 1
ATOM 3339 O O . MET A 1 427 ? -32.028 -0.208 22.440 1.00 51.03 427 MET A O 1
ATOM 3343 N N . LEU A 1 428 ? -32.042 -0.070 20.182 1.00 44.81 428 LEU A N 1
ATOM 3344 C CA . LEU A 1 428 ? -32.873 -1.241 19.876 1.00 44.81 428 LEU A CA 1
ATOM 3345 C C . LEU A 1 428 ? -31.985 -2.339 19.299 1.00 44.81 428 LEU A C 1
ATOM 3347 O O . LEU A 1 428 ? -32.246 -3.513 19.636 1.00 44.81 428 LEU A O 1
#

Radius of gyration: 31.67 Å; chains: 1; bounding box: 62×80×95 Å

pLDDT: mean 78.32, std 16.34, range [40.78, 97.81]

Sequence (428 aa):
MSHPAEPIEPLWFLGEPYTERTSLAAALAGNWDKAADLLSHGIAWDWLRQFPSDRDREEPDDLLARCLATDRFSVDAKLIHLLNWLDPGIPATYRGEELKPRRLHDLATSARAQGDPGRGLIDALWRERLLPEFERFPNGSELQQIHDRWSELHASFNRLSATATLPSAAQTAISALPVNAALLQLATDHGELIEHLTRVSEACRASLPERVDWFESLASENRDDPVRVLILCELFPVASKDAERHGRVPPSKPTAQGDDPWQVKRHTIRGFATLPALLWLALGAGLLHAAWSATGSLLVGLHFGSRSVAPEPISEMFDTAWSIQVLVEGALCVRLGADYDKDWWALRGITRRLRPTLDFTAEMISDTSGGCCCLAVAAVTIMWVLVSTTVLTSGLAAMLAVAGVLVHLYWTAGRWYRWHQGHKNSML

Foldseek 3Di:
DDDPQDQQFFDDAPNDTDRALLVVLVVCLQVVVSVLVCLVVVPCQVRLQSDDDDPVADHSVCLCVPQSVDPLADSQLNSLSSSCRSPLADACGDNRDRDDLVSLLVLLVQLQDPPRPSLVVLVCCLVRVNLCSCCSHVVSVLSVQLSVQLVVLVVVLVVCLVPQPDDPVLNVLSVPGSSSSVSSNVSSDPCPVLVVLLVLLVVLCVPAPDDDVSLVVLCVPPPSNSSSSVSSNSCSVVSNVVSVVVVPDDPDDPPPPPPPVVVVVVVVQLPPQLVVLVVVLVVLLVVVVVVVVVVVVVLCCVQVPPDDDDPPVLVVLLVVLSVLLSVLVSVLCSVCGNVPDPCPPPVNVVCVVCVVVVVVLVVVVVVDDDDCNVVVVVVVVVVVSVVSSVCVVPCNSVVVSVVVSVVSNVVSVVVVVVVVVVVVVVVD

Secondary structure (DSSP, 8-state):
-PPPPPPPPPEEETTEEE--HHHHHHHHHHTHHHHHHHHHTTTTHHHHTTSPPPTTS--HHHHIIIIIS-TTS-HHHHHHHHHHHH-TTS--EETTEE--HHHHHHHHHHTTSTT-THHHHHHHHHHTT-GGGGTTSTTHHHHHHHHHHHHHHHHHHHHHHHH----HHHHHHHHHS-HHHHHHHHHH--SHHHHHHHHHHHHHHHH-SS--HHHHHHHHS-TT-HHHHHHHHHHHHHHHHHHHHHHTS-------S---HHHHHHHHHHHHSHHHHHHHHHHHHHHHHHHHHHHHHHHHHHHHTTSS---HHHHHHHHHHHHHHHHHHHHHHHHHGGG--TT--HHHHHHHHHHHHHHHHHHHHHS--SSSHHHHHHHHHHHHHHHHHHHHSSSHHHHHHHHHHHHHHHHHHHHHHHHHHHHHHTT-